Protein AF-0000000080973175 (afdb_homodimer)

Radius of gyration: 29.42 Å; Cα contacts (8 Å, |Δi|>4): 1179; chains: 2; bounding box: 52×107×56 Å

Sequence (602 aa):
MEERELVEYFRAQIREDPDVASAVAAIRSLLEFLKRDQSETILGLRENMTQAIHRLQETDSSVAVSSGGELFLRFISLTSLEHPDLSQCKNVMIERGELFLKKISLSRGKVGKLCHTFIKDGAKILTHSSSRVVLKVLENAAADNKRFTVYVTESQPDSAGKLMAQKLRKLNIPVTIVLDAAVGYIMEKVDLVIVGAEGVVESGGVINKIGTYQMAVCSKAHNKPFYVVAESFKFVRLYPLNQQDVPDRFKYKADILKTVDLSQEHPLIDYTPPSLITLLFTDLGVLTPSAVSDELIKLYLMEERELVEYFRAQIREDPDVASAVAAIRSLLEFLKRDQSETILGLRENMTQAIHRLQETDSSVAVSSGGELFLRFISLTSLEHPDLSQCKNVMIERGELFLKKISLSRGKVGKLCHTFIKDGAKILTHSSSRVVLKVLENAAADNKRFTVYVTESQPDSAGKLMAQKLRKLNIPVTIVLDAAVGYIMEKVDLVIVGAEGVVESGGVINKIGTYQMAVCSKAHNKPFYVVAESFKFVRLYPLNQQDVPDRFKYKADILKTVDLSQEHPLIDYTPPSLITLLFTDLGVLTPSAVSDELIKLYL

InterPro domains:
  IPR000649 Initiation factor 2B-related [PF01008] (17-289)
  IPR037171 NagB/RpiA transferase-like [SSF100950] (6-300)
  IPR042528 Translation initiation factor eIF-2B subunit alpha, N-terminal [G3DSA:1.20.120.1070] (1-104)
  IPR042529 Initiation factor 2B-like, C-terminal [G3DSA:3.40.50.10470] (105-301)
  IPR051501 Eukaryotic initiation factor 2B subunits alpha/beta/delta [PTHR45860] (4-301)

Secondary structure (DSSP, 8-state):
--HHHHHHHHHHHHHH-TTS-HHHHHHHHHHHHHHH---SSHHHHHHHHHHHHHHHHHH---HHHHHHHHHHHHHHH-S-TT-S-HHHHHHHHHHHHHHHHHHHHHHHHHHHHHHGGG--TT-EEEE-S--HHHHHHHHHHHHTT---EEEEE--TTTTHHHHHHHHHHHTT--EEEE-GGGHHHHTTT-SEEEE--SEE-TTS-EEEETTHHHHHHHHHHTT--EEEE--GGGB-----SSGGGS-HHHHS-HHHHTTS-GGGSPPSEEEEPGGG-SEEEETTEEE-GGGHHHHHHHHH-/--HHHHHHHHHHHHHH-TTS-HHHHHHHHHHHHHHH---SSHHHHHHHHHHHHHHHHHH---HHHHHHHHHHHHHHHSS-S--S-HHHHHHHHHHHHHHHHHHHHHHHHHHHHHHGGG--TT-EEEE-S--HHHHHHHHHHHHTT---EEEEE--TTTTHHHHHHHHHHHTT--EEEE-GGGHHHHTTT-SEEEE--SEE-TTS-EEEETTHHHHHHHHHHTT--EEEE--GGGB-----SSGGGS-HHHHS-HHHHTTS-GGGSPPSEEEE-GGG-SEEEETTEEE-GGGHHHHHHHHH-

Solvent-accessible surface area (backbone atoms only — not comparable to full-atom values): 30522 Å² total; per-residue (Å²): 104,52,71,68,52,45,53,48,51,28,50,48,45,46,71,74,33,78,82,55,53,63,30,58,32,44,48,52,32,49,49,54,39,59,72,50,52,80,60,88,42,67,68,50,41,52,50,49,50,52,50,50,44,50,52,49,34,58,73,37,30,48,49,27,35,45,22,30,40,52,48,48,54,49,61,33,56,67,57,73,78,70,51,89,44,59,70,61,46,48,52,52,27,50,53,39,40,52,51,50,52,52,52,60,70,46,22,48,59,46,23,12,68,62,48,21,74,76,59,52,72,68,35,30,35,36,34,54,37,58,39,69,51,47,49,40,18,53,50,45,26,46,74,68,70,44,50,49,38,36,38,27,21,30,31,64,92,77,38,35,11,55,56,36,46,53,56,34,47,76,68,70,39,52,64,40,76,38,55,48,32,39,50,43,65,49,48,83,71,39,59,33,35,48,32,44,52,40,22,34,29,41,66,27,18,34,33,24,56,32,30,50,32,39,49,31,54,43,29,55,77,68,72,30,54,28,36,34,37,40,45,63,59,23,45,31,97,44,78,60,89,49,59,83,57,50,58,62,58,53,26,36,55,49,74,50,72,76,73,52,73,62,85,74,50,76,61,52,36,31,54,30,60,28,91,49,43,60,38,34,34,24,51,88,41,79,34,44,26,80,50,36,39,61,53,50,47,62,70,69,104,103,52,71,69,53,46,54,49,50,28,51,48,46,44,71,75,34,79,81,55,52,66,30,58,32,44,49,52,34,50,48,53,39,59,73,50,52,79,60,88,42,66,68,50,41,51,50,50,52,52,49,50,43,51,53,49,33,58,72,37,30,49,49,27,35,45,23,29,41,52,49,47,54,49,61,31,51,71,61,66,74,74,55,86,46,59,69,60,48,49,52,52,28,50,51,41,41,52,52,49,52,52,52,60,70,46,21,47,60,46,23,13,67,62,49,21,74,75,62,52,71,68,34,30,34,36,36,55,37,59,38,67,50,46,50,40,17,52,49,45,25,44,74,69,70,43,51,50,38,36,38,28,21,32,31,63,92,78,38,36,10,54,56,36,45,52,55,34,46,76,69,70,38,54,64,40,77,38,54,48,31,38,50,44,65,48,48,82,72,38,59,34,34,47,32,44,50,40,22,35,28,41,67,26,19,36,32,24,57,31,31,49,33,38,48,32,54,42,29,56,77,69,73,31,54,28,36,34,38,41,46,65,60,24,45,31,98,44,78,60,87,51,60,83,58,50,57,62,58,54,26,35,53,47,76,49,71,76,73,50,73,61,86,73,49,75,60,52,37,30,55,31,59,30,92,50,44,59,37,34,35,24,50,88,43,80,34,46,26,80,50,36,38,62,51,51,48,61,68,73,99

Structure (mmCIF, N/CA/C/O backbone):
data_AF-0000000080973175-model_v1
#
loop_
_entity.id
_entity.type
_entity.pdbx_description
1 polymer 'Translation initiation factor eIF2B subunit alpha'
#
loop_
_atom_site.group_PDB
_atom_site.id
_atom_site.type_symbol
_atom_site.label_atom_id
_atom_site.label_alt_id
_atom_site.label_comp_id
_atom_site.label_asym_id
_atom_site.label_entity_id
_atom_site.label_seq_id
_atom_site.pdbx_PDB_ins_code
_atom_site.Cartn_x
_atom_site.Cartn_y
_atom_site.Cartn_z
_atom_site.occupancy
_atom_site.B_iso_or_equiv
_atom_site.auth_seq_id
_atom_site.auth_comp_id
_atom_site.auth_asym_id
_atom_site.auth_atom_id
_atom_site.pdbx_PDB_model_num
ATOM 1 N N . MET A 1 1 ? 13.016 34.5 27.109 1 78.5 1 MET A N 1
ATOM 2 C CA . MET A 1 1 ? 13.031 33.062 27 1 78.5 1 MET A CA 1
ATOM 3 C C . MET A 1 1 ? 14.07 32.594 25.984 1 78.5 1 MET A C 1
ATOM 5 O O . MET A 1 1 ? 14.109 33.094 24.859 1 78.5 1 MET A O 1
ATOM 9 N N . GLU A 1 2 ? 15.016 31.719 26.422 1 85.25 2 GLU A N 1
ATOM 10 C CA . GLU A 1 2 ? 16.047 31.188 25.547 1 85.25 2 GLU A CA 1
ATOM 11 C C . GLU A 1 2 ? 15.5 30.047 24.672 1 85.25 2 GLU A C 1
ATOM 13 O O . GLU A 1 2 ? 14.477 29.453 25 1 85.25 2 GLU A O 1
ATOM 18 N N . GLU A 1 3 ? 16.094 30 23.594 1 84.75 3 GLU A N 1
ATOM 19 C CA . GLU A 1 3 ? 15.664 28.984 22.625 1 84.75 3 GLU A CA 1
ATOM 20 C C . GLU A 1 3 ? 15.555 27.609 23.281 1 84.75 3 GLU A C 1
ATOM 22 O O . GLU A 1 3 ? 14.633 26.844 22.984 1 84.75 3 GLU A O 1
ATOM 27 N N . ARG A 1 4 ? 16.469 27.312 24.141 1 87.31 4 ARG A N 1
ATOM 28 C CA . ARG A 1 4 ? 16.453 26.016 24.812 1 87.31 4 ARG A CA 1
ATOM 29 C C . ARG A 1 4 ? 15.219 25.844 25.688 1 87.31 4 ARG A C 1
ATOM 31 O O . ARG A 1 4 ? 14.648 24.766 25.766 1 87.31 4 ARG A O 1
ATOM 38 N N . GLU A 1 5 ? 14.898 26.953 26.297 1 92.19 5 GLU A N 1
ATOM 39 C CA . GLU A 1 5 ? 13.719 26.953 27.156 1 92.19 5 GLU A CA 1
ATOM 40 C C . GLU A 1 5 ? 12.438 26.781 26.328 1 92.19 5 GLU A C 1
ATOM 42 O O . GLU A 1 5 ? 11.5 26.125 26.766 1 92.19 5 GLU A O 1
ATOM 47 N N . LEU A 1 6 ? 12.414 27.453 25.219 1 94.69 6 LEU A N 1
ATOM 48 C CA . LEU A 1 6 ? 11.273 27.344 24.312 1 94.69 6 LEU A CA 1
ATOM 49 C C . LEU A 1 6 ? 11.047 25.891 23.906 1 94.69 6 LEU A C 1
ATOM 51 O O . LEU A 1 6 ? 9.922 25.391 23.984 1 94.69 6 LEU A O 1
ATOM 55 N N . VAL A 1 7 ? 12.094 25.172 23.516 1 94.56 7 VAL A N 1
ATOM 56 C CA . VAL A 1 7 ? 12.023 23.797 23.062 1 94.56 7 VAL A CA 1
ATOM 57 C C . VAL A 1 7 ? 11.586 22.891 24.219 1 94.56 7 VAL A C 1
ATOM 59 O O . VAL A 1 7 ? 10.773 21.984 24.047 1 94.56 7 VAL A O 1
ATOM 62 N N . GLU A 1 8 ? 12.125 23.172 25.375 1 94.31 8 GLU A N 1
ATOM 63 C CA . GLU A 1 8 ? 11.758 22.375 26.547 1 94.31 8 GLU A CA 1
ATOM 64 C C . GLU A 1 8 ? 10.289 22.562 26.906 1 94.31 8 GLU A C 1
ATOM 66 O O . GLU A 1 8 ? 9.609 21.609 27.297 1 94.31 8 GLU A O 1
ATOM 71 N N . TYR A 1 9 ? 9.906 23.797 26.875 1 93.5 9 TYR A N 1
ATOM 72 C CA . TYR A 1 9 ? 8.5 24.078 27.125 1 93.5 9 TYR A CA 1
ATOM 73 C C . TYR A 1 9 ? 7.609 23.328 26.141 1 93.5 9 TYR A C 1
ATOM 75 O O . TYR A 1 9 ? 6.605 22.719 26.531 1 93.5 9 TYR A O 1
ATOM 83 N N . PHE A 1 10 ? 7.941 23.344 24.906 1 94 10 PHE A N 1
ATOM 84 C CA . PHE A 1 10 ? 7.227 22.641 23.859 1 94 10 PHE A CA 1
ATOM 85 C C . PHE A 1 10 ? 7.191 21.141 24.141 1 94 10 PHE A C 1
ATOM 87 O O . PHE A 1 10 ? 6.121 20.516 24.109 1 94 10 PHE A O 1
ATOM 94 N N . ARG A 1 11 ? 8.297 20.562 24.422 1 92.94 11 ARG A N 1
ATOM 95 C CA . ARG A 1 11 ? 8.391 19.125 24.688 1 92.94 11 ARG A CA 1
ATOM 96 C C . ARG A 1 11 ? 7.59 18.75 25.922 1 92.94 11 ARG A C 1
ATOM 98 O O . ARG A 1 11 ? 6.984 17.672 25.969 1 92.94 11 ARG A O 1
ATOM 105 N N . ALA A 1 12 ? 7.637 19.578 26.875 1 92.69 12 ALA A N 1
ATOM 106 C CA . ALA A 1 12 ? 6.895 19.328 28.109 1 92.69 12 ALA A CA 1
ATOM 107 C C . ALA A 1 12 ? 5.391 19.281 27.844 1 92.69 12 ALA A C 1
ATOM 109 O O . ALA A 1 12 ? 4.676 18.469 28.438 1 92.69 12 ALA A O 1
ATOM 110 N N . GLN A 1 13 ? 4.922 20.156 26.984 1 90.56 13 GLN A N 1
ATOM 111 C CA . GLN A 1 13 ? 3.506 20.172 26.641 1 90.56 13 GLN A CA 1
ATOM 112 C C . GLN A 1 13 ? 3.078 18.859 26 1 90.56 13 GLN A C 1
ATOM 114 O O . GLN A 1 13 ? 2.012 18.328 26.328 1 90.56 13 GLN A O 1
ATOM 119 N N . ILE A 1 14 ? 3.883 18.391 25.125 1 87.5 14 ILE A N 1
ATOM 120 C CA . ILE A 1 14 ? 3.58 17.156 24.391 1 87.5 14 ILE A CA 1
ATOM 121 C C . ILE A 1 14 ? 3.623 15.969 25.359 1 87.5 14 ILE A C 1
ATOM 123 O O . ILE A 1 14 ? 2.779 15.07 25.281 1 87.5 14 ILE A O 1
ATOM 127 N N . ARG A 1 15 ? 4.551 15.93 26.234 1 89.62 15 ARG A N 1
ATOM 128 C CA . ARG A 1 15 ? 4.719 14.844 27.203 1 89.62 15 ARG A CA 1
ATOM 129 C C . ARG A 1 15 ? 3.555 14.805 28.188 1 89.62 15 ARG A C 1
ATOM 131 O O . ARG A 1 15 ? 3.1 13.727 28.578 1 89.62 15 ARG A O 1
ATOM 138 N N . GLU A 1 16 ? 3.115 15.906 28.578 1 89.81 16 GLU A N 1
ATOM 139 C CA . GLU A 1 16 ? 2.086 16.016 29.609 1 89.81 16 GLU A CA 1
ATOM 140 C C . GLU A 1 16 ? 0.709 15.664 29.047 1 89.81 16 GLU A C 1
ATOM 142 O O . GLU A 1 16 ? -0.154 15.164 29.781 1 89.81 16 GLU A O 1
ATOM 147 N N . ASP A 1 17 ? 0.484 16 27.859 1 86.12 17 ASP A N 1
ATOM 148 C CA . ASP A 1 17 ? -0.787 15.703 27.203 1 86.12 17 ASP A CA 1
ATOM 149 C C . ASP A 1 17 ? -0.563 15.055 25.828 1 86.12 17 ASP A C 1
ATOM 151 O O . ASP A 1 17 ? -0.538 15.742 24.812 1 86.12 17 ASP A O 1
ATOM 155 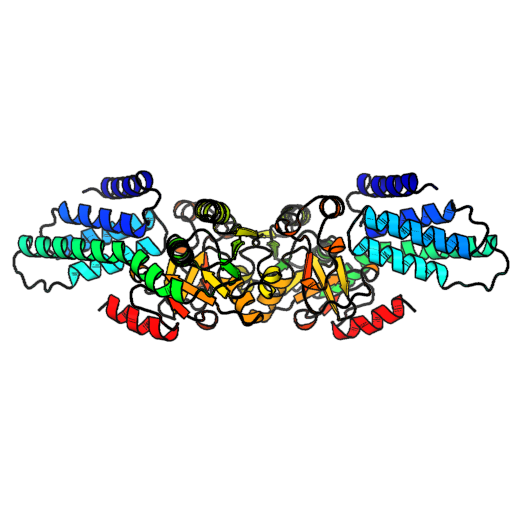N N . PRO A 1 18 ? -0.627 13.727 25.859 1 77.88 18 PRO A N 1
ATOM 156 C CA . PRO A 1 18 ? -0.346 13.023 24.609 1 77.88 18 PRO A CA 1
ATOM 157 C C . PRO A 1 18 ? -1.417 13.258 23.547 1 77.88 18 PRO A C 1
ATOM 159 O O . PRO A 1 18 ? -1.186 13 22.359 1 77.88 18 PRO A O 1
ATOM 162 N N . ASP A 1 19 ? -2.467 13.859 23.906 1 79.31 19 ASP A N 1
ATOM 163 C CA . ASP A 1 19 ? -3.557 14.062 22.969 1 79.31 19 ASP A CA 1
ATOM 164 C C . ASP A 1 19 ? -3.492 15.453 22.328 1 79.31 19 ASP A C 1
ATOM 166 O O . ASP A 1 19 ? -4.254 15.758 21.422 1 79.31 19 ASP A O 1
ATOM 170 N N . VAL A 1 20 ? -2.541 16.203 22.828 1 83.81 20 VAL A N 1
ATOM 171 C CA . VAL A 1 20 ? -2.439 17.562 22.281 1 83.81 20 VAL A CA 1
ATOM 172 C C . VAL A 1 20 ? -1.759 17.516 20.906 1 83.81 20 VAL A C 1
ATOM 174 O O . VAL A 1 20 ? -0.804 16.75 20.719 1 83.81 20 VAL A O 1
ATOM 177 N N . ALA A 1 21 ? -2.33 18.219 19.984 1 85.06 21 ALA A N 1
ATOM 178 C CA . ALA A 1 21 ? -1.688 18.344 18.672 1 85.06 21 ALA A CA 1
ATOM 179 C C . ALA A 1 21 ? -0.382 19.125 18.781 1 85.06 21 ALA A C 1
ATOM 181 O O . ALA A 1 21 ? -0.291 20.094 19.531 1 85.06 21 ALA A O 1
ATOM 182 N N . SER A 1 22 ? 0.607 18.719 18.078 1 87.5 22 SER A N 1
ATOM 183 C CA . SER A 1 22 ? 1.914 19.359 18.109 1 87.5 22 SER A CA 1
ATOM 184 C C . SER A 1 22 ? 1.806 20.844 17.766 1 87.5 22 SER A C 1
ATOM 186 O O . SER A 1 22 ? 2.508 21.672 18.344 1 87.5 22 SER A O 1
ATOM 188 N N . ALA A 1 23 ? 0.952 21.125 16.828 1 88.75 23 ALA A N 1
ATOM 189 C CA . ALA A 1 23 ? 0.781 22.531 16.422 1 88.75 23 ALA A CA 1
ATOM 190 C C . ALA A 1 23 ? 0.241 23.359 17.578 1 88.75 23 ALA A C 1
ATOM 192 O O . ALA A 1 23 ? 0.649 24.516 17.766 1 88.75 23 ALA A O 1
ATOM 193 N N . VAL A 1 24 ? -0.683 22.828 18.297 1 89.88 24 VAL A N 1
ATOM 194 C CA . VAL A 1 24 ? -1.258 23.531 19.438 1 89.88 24 VAL A CA 1
ATOM 195 C C . VAL A 1 24 ? -0.184 23.75 20.5 1 89.88 24 VAL A C 1
ATOM 197 O O . VAL A 1 24 ? -0.066 24.844 21.062 1 89.88 24 VAL A O 1
ATOM 200 N N . ALA A 1 25 ? 0.589 22.719 20.703 1 92.69 25 ALA A N 1
ATOM 201 C CA . ALA A 1 25 ? 1.695 22.828 21.656 1 92.69 25 ALA A CA 1
ATOM 202 C C . ALA A 1 25 ? 2.693 23.891 21.203 1 92.69 25 ALA A C 1
ATOM 204 O O . ALA A 1 25 ? 3.217 24.641 22.031 1 92.69 25 ALA A O 1
ATOM 205 N N . ALA A 1 26 ? 2.936 23.906 19.969 1 93.81 26 ALA A N 1
ATOM 206 C CA . ALA A 1 26 ? 3.854 24.906 19.422 1 93.81 26 ALA A CA 1
ATOM 207 C C . ALA A 1 26 ? 3.316 26.312 19.625 1 93.81 26 ALA A C 1
ATOM 209 O O . ALA A 1 26 ? 4.055 27.219 20.047 1 93.81 26 ALA A O 1
ATOM 210 N N . ILE A 1 27 ? 2.094 26.547 19.406 1 93.56 27 ILE A N 1
ATOM 211 C CA . ILE A 1 27 ? 1.485 27.859 19.516 1 93.56 27 ILE A CA 1
ATOM 212 C C . ILE A 1 27 ? 1.465 28.281 20.984 1 93.56 27 ILE A C 1
ATOM 214 O O . ILE A 1 27 ? 1.727 29.453 21.312 1 93.56 27 ILE A O 1
ATOM 218 N N . ARG A 1 28 ? 1.179 27.344 21.828 1 94.5 28 ARG A N 1
ATOM 219 C CA . ARG A 1 28 ? 1.262 27.641 23.25 1 94.5 28 ARG A CA 1
ATOM 220 C C . ARG A 1 28 ? 2.664 28.094 23.641 1 94.5 28 ARG A C 1
ATOM 222 O O . ARG A 1 28 ? 2.824 29.031 24.422 1 94.5 28 ARG A O 1
ATOM 229 N N . SER A 1 29 ? 3.566 27.406 23.125 1 95.81 29 SER A N 1
ATOM 230 C CA . SER A 1 29 ? 4.961 27.734 23.422 1 95.81 29 SER A CA 1
ATOM 231 C C . SER A 1 29 ? 5.324 29.109 22.875 1 95.81 29 SER A C 1
ATOM 233 O O . SER A 1 29 ? 6.008 29.891 23.531 1 95.81 29 SER A O 1
ATOM 235 N N . LEU A 1 30 ? 4.871 29.406 21.688 1 95.56 30 LEU A N 1
ATOM 236 C CA . LEU A 1 30 ? 5.148 30.703 21.078 1 95.56 30 LEU A CA 1
ATOM 237 C C . LEU A 1 30 ? 4.473 31.828 21.844 1 95.56 30 LEU A C 1
ATOM 239 O O . LEU A 1 30 ? 5.031 32.906 21.969 1 95.56 30 LEU A O 1
ATOM 243 N N . LEU A 1 31 ? 3.26 31.578 22.297 1 95.25 31 LEU A N 1
ATOM 244 C CA . LEU A 1 31 ? 2.559 32.562 23.109 1 95.25 31 LEU A CA 1
ATOM 245 C C . LEU A 1 31 ? 3.324 32.844 24.391 1 95.25 31 LEU A C 1
ATOM 247 O O . LEU A 1 31 ? 3.455 34 24.781 1 95.25 31 LEU A O 1
ATOM 251 N N . GLU A 1 32 ? 3.816 31.781 25.031 1 95.56 32 GLU A N 1
ATOM 252 C CA . GLU A 1 32 ? 4.633 31.953 26.234 1 95.56 32 GLU A CA 1
ATOM 253 C C . GLU A 1 32 ? 5.914 32.719 25.922 1 95.56 32 GLU A C 1
ATOM 255 O O . GLU A 1 32 ? 6.336 33.594 26.688 1 95.56 32 GLU A O 1
ATOM 260 N N . PHE A 1 33 ? 6.484 32.406 24.828 1 95.88 33 PHE A N 1
ATOM 261 C CA . PHE A 1 33 ? 7.676 33.094 24.359 1 95.88 33 PHE A CA 1
ATOM 262 C C . PHE A 1 33 ? 7.395 34.562 24.156 1 95.88 33 PHE A C 1
ATOM 264 O O . PHE A 1 33 ? 8.188 35.438 24.562 1 95.88 33 PHE A O 1
ATOM 271 N N . LEU A 1 34 ? 6.301 34.875 23.547 1 93.75 34 LEU A N 1
ATOM 272 C CA . LEU A 1 34 ? 5.871 36.25 23.297 1 93.75 34 LEU A CA 1
ATOM 273 C C . LEU A 1 34 ? 5.691 37.031 24.609 1 93.75 34 LEU A C 1
ATOM 275 O O . LEU A 1 34 ? 6.137 38.156 24.734 1 93.75 34 LEU A O 1
ATOM 279 N N . LYS A 1 35 ? 5.109 36.375 25.578 1 94.31 35 LYS A N 1
ATOM 280 C CA . LYS A 1 35 ? 4.863 37 26.875 1 94.31 35 LYS A CA 1
ATOM 281 C C . LYS A 1 35 ? 6.172 37.344 27.578 1 94.31 35 LYS A C 1
ATOM 283 O O . LYS A 1 35 ? 6.266 38.344 28.281 1 94.31 35 LYS A O 1
ATOM 288 N N . ARG A 1 36 ? 7.164 36.594 27.281 1 93.94 36 ARG A N 1
ATOM 289 C CA . ARG A 1 36 ? 8.414 36.719 28.031 1 93.94 36 ARG A CA 1
ATOM 290 C C . ARG A 1 36 ? 9.445 37.5 27.219 1 93.94 36 ARG A C 1
ATOM 292 O O . ARG A 1 36 ? 10.539 37.781 27.703 1 93.94 36 ARG A O 1
ATOM 299 N N . ASP A 1 37 ? 9.117 37.781 26 1 91.06 37 ASP A N 1
ATOM 300 C CA . ASP A 1 37 ? 10.062 38.469 25.125 1 91.06 37 ASP A CA 1
ATOM 301 C C . ASP A 1 37 ? 10.391 39.875 25.672 1 91.06 37 ASP A C 1
ATOM 303 O O . ASP A 1 37 ? 9.508 40.562 26.172 1 91.06 37 ASP A O 1
ATOM 307 N N . GLN A 1 38 ? 11.703 40.281 25.578 1 88.12 38 GLN A N 1
ATOM 308 C CA . GLN A 1 38 ? 12.148 41.562 26.141 1 88.12 38 GLN A CA 1
ATOM 309 C C . GLN A 1 38 ? 12.648 42.5 25.031 1 88.12 38 GLN A C 1
ATOM 311 O O . GLN A 1 38 ? 13.422 43.406 25.297 1 88.12 38 GLN A O 1
ATOM 316 N N . SER A 1 39 ? 12.234 42.156 23.859 1 87.62 39 SER A N 1
ATOM 317 C CA . SER A 1 39 ? 12.641 43.031 22.75 1 87.62 39 SER A CA 1
ATOM 318 C C . SER A 1 39 ? 12.203 44.469 22.969 1 87.62 39 SER A C 1
ATOM 320 O O . SER A 1 39 ? 11.156 44.719 23.578 1 87.62 39 SER A O 1
ATOM 322 N N . GLU A 1 40 ? 13.031 45.406 22.453 1 86.88 40 GLU A N 1
ATOM 323 C CA . GLU A 1 40 ? 12.766 46.812 22.656 1 86.88 40 GLU A CA 1
ATOM 324 C C . GLU A 1 40 ? 12.102 47.438 21.438 1 86.88 40 GLU A C 1
ATOM 326 O O . GLU A 1 40 ? 11.68 48.594 21.484 1 86.88 40 GLU A O 1
ATOM 331 N N . THR A 1 41 ? 12.086 46.781 20.344 1 86.88 41 THR A N 1
ATOM 332 C CA . THR A 1 41 ? 11.438 47.281 19.125 1 86.88 41 THR A CA 1
ATOM 333 C C . THR A 1 41 ? 10.508 46.219 18.562 1 86.88 41 THR A C 1
ATOM 335 O O . THR A 1 41 ? 10.664 45.031 18.828 1 86.88 41 THR A O 1
ATOM 338 N N . ILE A 1 42 ? 9.57 46.688 17.859 1 83.75 42 ILE A N 1
ATOM 339 C CA . ILE A 1 42 ? 8.625 45.781 17.219 1 83.75 42 ILE A CA 1
ATOM 340 C C . ILE A 1 42 ? 9.359 44.906 16.219 1 83.75 42 ILE A C 1
ATOM 342 O O . ILE A 1 42 ? 9.023 43.719 16.047 1 83.75 42 ILE A O 1
ATOM 346 N N . LEU A 1 43 ? 10.281 45.531 15.516 1 85.81 43 LEU A N 1
ATOM 347 C CA . LEU A 1 43 ? 11.078 44.781 14.555 1 85.81 43 LEU A CA 1
ATOM 348 C C . LEU A 1 43 ? 11.859 43.656 15.25 1 85.81 43 LEU A C 1
ATOM 350 O O . LEU A 1 43 ? 11.945 42.562 14.75 1 85.81 43 LEU A O 1
ATOM 354 N N . GLY A 1 44 ? 12.43 44 16.344 1 87.94 44 GLY A N 1
ATOM 355 C CA . GLY A 1 44 ? 13.141 43 17.141 1 87.94 44 GLY A CA 1
ATOM 356 C C . GLY A 1 44 ? 12.25 41.875 17.625 1 87.94 44 GLY A C 1
ATOM 357 O O . GLY A 1 44 ? 12.656 40.719 17.641 1 87.94 44 GLY A O 1
ATOM 358 N N . LEU A 1 45 ? 11.078 42.281 18.078 1 88.94 45 LEU A N 1
ATOM 359 C CA . LEU A 1 45 ? 10.102 41.312 18.516 1 88.94 45 LEU A CA 1
ATOM 360 C C . LEU A 1 45 ? 9.734 40.344 17.391 1 88.94 45 LEU A C 1
ATOM 362 O O . LEU A 1 45 ? 9.711 39.125 17.594 1 88.94 45 LEU A O 1
ATOM 366 N N . ARG A 1 46 ? 9.477 40.844 16.234 1 88.12 46 ARG A N 1
ATOM 367 C CA . ARG A 1 46 ? 9.125 40.031 15.07 1 88.12 46 ARG A CA 1
ATOM 368 C C . ARG A 1 46 ? 10.258 39.094 14.688 1 88.12 46 ARG A C 1
ATOM 370 O O . ARG A 1 46 ? 10.023 37.938 14.344 1 88.12 46 ARG A O 1
ATOM 377 N N . GLU A 1 47 ? 11.422 39.562 14.773 1 91.88 47 GLU A N 1
ATOM 378 C CA . GLU A 1 47 ? 12.594 38.75 14.469 1 91.88 47 GLU A CA 1
ATOM 379 C C . GLU A 1 47 ? 12.742 37.625 15.469 1 91.88 47 GLU A C 1
ATOM 381 O O . GLU A 1 47 ? 13.055 36.469 15.094 1 91.88 47 GLU A O 1
ATOM 386 N N . ASN A 1 48 ? 12.547 38 16.688 1 92.56 48 ASN A N 1
ATOM 387 C CA . ASN A 1 48 ? 12.633 36.969 17.734 1 92.56 48 ASN A CA 1
ATOM 388 C C . ASN A 1 48 ? 11.562 35.906 17.562 1 92.56 48 ASN A C 1
ATOM 390 O O . ASN A 1 48 ? 11.836 34.719 17.734 1 92.56 48 ASN A O 1
ATOM 394 N N . MET A 1 49 ? 10.367 36.375 17.203 1 92.81 49 MET A N 1
ATOM 395 C CA . MET A 1 49 ? 9.266 35.438 16.984 1 92.81 49 MET A CA 1
ATOM 396 C C . MET A 1 49 ? 9.562 34.531 15.797 1 92.81 49 MET A C 1
ATOM 398 O O . MET A 1 49 ? 9.305 33.312 15.852 1 92.81 49 MET A O 1
ATOM 402 N N . THR A 1 50 ? 10.102 35.062 14.758 1 93.5 50 THR A N 1
ATOM 403 C CA . THR A 1 50 ? 10.461 34.281 13.57 1 93.5 50 THR A CA 1
ATOM 404 C C . THR A 1 50 ? 11.516 33.25 13.898 1 93.5 50 THR A C 1
ATOM 406 O O . THR A 1 50 ? 11.414 32.094 13.461 1 93.5 50 THR A O 1
ATOM 409 N N . GLN A 1 51 ? 12.422 33.625 14.68 1 94.5 51 GLN A N 1
ATOM 410 C CA . GLN A 1 51 ? 13.469 32.688 15.094 1 94.5 51 GLN A CA 1
ATOM 411 C C . GLN A 1 51 ? 12.906 31.594 15.969 1 94.5 51 GLN A C 1
ATOM 413 O O . GLN A 1 51 ? 13.336 30.438 15.875 1 94.5 51 GLN A O 1
ATOM 418 N N . ALA A 1 52 ? 12.039 31.984 16.828 1 94.81 52 ALA A N 1
ATOM 419 C CA . ALA A 1 52 ? 11.391 31 17.688 1 94.81 52 ALA A CA 1
ATOM 420 C C . ALA A 1 52 ? 10.617 29.969 16.875 1 94.81 52 ALA A C 1
ATOM 422 O O . ALA A 1 52 ? 10.664 28.766 17.172 1 94.81 52 ALA A O 1
ATOM 423 N N . ILE A 1 53 ? 9.93 30.375 15.852 1 93.19 53 ILE A N 1
ATOM 424 C CA . ILE A 1 53 ? 9.172 29.484 14.977 1 93.19 53 ILE A CA 1
ATOM 425 C C . ILE A 1 53 ? 10.125 28.531 14.266 1 93.19 53 ILE A C 1
ATOM 427 O O . ILE A 1 53 ? 9.875 27.328 14.211 1 93.19 53 ILE A O 1
ATOM 431 N N . HIS A 1 54 ? 11.188 29.078 13.836 1 91.81 54 HIS A N 1
ATOM 432 C CA . HIS A 1 54 ? 12.18 28.25 13.156 1 91.81 54 HIS A CA 1
ATOM 433 C C . HIS A 1 54 ? 12.75 27.188 14.086 1 91.81 54 HIS A C 1
ATOM 435 O O . HIS A 1 54 ? 12.945 26.031 13.68 1 91.81 54 HIS A O 1
ATOM 441 N N . ARG A 1 55 ? 13 27.578 15.266 1 92.56 55 ARG A N 1
ATOM 442 C CA . ARG A 1 55 ? 13.547 26.656 16.25 1 92.56 55 ARG A CA 1
ATOM 443 C C . ARG A 1 55 ? 12.578 25.516 16.516 1 92.56 55 ARG A C 1
ATOM 445 O O . ARG A 1 55 ? 12.992 24.359 16.672 1 92.56 55 ARG A O 1
ATOM 452 N N . LEU A 1 56 ? 11.336 25.828 16.609 1 92.44 56 LEU A N 1
ATOM 453 C CA . LEU A 1 56 ? 10.328 24.797 16.828 1 92.44 56 LEU A CA 1
ATOM 454 C C . LEU A 1 56 ? 10.227 23.859 15.617 1 92.44 56 LEU A C 1
ATOM 456 O O . LEU A 1 56 ? 10.039 22.656 15.773 1 92.44 56 LEU A O 1
ATOM 460 N N . GLN A 1 57 ? 10.359 24.422 14.461 1 88.94 57 GLN A N 1
ATOM 461 C CA . GLN A 1 57 ? 10.305 23.641 13.227 1 88.94 57 GLN A CA 1
ATOM 462 C C . GLN A 1 57 ? 11.469 22.641 13.164 1 88.94 57 GLN A C 1
ATOM 464 O O . GLN A 1 57 ? 11.312 21.547 12.625 1 88.94 57 GLN A O 1
ATOM 469 N N . GLU A 1 58 ? 12.547 23.031 13.703 1 87.31 58 GLU A N 1
ATOM 470 C CA . GLU A 1 58 ? 13.719 22.156 13.734 1 87.31 58 GLU A CA 1
ATOM 471 C C . GLU A 1 58 ? 13.539 21.031 14.75 1 87.31 58 GLU A C 1
ATOM 473 O O . GLU A 1 58 ? 14.102 19.953 14.594 1 87.31 58 GLU A O 1
ATOM 478 N N . THR A 1 59 ? 12.812 21.375 15.719 1 86.25 59 THR A N 1
ATOM 479 C CA . THR A 1 59 ? 12.578 20.406 16.781 1 86.25 59 THR A CA 1
ATOM 480 C C . THR A 1 59 ? 11.531 19.375 16.375 1 86.25 59 THR A C 1
ATOM 482 O O . THR A 1 59 ? 11.633 18.203 16.719 1 86.25 59 THR A O 1
ATOM 485 N N . ASP A 1 60 ? 10.578 19.797 15.727 1 85.44 60 ASP A N 1
ATOM 486 C CA . ASP A 1 60 ? 9.484 18.969 15.227 1 85.44 60 ASP A CA 1
ATOM 487 C C . ASP A 1 60 ? 9.227 19.25 13.742 1 85.44 60 ASP A C 1
ATOM 489 O O . ASP A 1 60 ? 8.781 20.344 13.375 1 85.44 60 ASP A O 1
ATOM 493 N N . SER A 1 61 ? 9.461 18.219 13 1 77.44 61 SER A N 1
ATOM 494 C CA . SER A 1 61 ? 9.469 18.406 11.555 1 77.44 61 SER A CA 1
ATOM 495 C C . SER A 1 61 ? 8.062 18.297 10.977 1 77.44 61 SER A C 1
ATOM 497 O O . SER A 1 61 ? 7.895 18.203 9.758 1 77.44 61 SER A O 1
ATOM 499 N N . SER A 1 62 ? 7.129 18.359 11.836 1 84.56 62 SER A N 1
ATOM 500 C CA . SER A 1 62 ? 5.777 18.188 11.312 1 84.56 62 SER A CA 1
ATOM 501 C C . SER A 1 62 ? 5.332 19.406 10.516 1 84.56 62 SER A C 1
ATOM 503 O O . SER A 1 62 ? 5.695 20.547 10.852 1 84.56 62 SER A O 1
ATOM 505 N N . VAL A 1 63 ? 4.59 19.156 9.539 1 87.88 63 VAL A N 1
ATOM 506 C CA . VAL A 1 63 ? 4.012 20.188 8.688 1 87.88 63 VAL A CA 1
ATOM 507 C C . VAL A 1 63 ? 3.098 21.094 9.508 1 87.88 63 VAL A C 1
ATOM 509 O O . VAL A 1 63 ? 3.084 22.312 9.328 1 87.88 63 VAL A O 1
ATOM 512 N N . ALA A 1 64 ? 2.447 20.516 10.445 1 86.81 64 ALA A N 1
ATOM 513 C CA . ALA A 1 64 ? 1.467 21.234 11.266 1 86.81 64 ALA A CA 1
ATOM 514 C C . ALA A 1 64 ? 2.139 22.297 12.117 1 86.81 64 ALA A C 1
ATOM 516 O O . ALA A 1 64 ? 1.6 23.391 12.297 1 86.81 64 ALA A O 1
ATOM 517 N N . VAL A 1 65 ? 3.328 22.047 12.633 1 89.12 65 VAL A N 1
ATOM 518 C CA . VAL A 1 65 ? 4.059 23.016 13.438 1 89.12 65 VAL A CA 1
ATOM 519 C C . VAL A 1 65 ? 4.523 24.172 12.562 1 89.12 65 VAL A C 1
ATOM 521 O O . VAL A 1 65 ? 4.457 25.328 12.969 1 89.12 65 VAL A O 1
ATOM 524 N N . SER A 1 66 ? 4.883 23.812 11.414 1 89.38 66 SER A N 1
ATOM 525 C CA . SER A 1 66 ? 5.328 24.828 10.477 1 89.38 66 SER A CA 1
ATOM 526 C C . SER A 1 66 ? 4.184 25.766 10.086 1 89.38 66 SER A C 1
ATOM 528 O O . SER A 1 66 ? 4.293 26.984 10.219 1 89.38 66 SER A O 1
ATOM 530 N N . SER A 1 67 ? 3.146 25.219 9.625 1 89.69 67 SER A N 1
ATOM 531 C CA . SER A 1 67 ? 2.002 26.031 9.203 1 89.69 67 SER A CA 1
ATOM 532 C C . SER A 1 67 ? 1.391 26.781 10.383 1 89.69 67 SER A C 1
ATOM 534 O O . SER A 1 67 ? 1.071 27.969 10.273 1 89.69 67 SER A O 1
ATOM 536 N N . GLY A 1 68 ? 1.25 26.156 11.508 1 90.69 68 GLY A N 1
ATOM 537 C CA . GLY A 1 68 ? 0.708 26.781 12.695 1 90.69 68 GLY A CA 1
ATOM 538 C C . GLY A 1 68 ? 1.501 28 13.141 1 90.69 68 GLY A C 1
ATOM 539 O O . GLY A 1 68 ? 0.924 29.047 13.453 1 90.69 68 GLY A O 1
ATOM 540 N N . GLY A 1 69 ? 2.803 27.828 13.164 1 91.31 69 GLY A N 1
ATOM 541 C CA . GLY A 1 69 ? 3.662 28.938 13.547 1 91.31 69 GLY A CA 1
ATOM 542 C C . GLY A 1 69 ? 3.561 30.125 12.617 1 91.31 69 GLY A C 1
ATOM 543 O O . GLY A 1 69 ? 3.506 31.281 13.062 1 91.31 69 GLY A O 1
ATOM 544 N N . GLU A 1 70 ? 3.49 29.828 11.375 1 89.56 70 GLU A N 1
ATOM 545 C CA . GLU A 1 70 ? 3.4 30.891 10.391 1 89.56 70 GLU A CA 1
ATOM 546 C C . GLU A 1 70 ? 2.064 31.625 10.484 1 89.56 70 GLU A C 1
ATOM 548 O O . GLU A 1 70 ? 2.016 32.844 10.422 1 89.56 70 GLU A O 1
ATOM 553 N N . LEU A 1 71 ? 1.03 30.922 10.602 1 90 71 LEU A N 1
ATOM 554 C CA . LEU A 1 71 ? -0.292 31.516 10.73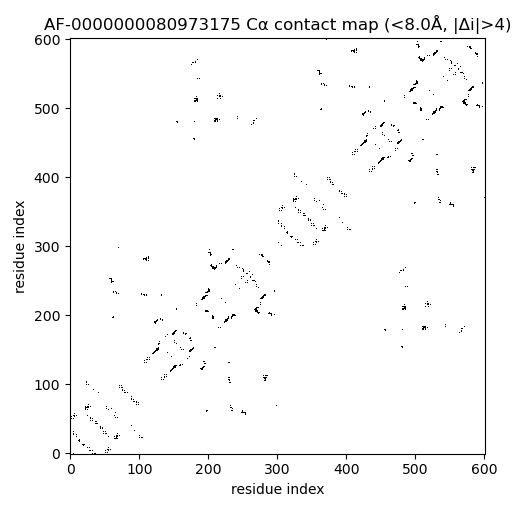4 1 90 71 LEU A CA 1
ATOM 555 C C . LEU A 1 71 ? -0.397 32.312 12.023 1 90 71 LEU A C 1
ATOM 557 O O . LEU A 1 71 ? -1.021 33.375 12.047 1 90 71 LEU A O 1
ATOM 561 N N . PHE A 1 72 ? 0.233 31.797 13.07 1 92.88 72 PHE A N 1
ATOM 562 C CA . PHE A 1 72 ? 0.25 32.5 14.352 1 92.88 72 PHE A CA 1
ATOM 563 C C . PHE A 1 72 ? 0.925 33.844 14.227 1 92.88 72 PHE A C 1
ATOM 565 O O . PHE A 1 72 ? 0.36 34.875 14.625 1 92.88 72 PHE A O 1
ATOM 572 N N . LEU A 1 73 ? 2.127 33.812 13.695 1 90.88 73 LEU A N 1
ATOM 573 C CA . LEU A 1 73 ? 2.877 35.062 13.523 1 90.88 73 LEU A CA 1
ATOM 574 C C . LEU A 1 73 ? 2.076 36.062 12.703 1 90.88 73 LEU A C 1
ATOM 576 O O . LEU A 1 73 ? 2.023 37.25 13.055 1 90.88 73 LEU A O 1
ATOM 580 N N . ARG A 1 74 ? 1.528 35.625 11.727 1 88 74 ARG A N 1
ATOM 581 C CA . ARG A 1 74 ? 0.73 36.5 10.883 1 88 74 ARG A CA 1
ATOM 582 C C . ARG A 1 74 ? -0.483 37.062 11.641 1 88 74 ARG A C 1
ATOM 584 O O . ARG A 1 74 ? -0.829 38.219 11.516 1 88 74 ARG A O 1
ATOM 591 N N . PHE A 1 75 ? -1.135 36.188 12.305 1 87.81 75 PHE A N 1
ATOM 592 C CA . PHE A 1 75 ? -2.344 36.562 13.023 1 87.81 75 PHE A CA 1
ATOM 593 C C . PHE A 1 75 ? -2.041 37.625 14.07 1 87.81 75 PHE A C 1
ATOM 595 O O . PHE A 1 75 ? -2.818 38.562 14.25 1 87.81 75 PHE A O 1
ATOM 602 N N . ILE A 1 76 ? -0.95 37.5 14.75 1 87.62 76 ILE A N 1
ATOM 603 C CA . ILE A 1 76 ? -0.683 38.438 15.852 1 87.62 76 ILE A CA 1
ATOM 604 C C . ILE A 1 76 ? -0.09 39.719 15.305 1 87.62 76 ILE A C 1
ATOM 606 O O . ILE A 1 76 ? -0.098 40.75 15.992 1 87.62 76 ILE A O 1
ATOM 610 N N . SER A 1 77 ? 0.48 39.625 14.07 1 82.38 77 SER A N 1
ATOM 611 C CA . SER A 1 77 ? 1.152 40.781 13.5 1 82.38 77 SER A CA 1
ATOM 612 C C . SER A 1 77 ? 0.175 41.656 12.734 1 82.38 77 SER A C 1
ATOM 614 O O . SER A 1 77 ? 0.536 42.75 12.289 1 82.38 77 SER A O 1
ATOM 616 N N . LEU A 1 78 ? -1.005 41.219 12.258 1 66.38 78 LEU A N 1
ATOM 617 C CA . LEU A 1 78 ? -1.98 42 11.5 1 66.38 78 LEU A CA 1
ATOM 618 C C . LEU A 1 78 ? -2.369 43.25 12.258 1 66.38 78 LEU A C 1
ATOM 620 O O . LEU A 1 78 ? -2.885 44.219 11.664 1 66.38 78 LEU A O 1
ATOM 624 N N . THR A 1 79 ? -2.059 43.406 13.477 1 58.38 79 THR A N 1
ATOM 625 C CA . THR A 1 79 ? -2.436 44.594 14.203 1 58.38 79 THR A CA 1
ATOM 626 C C . THR A 1 79 ? -1.56 45.781 13.789 1 58.38 79 THR A C 1
ATOM 628 O O . THR A 1 79 ? -0.36 45.625 13.555 1 58.38 79 THR A O 1
ATOM 631 N N . SER A 1 80 ? -2.018 46.656 12.969 1 53.31 80 SER A N 1
ATOM 632 C CA . SER A 1 80 ? -1.431 47.969 12.672 1 53.31 80 SER A CA 1
ATOM 633 C C . SER A 1 80 ? -0.67 48.5 13.875 1 53.31 80 SER A C 1
ATOM 635 O O . SER A 1 80 ? -1.187 48.531 14.992 1 53.31 80 SER A O 1
ATOM 637 N N . LEU A 1 81 ? 0.646 48.25 13.867 1 53.81 81 LEU A N 1
ATOM 638 C CA . LEU A 1 81 ? 1.704 49.031 14.508 1 53.81 81 LEU A CA 1
ATOM 639 C C . LEU A 1 81 ? 1.263 50.469 14.75 1 53.81 81 LEU A C 1
ATOM 641 O O . LEU A 1 81 ? 1.793 51.406 14.133 1 53.81 81 LEU A O 1
ATOM 645 N N . GLU A 1 82 ? -0.003 50.594 14.609 1 53.66 82 GLU A N 1
ATOM 646 C CA . GLU A 1 82 ? -0.368 52 14.758 1 53.66 82 GLU A CA 1
ATOM 647 C C . GLU A 1 82 ? 0.028 52.531 16.125 1 53.66 82 GLU A C 1
ATOM 649 O O . GLU A 1 82 ? -0.062 53.75 16.391 1 53.66 82 GLU A O 1
ATOM 654 N N . HIS A 1 83 ? 0.291 51.531 16.953 1 60.81 83 HIS A N 1
ATOM 655 C CA . HIS A 1 83 ? 0.553 52.156 18.25 1 60.81 83 HIS A CA 1
ATOM 656 C C . HIS A 1 83 ? 2.037 52.469 18.422 1 60.81 83 HIS A C 1
ATOM 658 O O . HIS A 1 83 ? 2.887 51.625 18.125 1 60.81 83 HIS A O 1
ATOM 664 N N . PRO A 1 84 ? 2.248 53.594 18.594 1 63 84 PRO A N 1
ATOM 665 C CA . PRO A 1 84 ? 3.619 54.062 18.781 1 63 84 PRO A CA 1
ATOM 666 C C . PRO A 1 84 ? 4.293 53.406 20 1 63 84 PRO A C 1
ATOM 668 O O . PRO A 1 84 ? 5.523 53.312 20.047 1 63 84 PRO A O 1
ATOM 671 N N . ASP A 1 85 ? 3.498 52.812 20.891 1 80.94 85 ASP A N 1
ATOM 672 C CA . ASP A 1 85 ? 4.074 52.281 22.125 1 80.94 85 ASP A CA 1
ATOM 673 C C . ASP A 1 85 ? 4.23 50.75 22.031 1 80.94 85 ASP A C 1
ATOM 675 O O . ASP A 1 85 ? 3.252 50.031 21.828 1 80.94 85 ASP A O 1
ATOM 679 N N . LEU A 1 86 ? 5.391 50.219 22.156 1 81.81 86 LEU A N 1
ATOM 680 C CA . LEU A 1 86 ? 5.766 48.812 22.047 1 81.81 86 LEU A CA 1
ATOM 681 C C . LEU A 1 86 ? 4.996 47.969 23.062 1 81.81 86 LEU A C 1
ATOM 683 O O . LEU A 1 86 ? 4.562 46.844 22.734 1 81.81 86 LEU A O 1
ATOM 687 N N . SER A 1 87 ? 4.859 48.531 24.25 1 83.19 87 SER A N 1
ATOM 688 C CA . SER A 1 87 ? 4.172 47.812 25.297 1 83.19 87 SER A CA 1
ATOM 689 C C . SER A 1 87 ? 2.715 47.531 24.938 1 83.19 87 SER A C 1
ATOM 691 O O . SER A 1 87 ? 2.193 46.438 25.188 1 83.19 87 SER A O 1
ATOM 693 N N . GLN A 1 88 ? 2.121 48.5 24.391 1 86.25 88 GLN A N 1
ATOM 694 C CA . GLN A 1 88 ? 0.733 48.344 23.969 1 86.25 88 GLN A CA 1
ATOM 695 C C . GLN A 1 88 ? 0.62 47.375 22.797 1 86.25 88 GLN A C 1
ATOM 697 O O . GLN A 1 88 ? -0.315 46.562 22.734 1 86.25 88 GLN A O 1
ATOM 702 N N . CYS A 1 89 ? 1.593 47.531 21.922 1 85.31 89 CYS A N 1
ATOM 703 C CA . CYS A 1 89 ? 1.611 46.625 20.781 1 85.31 89 CYS A CA 1
ATOM 704 C C . CYS A 1 89 ? 1.762 45.188 21.234 1 85.31 89 CYS A C 1
ATOM 706 O O . CYS A 1 89 ? 1.07 44.281 20.719 1 85.31 89 CYS A O 1
ATOM 708 N N . LYS A 1 90 ? 2.586 44.906 22.141 1 87.88 90 LYS A N 1
ATOM 709 C CA . LYS A 1 90 ? 2.832 43.594 22.656 1 87.88 90 LYS A CA 1
ATOM 710 C C . LYS A 1 90 ? 1.584 43 23.328 1 87.88 90 LYS A C 1
ATOM 712 O O . LYS A 1 90 ? 1.265 41.844 23.156 1 87.88 90 LYS A O 1
ATOM 717 N N . ASN A 1 91 ? 0.924 43.844 24.109 1 89.5 91 ASN A N 1
ATOM 718 C CA . ASN A 1 91 ? -0.299 43.406 24.766 1 89.5 91 ASN A CA 1
ATOM 719 C C . ASN A 1 91 ? -1.376 43 23.766 1 89.5 91 ASN A C 1
ATOM 721 O O . ASN A 1 91 ? -2.094 42.031 23.969 1 89.5 91 ASN A O 1
ATOM 725 N N . VAL A 1 92 ? -1.462 43.812 22.766 1 89.25 92 VAL A N 1
ATOM 726 C CA . VAL A 1 92 ? -2.428 43.5 21.719 1 89.25 92 VAL A CA 1
ATOM 727 C C . VAL A 1 92 ? -2.051 42.188 21.047 1 89.25 92 VAL A C 1
ATOM 729 O O . VAL A 1 92 ? -2.918 41.344 20.766 1 89.25 92 VAL A O 1
ATOM 732 N N . MET A 1 93 ? -0.747 41.938 20.781 1 90.38 93 MET A N 1
ATOM 733 C CA . MET A 1 93 ? -0.268 40.688 20.172 1 90.38 93 MET A CA 1
ATOM 734 C C . MET A 1 93 ? -0.585 39.5 21.062 1 90.38 93 MET A C 1
ATOM 736 O O . MET A 1 93 ? -0.993 38.438 20.562 1 90.38 93 MET A O 1
ATOM 740 N N . ILE A 1 94 ? -0.431 39.656 22.328 1 92.75 94 ILE A N 1
ATOM 741 C CA . ILE A 1 94 ? -0.707 38.594 23.297 1 92.75 94 ILE A CA 1
ATOM 742 C C . ILE A 1 94 ? -2.197 38.25 23.281 1 92.75 94 ILE A C 1
ATOM 744 O O . ILE A 1 94 ? -2.58 37.094 23.25 1 92.75 94 ILE A O 1
ATOM 748 N N . GLU A 1 95 ? -3 39.281 23.25 1 93.94 95 GLU A N 1
ATOM 749 C CA . GLU A 1 95 ? -4.445 39.062 23.203 1 93.94 95 GLU A CA 1
ATOM 750 C C . GLU A 1 95 ? -4.855 38.344 21.922 1 93.94 95 GLU A C 1
ATOM 752 O O . GLU A 1 95 ? -5.684 37.438 21.953 1 93.94 95 GLU A O 1
ATOM 757 N N . ARG A 1 96 ? -4.305 38.75 20.891 1 91.69 96 ARG A N 1
ATOM 758 C CA . ARG A 1 96 ? -4.578 38.094 19.609 1 91.69 96 ARG A CA 1
ATOM 759 C C . ARG A 1 96 ? -4.074 36.656 19.594 1 91.69 96 ARG A C 1
ATOM 761 O O . ARG A 1 96 ? -4.727 35.75 19.047 1 91.69 96 ARG A O 1
ATOM 768 N N . GLY A 1 97 ? -2.891 36.5 20.172 1 93.62 97 GLY A N 1
ATOM 769 C CA . GLY A 1 97 ? -2.363 35.156 20.281 1 93.62 97 GLY A CA 1
ATOM 770 C C . GLY A 1 97 ? -3.266 34.25 21.078 1 93.62 97 GLY A C 1
ATOM 771 O O . GLY A 1 97 ? -3.451 33.062 20.703 1 93.62 97 GLY A O 1
ATOM 772 N N . GLU A 1 98 ? -3.83 34.719 22.156 1 95.62 98 GLU A N 1
ATOM 773 C CA . GLU A 1 98 ? -4.77 33.938 22.969 1 95.62 98 GLU A CA 1
ATOM 774 C C . GLU A 1 98 ? -6.039 33.625 22.172 1 95.62 98 GLU A C 1
ATOM 776 O O . GLU A 1 98 ? -6.578 32.531 22.297 1 95.62 98 GLU A O 1
ATOM 781 N N . LEU A 1 99 ? -6.48 34.594 21.438 1 93.81 99 LEU A N 1
ATOM 782 C CA . LEU A 1 99 ? -7.637 34.375 20.578 1 93.81 99 LEU A CA 1
ATOM 783 C C . LEU A 1 99 ? -7.348 33.312 19.547 1 93.81 99 LEU A C 1
ATOM 785 O O . LEU A 1 99 ? -8.195 32.438 19.281 1 93.81 99 LEU A O 1
ATOM 789 N N . PHE A 1 100 ? -6.188 33.344 18.938 1 93.19 100 PHE A N 1
ATOM 790 C CA . PHE A 1 100 ? -5.77 32.344 17.953 1 93.19 100 PHE A CA 1
ATOM 791 C C . PHE A 1 100 ? -5.734 30.969 18.578 1 93.19 100 PHE A C 1
ATOM 793 O O . PHE A 1 100 ? -6.23 30 18 1 93.19 100 PHE A O 1
ATOM 800 N N . LEU A 1 101 ? -5.129 30.891 19.703 1 93.75 101 LEU A N 1
ATOM 801 C CA . LEU A 1 101 ? -5.031 29.625 20.422 1 93.75 101 LEU A CA 1
ATOM 802 C C . LEU A 1 101 ? -6.414 29.047 20.703 1 93.75 101 LEU A C 1
ATOM 804 O O . LEU A 1 101 ? -6.637 27.844 20.531 1 93.75 101 LEU A O 1
ATOM 808 N N . LYS A 1 102 ? -7.305 29.875 21.094 1 93.38 102 LYS A N 1
ATOM 809 C CA . LYS A 1 102 ? -8.68 29.438 21.344 1 93.38 102 LYS A CA 1
ATOM 810 C C . LYS A 1 102 ? -9.32 28.922 20.062 1 93.38 102 LYS A C 1
ATOM 812 O O . LYS A 1 102 ? -9.984 27.875 20.062 1 93.38 102 LYS A O 1
ATOM 817 N N . LYS A 1 103 ? -9.125 29.625 18.984 1 91.12 103 LYS A N 1
ATOM 818 C CA . LYS A 1 103 ? -9.695 29.25 17.688 1 91.12 103 LYS A CA 1
ATOM 819 C C . LYS A 1 103 ? -9.195 27.875 17.25 1 91.12 103 LYS A C 1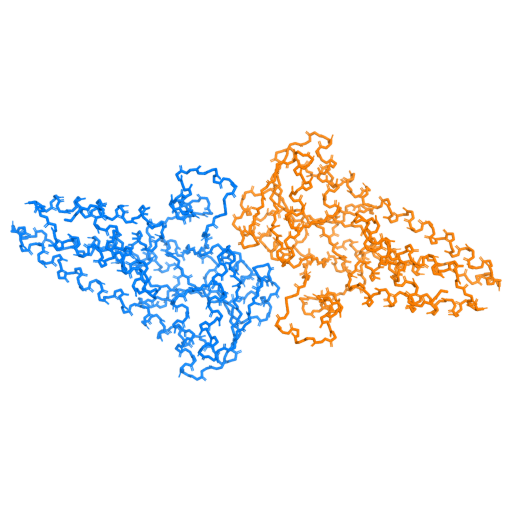
ATOM 821 O O . LYS A 1 103 ? -9.984 27.031 16.828 1 91.12 103 LYS A O 1
ATOM 826 N N . ILE A 1 104 ? -7.914 27.641 17.359 1 91.38 104 ILE A N 1
ATOM 827 C CA . ILE A 1 104 ? -7.34 26.391 16.875 1 91.38 104 ILE A CA 1
ATOM 828 C C . ILE A 1 104 ? -7.738 25.234 17.781 1 91.38 104 ILE A C 1
ATOM 830 O O . ILE A 1 104 ? -7.898 24.109 17.328 1 91.38 104 ILE A O 1
ATOM 834 N N . SER A 1 105 ? -7.91 25.516 19.062 1 90.5 105 SER A N 1
ATOM 835 C CA . SER A 1 105 ? -8.297 24.484 20.016 1 90.5 105 SER A CA 1
ATOM 836 C C . SER A 1 105 ? -9.711 23.984 19.75 1 90.5 105 SER A C 1
ATOM 838 O O . SER A 1 105 ? -10.039 22.844 20.047 1 90.5 105 SER A O 1
ATOM 840 N N . LEU A 1 106 ? -10.547 24.812 19.125 1 92.56 106 LEU A N 1
ATOM 841 C CA . LEU A 1 106 ? -11.938 24.469 18.859 1 92.56 106 LEU A CA 1
ATOM 842 C C . LEU A 1 106 ? -12.094 23.859 17.469 1 92.56 106 LEU A C 1
ATOM 844 O O . LEU A 1 106 ? -13.133 23.266 17.156 1 92.56 106 LEU A O 1
ATOM 848 N N . SER A 1 107 ? -11.094 23.938 16.703 1 93.38 107 SER A N 1
ATOM 849 C CA . SER A 1 107 ? -11.18 23.594 15.289 1 93.38 107 SER A CA 1
ATOM 850 C C . SER A 1 107 ? -11.508 22.109 15.102 1 93.38 107 SER A C 1
ATOM 852 O O . SER A 1 107 ? -12.352 21.766 14.273 1 93.38 107 SER A O 1
ATOM 854 N N . ARG A 1 108 ? -10.898 21.234 15.836 1 94.25 108 ARG A N 1
ATOM 855 C CA . ARG A 1 108 ? -11.109 19.797 15.695 1 94.25 108 ARG A CA 1
ATOM 856 C C . ARG A 1 108 ? -12.57 19.438 15.953 1 94.25 108 ARG A C 1
ATOM 858 O O . ARG A 1 108 ? -13.156 18.625 15.227 1 94.25 108 ARG A O 1
ATOM 865 N N . GLY A 1 109 ? -13.102 20.016 17.047 1 95.44 109 GLY A N 1
ATOM 866 C CA . GLY A 1 109 ? -14.508 19.766 17.344 1 95.44 109 GLY A CA 1
ATOM 867 C C . GLY A 1 109 ? -15.445 20.219 16.25 1 95.44 109 GLY A C 1
ATOM 868 O O . GLY A 1 109 ? -16.422 19.531 15.938 1 95.44 109 GLY A O 1
ATOM 869 N N . LYS A 1 110 ? -15.148 21.375 15.703 1 96.06 110 LYS A N 1
ATOM 870 C CA . LYS A 1 110 ? -15.969 21.906 14.609 1 96.06 110 LYS A CA 1
ATOM 871 C C . LYS A 1 110 ? -15.953 20.969 13.406 1 96.06 110 LYS A C 1
ATOM 873 O O . LYS A 1 110 ? -16.984 20.719 12.797 1 96.06 110 LYS A O 1
ATOM 878 N N . VAL A 1 111 ? -14.836 20.484 13.086 1 96.69 111 VAL A N 1
ATOM 879 C CA . VAL A 1 111 ? -14.688 19.578 11.961 1 96.69 111 VAL A CA 1
ATOM 880 C C . VAL A 1 111 ? -15.5 18.312 12.219 1 96.69 111 VAL A C 1
ATOM 882 O O . VAL A 1 111 ? -16.219 17.828 11.328 1 96.69 111 VAL A O 1
ATOM 885 N N . GLY A 1 112 ? -15.352 17.703 13.453 1 96.81 112 GLY A N 1
ATOM 886 C CA . GLY A 1 112 ? -16.094 16.5 13.812 1 96.81 112 GLY A CA 1
ATOM 887 C C . GLY A 1 112 ? -17.594 16.672 13.68 1 96.81 112 GLY A C 1
ATOM 888 O O . GLY A 1 112 ? -18.281 15.797 13.148 1 96.81 112 GLY A O 1
ATOM 889 N N . LYS A 1 113 ? -18.062 17.844 14.07 1 95.38 113 LYS A N 1
ATOM 890 C CA . LYS A 1 113 ? -19.484 18.125 14.031 1 95.38 113 LYS A CA 1
ATOM 891 C C . LYS A 1 113 ? -19.984 18.266 12.594 1 95.38 113 LYS A C 1
ATOM 893 O O . LYS A 1 113 ? -21.125 17.891 12.289 1 95.38 113 LYS A O 1
ATOM 898 N N . LEU A 1 114 ? -19.188 18.781 11.82 1 94.12 114 LEU A N 1
ATOM 899 C CA . LEU A 1 114 ? -19.562 19.016 10.43 1 94.12 114 LEU A CA 1
ATOM 900 C C . LEU A 1 114 ? -19.5 17.719 9.625 1 94.12 114 LEU A C 1
ATOM 902 O O . LEU A 1 114 ? -20.438 17.391 8.906 1 94.12 114 LEU A O 1
ATOM 906 N N . CYS A 1 115 ? -18.453 16.906 9.75 1 93.25 115 CYS A N 1
ATOM 907 C CA . CYS A 1 115 ? -18.125 15.805 8.859 1 93.25 115 CYS A CA 1
ATOM 908 C C . CYS A 1 115 ? -18.922 14.562 9.219 1 93.25 115 CYS A C 1
ATOM 910 O O . CYS A 1 115 ? -19.219 13.734 8.359 1 93.25 115 CYS A O 1
ATOM 912 N N . HIS A 1 116 ? -19.297 14.383 10.484 1 94.75 116 HIS A N 1
ATOM 913 C CA . HIS A 1 116 ? -19.906 13.117 10.898 1 94.75 116 HIS A CA 1
ATOM 914 C C . HIS A 1 116 ? -21.234 12.875 10.188 1 94.75 116 HIS A C 1
ATOM 916 O O . HIS A 1 116 ? -21.656 11.727 10.023 1 94.75 116 HIS A O 1
ATOM 922 N N . THR A 1 117 ? -21.875 13.906 9.68 1 92.88 117 THR A N 1
ATOM 923 C CA . THR A 1 117 ? -23.172 13.805 9.008 1 92.88 117 THR A CA 1
ATOM 924 C C . THR A 1 117 ? -23.031 13.102 7.66 1 92.88 117 THR A C 1
ATOM 926 O O . THR A 1 117 ? -24.016 12.602 7.109 1 92.88 117 THR A O 1
ATOM 929 N N . PHE A 1 118 ? -21.875 13 7.109 1 93 118 PHE A N 1
ATOM 930 C CA . PHE A 1 118 ? -21.625 12.406 5.805 1 93 118 PHE A CA 1
ATOM 931 C C . PHE A 1 118 ? -21.406 10.898 5.93 1 93 118 PHE A C 1
ATOM 933 O O . PHE A 1 118 ? -21.359 10.188 4.926 1 93 118 PHE A O 1
ATOM 940 N N . ILE A 1 119 ? -21.266 10.43 7.172 1 95.88 119 ILE A N 1
ATOM 941 C CA . ILE A 1 119 ? -21.172 9 7.418 1 95.88 119 ILE A CA 1
ATOM 942 C C . ILE A 1 119 ? -22.578 8.391 7.465 1 95.88 119 ILE A C 1
ATOM 944 O O . ILE A 1 119 ? -23.359 8.703 8.359 1 95.88 119 ILE A O 1
AT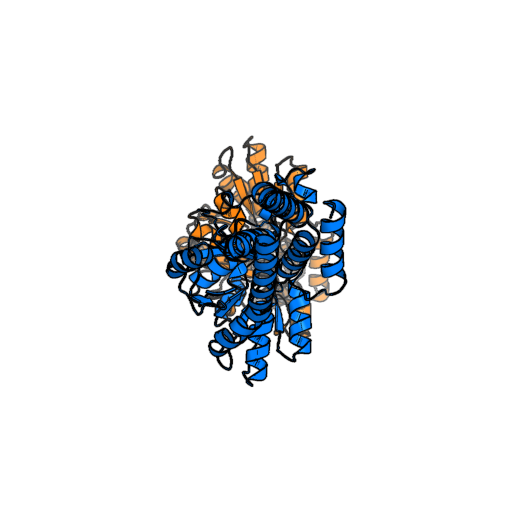OM 948 N N . LYS A 1 120 ? -22.828 7.574 6.574 1 95.88 120 LYS A N 1
ATOM 949 C CA . LYS A 1 120 ? -24.141 6.938 6.492 1 95.88 120 LYS A CA 1
ATOM 950 C C . LYS A 1 120 ? -24.188 5.68 7.359 1 95.88 120 LYS A C 1
ATOM 952 O O . LYS A 1 120 ? -23.156 5.051 7.613 1 95.88 120 LYS A O 1
ATOM 957 N N . ASP A 1 121 ? -25.422 5.367 7.695 1 96.62 121 ASP A N 1
ATOM 958 C CA . ASP A 1 121 ? -25.625 4.129 8.445 1 96.62 121 ASP A CA 1
ATOM 959 C C . ASP A 1 121 ? -25.25 2.91 7.602 1 96.62 121 ASP A C 1
ATOM 961 O O . ASP A 1 121 ? -25.641 2.811 6.438 1 96.62 121 ASP A O 1
ATOM 965 N N . GLY A 1 122 ? -24.469 2.074 8.188 1 97.31 122 GLY A N 1
ATOM 966 C CA . GLY A 1 122 ? -24.047 0.86 7.5 1 97.31 122 GLY A CA 1
ATOM 967 C C . GLY A 1 122 ? -22.781 1.035 6.691 1 97.31 122 GLY A C 1
ATOM 968 O O . GLY A 1 122 ? -22.312 0.095 6.043 1 97.31 122 GLY A O 1
ATOM 969 N N . ALA A 1 123 ? -22.234 2.219 6.805 1 97.94 123 ALA A N 1
ATOM 970 C CA . ALA A 1 123 ? -21.078 2.541 5.969 1 97.94 123 ALA A CA 1
ATOM 971 C C . ALA A 1 123 ? -19.875 1.695 6.355 1 97.94 123 ALA A C 1
ATOM 973 O O . ALA A 1 123 ? -19.656 1.425 7.535 1 97.94 123 ALA A O 1
ATOM 974 N N . LYS A 1 124 ? -19.172 1.21 5.379 1 98.5 124 LYS A N 1
ATOM 975 C CA . LYS A 1 124 ? -17.828 0.639 5.551 1 98.5 124 LYS A CA 1
ATOM 976 C C . LYS A 1 124 ? -16.75 1.654 5.195 1 98.5 124 LYS A C 1
ATOM 978 O O . LYS A 1 124 ? -16.641 2.066 4.039 1 98.5 124 LYS A O 1
ATOM 983 N N . ILE A 1 125 ? -15.969 1.983 6.215 1 98.75 125 ILE A N 1
ATOM 984 C CA . ILE A 1 125 ? -15.062 3.117 6.082 1 98.75 125 ILE A CA 1
ATOM 985 C C . ILE A 1 125 ? -13.617 2.629 6.125 1 98.75 125 ILE A C 1
ATOM 987 O O . ILE A 1 125 ? -13.266 1.787 6.953 1 98.75 125 ILE A O 1
ATOM 991 N N . LEU A 1 126 ? -12.828 3.074 5.195 1 98.88 126 LEU A N 1
ATOM 992 C CA . LEU A 1 126 ? -11.391 2.84 5.25 1 98.88 126 LEU A CA 1
ATOM 993 C C . LEU A 1 126 ? -10.648 4.102 5.684 1 98.88 126 LEU A C 1
ATOM 995 O O . LEU A 1 126 ? -10.938 5.195 5.188 1 98.88 126 LEU A O 1
ATOM 999 N N . THR A 1 127 ? -9.797 3.955 6.672 1 98.88 127 THR A N 1
ATOM 1000 C CA . THR A 1 127 ? -8.969 5.074 7.117 1 98.88 127 THR A CA 1
ATOM 1001 C C . THR A 1 127 ? -7.512 4.652 7.258 1 98.88 127 THR A C 1
ATOM 1003 O O . THR A 1 127 ? -7.168 3.498 6.996 1 98.88 127 THR A O 1
ATOM 1006 N N . HIS A 1 128 ? -6.625 5.645 7.449 1 98.62 128 HIS A N 1
ATOM 1007 C CA . HIS A 1 128 ? -5.184 5.445 7.48 1 98.62 128 HIS A CA 1
ATOM 1008 C C . HIS A 1 128 ? -4.559 6.133 8.695 1 98.62 128 HIS A C 1
ATOM 1010 O O . HIS A 1 128 ? -4.918 7.266 9.023 1 98.62 128 HIS A O 1
ATOM 1016 N N . SER A 1 129 ? -3.672 5.402 9.391 1 97 129 SER A N 1
ATOM 1017 C CA . SER A 1 129 ? -2.932 5.941 10.523 1 97 129 SER A CA 1
ATOM 1018 C C . SER A 1 129 ? -3.867 6.301 11.672 1 97 129 SER A C 1
ATOM 1020 O O . SER A 1 129 ? -4.914 5.676 11.852 1 97 129 SER A O 1
ATOM 1022 N N . SER A 1 130 ? -3.43 7.156 12.539 1 96.44 130 SER A N 1
ATOM 1023 C CA . SER A 1 130 ? -4.207 7.543 13.711 1 96.44 130 SER A CA 1
ATOM 1024 C C . SER A 1 130 ? -4.367 9.055 13.789 1 96.44 130 SER A C 1
ATOM 1026 O O . SER A 1 130 ? -3.709 9.719 14.594 1 96.44 130 SER A O 1
ATOM 1028 N N . SER A 1 131 ? -5.293 9.516 13.008 1 95.69 131 SER A N 1
ATOM 1029 C CA . SER A 1 131 ? -5.594 10.945 13.016 1 95.69 131 SER A CA 1
ATOM 1030 C C . SER A 1 131 ? -6.586 11.297 14.117 1 95.69 131 SER A C 1
ATOM 1032 O O . SER A 1 131 ? -7.664 10.711 14.203 1 95.69 131 SER A O 1
ATOM 1034 N N . ARG A 1 132 ? -6.293 12.289 14.891 1 94 132 ARG A N 1
ATOM 1035 C CA . ARG A 1 132 ? -7.164 12.719 15.984 1 94 132 ARG A CA 1
ATOM 1036 C C . ARG A 1 132 ? -8.469 13.305 15.445 1 94 132 ARG A C 1
ATOM 1038 O O . ARG A 1 132 ? -9.531 13.125 16.031 1 94 132 ARG A O 1
ATOM 1045 N N . VAL A 1 133 ? -8.336 14.039 14.398 1 96.19 133 VAL A N 1
ATOM 1046 C CA . VAL A 1 133 ? -9.531 14.68 13.852 1 96.19 133 VAL A CA 1
ATOM 1047 C C . VAL A 1 133 ? -10.438 13.633 13.211 1 96.19 133 VAL A C 1
ATOM 1049 O O . VAL A 1 133 ? -11.664 13.719 13.305 1 96.19 133 VAL A O 1
ATOM 1052 N N . VAL A 1 134 ? -9.922 12.594 12.531 1 98.12 134 VAL A N 1
ATOM 1053 C CA . VAL A 1 134 ? -10.711 11.492 11.992 1 98.12 134 VAL A CA 1
ATOM 1054 C C . VAL A 1 134 ? -11.414 10.758 13.125 1 98.12 134 VAL A C 1
ATOM 1056 O O . VAL A 1 134 ? -12.602 10.43 13.031 1 98.12 134 VAL A O 1
ATOM 1059 N N . LEU A 1 135 ? -10.633 10.531 14.203 1 97.69 135 LEU A N 1
ATOM 1060 C CA . LEU A 1 135 ? -11.211 9.867 15.367 1 97.69 135 LEU A CA 1
ATOM 1061 C C . LEU A 1 135 ? -12.406 10.656 15.898 1 97.69 135 LEU A C 1
ATOM 1063 O O . LEU A 1 135 ? -13.438 10.062 16.234 1 97.69 135 LEU A O 1
ATOM 1067 N N . LYS A 1 136 ? -12.258 11.953 15.953 1 97.12 136 LYS A N 1
ATOM 1068 C CA . LYS A 1 136 ? -13.336 12.805 16.438 1 97.12 136 LYS A CA 1
ATOM 1069 C C . LYS A 1 136 ? -14.578 12.688 15.562 1 97.12 136 LYS A C 1
ATOM 1071 O O . LYS A 1 136 ? -15.703 12.672 16.062 1 97.12 136 LYS A O 1
ATOM 1076 N N . VAL A 1 137 ? -14.375 12.648 14.266 1 98.25 137 VAL A N 1
ATOM 1077 C CA . VAL A 1 137 ? -15.477 12.492 13.32 1 98.25 137 VAL A CA 1
ATOM 1078 C C . VAL A 1 137 ? -16.203 11.18 13.578 1 98.25 137 VAL A C 1
ATOM 1080 O O . VAL A 1 137 ? -17.438 11.148 13.664 1 98.25 137 VAL A O 1
ATOM 1083 N N . LEU A 1 138 ? -15.484 10.078 13.703 1 98.56 138 LEU A N 1
ATOM 1084 C CA . LEU A 1 138 ? -16.062 8.75 13.906 1 98.56 138 LEU A CA 1
ATOM 1085 C C . LEU A 1 138 ? -16.734 8.664 15.273 1 98.56 138 LEU A C 1
ATOM 1087 O O . LEU A 1 138 ? -17.781 8.031 15.406 1 98.56 138 LEU A O 1
ATOM 1091 N N . GLU A 1 139 ? -16.109 9.289 16.234 1 98.12 139 GLU A N 1
ATOM 1092 C CA . GLU A 1 139 ? -16.703 9.375 17.562 1 98.12 139 GLU A CA 1
ATOM 1093 C C . GLU A 1 139 ? -18.062 10.062 17.516 1 98.12 139 GLU A C 1
ATOM 1095 O O . GLU A 1 139 ? -19.031 9.586 18.109 1 98.12 139 GLU A O 1
ATOM 1100 N N . ASN A 1 140 ? -18.078 11.18 16.828 1 98.12 140 ASN A N 1
ATOM 1101 C CA . ASN A 1 140 ? -19.328 11.922 16.703 1 98.12 140 ASN A CA 1
ATOM 1102 C C . ASN A 1 140 ? -20.391 11.109 15.953 1 98.12 140 ASN A C 1
ATOM 1104 O O . ASN A 1 140 ? -21.562 11.164 16.297 1 98.12 140 ASN A O 1
ATOM 1108 N N . ALA A 1 141 ? -20 10.383 14.945 1 97.88 141 ALA A N 1
ATOM 1109 C CA . ALA A 1 141 ? -20.922 9.531 14.195 1 97.88 141 ALA A CA 1
ATOM 1110 C C . ALA A 1 141 ? -21.516 8.445 15.094 1 97.88 141 ALA A C 1
ATOM 1112 O O . ALA A 1 141 ? -22.719 8.195 15.062 1 97.88 141 ALA A O 1
ATOM 1113 N N . ALA A 1 142 ? -20.641 7.848 15.852 1 97.5 142 ALA A N 1
ATOM 1114 C CA . ALA A 1 142 ? -21.094 6.824 16.781 1 97.5 142 ALA A CA 1
ATOM 1115 C C . ALA A 1 142 ? -22.047 7.41 17.828 1 97.5 142 ALA A C 1
ATOM 1117 O O . ALA A 1 142 ? -23.062 6.789 18.172 1 97.5 142 ALA A O 1
ATOM 1118 N N . ALA A 1 143 ? -21.734 8.578 18.312 1 96.62 143 ALA A N 1
ATOM 1119 C CA . ALA A 1 143 ? -22.578 9.258 19.297 1 96.62 143 ALA A CA 1
ATOM 1120 C C . ALA A 1 143 ? -23.938 9.602 18.719 1 96.62 143 ALA A C 1
ATOM 1122 O O . ALA A 1 143 ? -24.938 9.695 19.453 1 96.62 143 ALA A O 1
ATOM 1123 N N . ASP A 1 144 ? -23.953 9.742 17.453 1 95.75 144 ASP A N 1
ATOM 1124 C CA . ASP A 1 144 ? -25.219 10.023 16.766 1 95.75 144 ASP A CA 1
ATOM 1125 C C . ASP A 1 144 ? -25.938 8.734 16.391 1 95.75 144 ASP A C 1
ATOM 1127 O O . ASP A 1 144 ? -26.797 8.734 15.508 1 95.75 144 ASP A O 1
ATOM 1131 N N . ASN A 1 145 ? -25.5 7.625 16.875 1 94.94 145 ASN A N 1
ATOM 1132 C CA . ASN A 1 145 ? -26.109 6.309 16.781 1 94.94 145 ASN A CA 1
ATOM 1133 C C . ASN A 1 145 ? -26.016 5.734 15.375 1 94.94 145 ASN A C 1
ATOM 1135 O O . ASN A 1 145 ? -26.875 4.973 14.945 1 94.94 145 ASN A O 1
ATOM 1139 N N . LYS A 1 146 ? -25 6.188 14.641 1 95.62 146 LYS A N 1
ATOM 1140 C CA . LYS A 1 146 ? -24.719 5.562 13.352 1 95.62 146 LYS A CA 1
ATOM 1141 C C . LYS A 1 146 ? -23.953 4.258 13.523 1 95.62 146 LYS A C 1
ATOM 1143 O O . LYS A 1 146 ? -23.062 4.168 14.359 1 95.62 146 LYS A O 1
ATOM 1148 N N . ARG A 1 147 ? -24.469 3.23 12.812 1 96.69 147 ARG A N 1
ATOM 1149 C CA . ARG A 1 147 ? -23.766 1.957 12.797 1 96.69 147 ARG A CA 1
ATOM 1150 C C . ARG A 1 147 ? -22.859 1.856 11.57 1 96.69 147 ARG A C 1
ATOM 1152 O O . ARG A 1 147 ? -23.312 2.008 10.438 1 96.69 147 ARG A O 1
ATOM 1159 N N . PHE A 1 148 ? -21.594 1.695 11.758 1 98.25 148 PHE A N 1
ATOM 1160 C CA . PHE A 1 148 ? -20.625 1.584 10.672 1 98.25 148 PHE A CA 1
ATOM 1161 C C . PHE A 1 148 ? -19.422 0.752 11.094 1 98.25 148 PHE A C 1
ATOM 1163 O O . PHE A 1 148 ? -19.266 0.444 12.273 1 98.25 148 PHE A O 1
ATOM 1170 N N . THR A 1 149 ? -18.688 0.253 10.141 1 98.06 149 THR A N 1
ATOM 1171 C CA . THR A 1 149 ? -17.469 -0.494 10.383 1 98.06 149 THR A CA 1
ATOM 1172 C C . THR A 1 149 ? -16.266 0.236 9.789 1 98.06 149 THR A C 1
ATOM 1174 O O . THR A 1 149 ? -16.391 0.949 8.797 1 98.06 149 THR A O 1
ATOM 1177 N N . VAL A 1 150 ? -15.172 0.085 10.516 1 98.5 150 VAL A N 1
ATOM 1178 C CA . VAL A 1 150 ? -13.977 0.806 10.094 1 98.5 150 VAL A CA 1
ATOM 1179 C C . VAL A 1 150 ? -12.859 -0.187 9.773 1 98.5 150 VAL A C 1
ATOM 1181 O O . VAL A 1 150 ? -12.617 -1.124 10.531 1 98.5 150 VAL A O 1
ATOM 1184 N N . TYR A 1 151 ? -12.305 -0.1 8.594 1 98.5 151 TYR A N 1
ATOM 1185 C CA . TYR A 1 151 ? -11.008 -0.691 8.273 1 98.5 151 TYR A CA 1
ATOM 1186 C C . TYR A 1 151 ? -9.883 0.317 8.469 1 98.5 151 TYR A C 1
ATOM 1188 O O . TYR A 1 151 ? -9.961 1.444 7.973 1 98.5 151 TYR A O 1
ATOM 1196 N N . VAL A 1 152 ? -8.875 -0.067 9.211 1 98.62 152 VAL A N 1
ATOM 1197 C CA . VAL A 1 152 ? -7.73 0.818 9.414 1 98.62 152 VAL A CA 1
ATOM 1198 C C . VAL A 1 152 ? -6.445 0.108 8.992 1 98.62 152 VAL A C 1
ATOM 1200 O O . VAL A 1 152 ? -6.219 -1.047 9.359 1 98.62 152 VAL A O 1
ATOM 1203 N N . THR A 1 153 ? -5.676 0.752 8.164 1 98.31 153 THR A N 1
ATOM 1204 C CA . THR A 1 153 ? -4.391 0.178 7.773 1 98.31 153 THR A CA 1
ATOM 1205 C C . THR A 1 153 ? -3.416 0.188 8.945 1 98.31 153 THR A C 1
ATOM 1207 O O . THR A 1 153 ? -3.504 1.047 9.828 1 98.31 153 THR A O 1
ATOM 1210 N N . GLU A 1 154 ? -2.527 -0.696 8.953 1 96.69 154 GLU A N 1
ATOM 1211 C CA . GLU A 1 154 ? -1.494 -0.739 9.984 1 96.69 154 GLU A CA 1
ATOM 1212 C C . GLU A 1 154 ? -0.681 0.551 10.008 1 96.69 154 GLU A C 1
ATOM 1214 O O . GLU A 1 154 ? -0.334 1.056 11.078 1 96.69 154 GLU A O 1
ATOM 1219 N N . SER A 1 155 ? -0.386 1.012 8.766 1 96.75 155 SER A N 1
ATOM 1220 C CA . SER A 1 155 ? 0.306 2.283 8.586 1 96.75 155 SER A CA 1
ATOM 1221 C C . SER A 1 155 ? 1.742 2.207 9.094 1 96.75 155 SER A C 1
ATOM 1223 O O . SER A 1 155 ? 2.148 3.002 9.945 1 96.75 155 SER A O 1
ATOM 1225 N N . GLN A 1 156 ? 2.5 1.324 8.5 1 95.5 156 GLN A N 1
ATOM 1226 C CA . GLN A 1 156 ? 3.926 1.268 8.805 1 95.5 156 GLN A CA 1
ATOM 1227 C C . GLN A 1 156 ? 4.625 2.564 8.406 1 95.5 156 GLN A C 1
ATOM 1229 O O . GLN A 1 156 ? 4.129 3.305 7.555 1 95.5 156 GLN A O 1
ATOM 1234 N N . PRO A 1 157 ? 5.719 2.916 9.117 1 92.31 157 PRO A N 1
ATOM 1235 C CA . PRO A 1 157 ? 6.566 2.051 9.945 1 92.31 157 PRO A CA 1
ATOM 1236 C C . PRO A 1 157 ? 6.168 2.068 11.414 1 92.31 157 PRO A C 1
ATOM 1238 O O . PRO A 1 157 ? 6.613 1.217 12.188 1 92.31 157 PRO A O 1
ATOM 1241 N N . ASP A 1 158 ? 5.324 3.045 11.859 1 92.94 158 ASP A N 1
ATOM 1242 C CA . ASP A 1 158 ? 5.102 3.186 13.297 1 92.94 158 ASP A CA 1
ATOM 1243 C C . ASP A 1 158 ? 3.857 2.42 13.734 1 92.94 158 ASP A C 1
ATOM 1245 O O . ASP A 1 158 ? 3.52 2.402 14.922 1 92.94 158 ASP A O 1
ATOM 1249 N N . SER A 1 159 ? 3.156 1.797 12.828 1 95.44 159 SER A N 1
ATOM 1250 C CA . SER A 1 159 ? 1.956 1.016 13.109 1 95.44 159 SER A CA 1
ATOM 1251 C C . SER A 1 159 ? 0.914 1.85 13.852 1 95.44 159 SER A C 1
ATOM 1253 O O . SER A 1 159 ? 0.256 1.358 14.773 1 95.44 159 SER A O 1
ATOM 1255 N N . ALA A 1 160 ? 0.8 3.096 13.438 1 96.12 160 ALA A N 1
ATOM 1256 C CA . ALA A 1 160 ? -0.131 4.012 14.086 1 96.12 160 ALA A CA 1
ATOM 1257 C C . ALA A 1 160 ? -1.568 3.516 13.961 1 96.12 160 ALA A C 1
ATOM 1259 O O . ALA A 1 160 ? -2.422 3.855 14.789 1 96.12 160 ALA A O 1
ATOM 1260 N N . GLY A 1 161 ? -1.836 2.693 13 1 97.69 161 GLY A N 1
ATOM 1261 C CA . GLY A 1 161 ? -3.174 2.152 12.82 1 97.69 161 GLY A CA 1
ATOM 1262 C C . GLY A 1 161 ? -3.633 1.302 13.992 1 97.69 161 GLY A C 1
ATOM 1263 O O . GLY A 1 161 ? -4.832 1.209 14.266 1 97.69 161 GLY A O 1
ATOM 1264 N N . LYS A 1 162 ? -2.709 0.655 14.648 1 97.5 162 LYS A N 1
ATOM 1265 C CA . LYS A 1 162 ? -3.047 -0.138 15.828 1 97.5 162 LYS A CA 1
ATOM 1266 C C . LYS A 1 162 ? -3.596 0.744 16.938 1 97.5 162 LYS A C 1
ATOM 1268 O O . LYS A 1 162 ? -4.527 0.353 17.656 1 97.5 162 LYS A O 1
ATOM 1273 N N . LEU A 1 163 ? -2.975 1.897 17.062 1 96.56 163 LEU A N 1
ATOM 1274 C CA . LEU A 1 163 ? -3.453 2.855 18.062 1 96.56 163 LEU A CA 1
ATOM 1275 C C . LEU A 1 163 ? -4.867 3.316 17.719 1 96.56 163 LEU A C 1
ATOM 1277 O O . LEU A 1 163 ? -5.723 3.4 18.609 1 96.56 163 LEU A O 1
ATOM 1281 N N . MET A 1 164 ? -5.113 3.633 16.469 1 98 164 MET A N 1
ATOM 1282 C CA . MET A 1 164 ? -6.449 4.016 16.031 1 98 164 MET A CA 1
ATOM 1283 C C . MET A 1 164 ? -7.461 2.918 16.328 1 98 164 MET A C 1
ATOM 1285 O O . MET A 1 164 ? -8.539 3.193 16.859 1 98 164 MET A O 1
ATOM 1289 N N . ALA A 1 165 ? -7.094 1.697 16.016 1 98.31 165 ALA A N 1
ATOM 1290 C CA . ALA A 1 165 ? -7.984 0.565 16.266 1 98.31 165 ALA A CA 1
ATOM 1291 C C . ALA A 1 165 ? -8.32 0.44 17.75 1 98.31 165 ALA A C 1
ATOM 1293 O O . ALA A 1 165 ? -9.477 0.191 18.109 1 98.31 165 ALA A O 1
ATOM 1294 N N . GLN A 1 166 ? -7.324 0.597 18.578 1 98.12 166 GLN A N 1
ATOM 1295 C CA . GLN A 1 166 ? -7.531 0.535 20.016 1 98.12 166 GLN A CA 1
ATOM 1296 C C . GLN A 1 166 ? -8.523 1.603 20.484 1 98.12 166 GLN A C 1
ATOM 1298 O O . GLN A 1 166 ? -9.43 1.32 21.266 1 98.12 166 GLN A O 1
ATOM 1303 N N . LYS A 1 167 ? -8.328 2.781 20.016 1 97.62 167 LYS A N 1
ATOM 1304 C CA . LYS A 1 167 ? -9.195 3.893 20.375 1 97.62 167 LYS A CA 1
ATOM 1305 C C . LYS A 1 167 ? -10.625 3.654 19.906 1 97.62 167 LYS A C 1
ATOM 1307 O O . LYS A 1 167 ? -11.586 3.941 20.625 1 97.62 167 LYS A O 1
ATOM 1312 N N . LEU A 1 168 ? -10.766 3.137 18.734 1 98.5 168 LEU A N 1
ATOM 1313 C CA . LEU A 1 168 ? -12.086 2.861 18.188 1 98.5 168 LEU A CA 1
ATOM 1314 C C . LEU A 1 168 ? -12.781 1.755 18.969 1 98.5 168 LEU A C 1
ATOM 1316 O O . LEU A 1 168 ? -13.984 1.839 19.25 1 98.5 168 LEU A O 1
ATOM 1320 N N . ARG A 1 169 ? -12.016 0.761 19.297 1 98.19 169 ARG A N 1
ATOM 1321 C CA . ARG A 1 169 ? -12.578 -0.324 20.109 1 98.19 169 ARG A CA 1
ATOM 1322 C C . ARG A 1 169 ? -13.086 0.191 21.438 1 98.19 169 ARG A C 1
ATOM 1324 O O . ARG A 1 169 ? -14.133 -0.256 21.922 1 98.19 169 ARG A O 1
ATOM 1331 N N . LYS A 1 170 ? -12.352 1.095 22.047 1 97.5 170 LYS A N 1
ATOM 1332 C CA . LYS A 1 170 ? -12.781 1.702 23.297 1 97.5 170 LYS A CA 1
ATOM 1333 C C . LYS A 1 170 ? -14.109 2.428 23.141 1 97.5 170 LYS A C 1
ATOM 1335 O O . LYS A 1 170 ? -14.883 2.551 24.094 1 97.5 170 LYS A O 1
ATOM 1340 N N . LEU A 1 171 ? -14.383 2.842 21.938 1 97.38 171 LEU A N 1
ATOM 1341 C CA . LEU A 1 171 ? -15.625 3.537 21.625 1 97.38 171 LEU A CA 1
ATOM 1342 C C . LEU A 1 171 ? -16.688 2.562 21.141 1 97.38 171 LEU A C 1
ATOM 1344 O O . LEU A 1 171 ? -17.75 2.979 20.688 1 97.38 171 LEU A O 1
ATOM 1348 N N . ASN A 1 172 ? -16.359 1.291 21.094 1 97.5 172 ASN A N 1
ATOM 1349 C CA . ASN A 1 172 ? -17.234 0.223 20.656 1 97.5 172 ASN A CA 1
ATOM 1350 C C . ASN A 1 172 ? -17.562 0.353 19.156 1 97.5 172 ASN A C 1
ATOM 1352 O O . ASN A 1 172 ? -18.688 0.092 18.734 1 97.5 172 ASN A O 1
ATOM 1356 N N . ILE A 1 173 ? -16.703 0.859 18.406 1 98.12 173 ILE A N 1
ATOM 1357 C CA . IL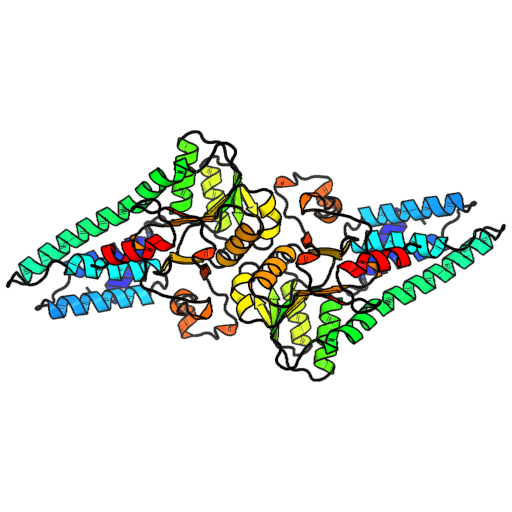E A 1 173 ? -16.828 0.914 16.953 1 98.12 173 ILE A CA 1
ATOM 1358 C C . ILE A 1 173 ? -16.109 -0.283 16.344 1 98.12 173 ILE A C 1
ATOM 1360 O O . ILE A 1 173 ? -14.914 -0.487 16.562 1 98.12 173 ILE A O 1
ATOM 1364 N N . PRO A 1 174 ? -16.844 -1.142 15.602 1 97.88 174 PRO A N 1
ATOM 1365 C CA . PRO A 1 174 ? -16.188 -2.287 14.969 1 97.88 174 PRO A CA 1
ATOM 1366 C C . PRO A 1 174 ? -15.039 -1.875 14.055 1 97.88 174 PRO A C 1
ATOM 1368 O O . PRO A 1 174 ? -15.203 -1.001 13.203 1 97.88 174 PRO A O 1
ATOM 1371 N N . VAL A 1 175 ? -13.93 -2.484 14.289 1 98.19 175 VAL A N 1
ATOM 1372 C CA . VAL A 1 175 ? -12.75 -2.078 13.531 1 98.19 175 VAL A CA 1
ATOM 1373 C C . VAL A 1 175 ? -11.922 -3.309 13.164 1 98.19 175 VAL A C 1
ATOM 1375 O O . VAL A 1 175 ? -11.812 -4.246 13.961 1 98.19 175 VAL A O 1
ATOM 1378 N N . THR A 1 176 ? -11.406 -3.373 11.93 1 97.56 176 THR A N 1
ATOM 1379 C CA . THR A 1 176 ? -10.484 -4.395 11.438 1 97.56 176 THR A CA 1
ATOM 1380 C C . THR A 1 176 ? -9.188 -3.758 10.953 1 97.56 176 THR A C 1
ATOM 1382 O O . THR A 1 176 ? -9.211 -2.826 10.148 1 97.56 176 THR A O 1
ATOM 1385 N N . ILE A 1 177 ? -8.086 -4.227 11.5 1 97.5 177 ILE A N 1
ATOM 1386 C CA . ILE A 1 177 ? -6.789 -3.762 11.031 1 97.5 177 ILE A CA 1
ATOM 1387 C C . ILE A 1 177 ? -6.414 -4.5 9.742 1 97.5 177 ILE A C 1
ATOM 1389 O O . ILE A 1 177 ? -6.527 -5.727 9.672 1 97.5 177 ILE A O 1
ATOM 1393 N N . VAL A 1 178 ? -6 -3.762 8.773 1 97.12 178 VAL A N 1
ATOM 1394 C CA . VAL A 1 178 ? -5.609 -4.383 7.512 1 97.12 178 VAL A CA 1
ATOM 1395 C C . VAL A 1 178 ? -4.164 -4.027 7.184 1 97.12 178 VAL A C 1
ATOM 1397 O O . VAL A 1 178 ? -3.652 -3.002 7.641 1 97.12 178 VAL A O 1
ATOM 1400 N N . LEU A 1 179 ? -3.498 -4.824 6.398 1 97.5 179 LEU A N 1
ATOM 1401 C CA . LEU A 1 179 ? -2.143 -4.559 5.926 1 97.5 179 LEU A CA 1
ATOM 1402 C C . LEU A 1 179 ? -2.109 -3.326 5.031 1 97.5 179 LEU A C 1
ATOM 1404 O O . LEU A 1 179 ? -3.07 -3.051 4.309 1 97.5 179 LEU A O 1
ATOM 1408 N N . ASP A 1 180 ? -0.986 -2.58 5.066 1 98.12 180 ASP A N 1
ATOM 1409 C CA . ASP A 1 180 ? -0.81 -1.488 4.113 1 98.12 180 ASP A CA 1
ATOM 1410 C C . ASP A 1 180 ? -0.879 -1.998 2.676 1 98.12 180 ASP A C 1
ATOM 1412 O O . ASP A 1 180 ? -1.352 -1.292 1.783 1 98.12 180 ASP A O 1
ATOM 1416 N N . ALA A 1 181 ? -0.475 -3.26 2.477 1 98.06 181 ALA A N 1
ATOM 1417 C CA . ALA A 1 181 ? -0.469 -3.881 1.155 1 98.06 181 ALA A CA 1
ATOM 1418 C C . ALA A 1 181 ? -1.876 -4.297 0.738 1 98.06 181 ALA A C 1
ATOM 1420 O O . ALA A 1 181 ? -2.113 -4.629 -0.427 1 98.06 181 ALA A O 1
ATOM 1421 N N . ALA A 1 182 ? -2.857 -4.207 1.606 1 97.81 182 ALA A N 1
ATOM 1422 C CA . ALA A 1 182 ? -4.188 -4.746 1.332 1 97.81 182 ALA A CA 1
ATOM 1423 C C . ALA A 1 182 ? -5.164 -3.635 0.97 1 97.81 182 ALA A C 1
ATOM 1425 O O . ALA A 1 182 ? -6.367 -3.873 0.849 1 97.81 182 ALA A O 1
ATOM 1426 N N . VAL A 1 183 ? -4.695 -2.424 0.81 1 98.44 183 VAL A N 1
ATOM 1427 C CA . VAL A 1 183 ? -5.555 -1.275 0.55 1 98.44 183 VAL A CA 1
ATOM 1428 C C . VAL A 1 183 ? -6.34 -1.498 -0.742 1 98.44 183 VAL A C 1
ATOM 1430 O O . VAL A 1 183 ? -7.562 -1.349 -0.766 1 98.44 183 VAL A O 1
ATOM 1433 N N . GLY A 1 184 ? -5.617 -1.88 -1.84 1 98.06 184 GLY A N 1
ATOM 1434 C CA . GLY A 1 184 ? -6.305 -2.148 -3.096 1 98.06 184 GLY A CA 1
ATOM 1435 C C . GLY A 1 184 ? -7.328 -3.26 -2.988 1 98.06 184 GLY A C 1
ATOM 1436 O O . GLY A 1 184 ? -8.43 -3.15 -3.533 1 98.06 184 GLY A O 1
ATOM 1437 N N . TYR A 1 185 ? -6.988 -4.312 -2.242 1 97.56 185 TYR A N 1
ATOM 1438 C CA . TYR A 1 185 ? -7.824 -5.496 -2.066 1 97.56 185 TYR A CA 1
ATOM 1439 C C . TYR A 1 185 ? -9.133 -5.141 -1.359 1 97.56 185 TYR A C 1
ATOM 1441 O O . TYR A 1 185 ? -10.203 -5.602 -1.754 1 97.56 185 TYR A O 1
ATOM 1449 N N . ILE A 1 186 ? -9.117 -4.258 -0.371 1 97 186 ILE A N 1
ATOM 1450 C CA . ILE A 1 186 ? -10.273 -4.016 0.489 1 97 186 ILE A CA 1
ATOM 1451 C C . ILE A 1 186 ? -11.18 -2.961 -0.144 1 97 186 ILE A C 1
ATOM 1453 O O . ILE A 1 186 ? -12.32 -2.771 0.288 1 97 186 ILE A O 1
ATOM 1457 N N . MET A 1 187 ? -10.703 -2.297 -1.179 1 97.88 187 MET A N 1
ATOM 1458 C CA . MET A 1 187 ? -11.398 -1.144 -1.748 1 97.88 187 MET A CA 1
ATOM 1459 C C . MET A 1 187 ? -12.766 -1.543 -2.281 1 97.88 187 MET A C 1
ATOM 1461 O O . MET A 1 187 ? -13.711 -0.75 -2.238 1 97.88 187 MET A O 1
ATOM 1465 N N . GLU A 1 188 ? -12.883 -2.715 -2.771 1 95.94 188 GLU A N 1
ATOM 1466 C CA . GLU A 1 188 ? -14.164 -3.123 -3.33 1 95.94 188 GLU A CA 1
ATOM 1467 C C . GLU A 1 188 ? -15.227 -3.258 -2.238 1 95.94 188 GLU A C 1
ATOM 1469 O O . GLU A 1 188 ? -16.422 -3.199 -2.52 1 95.94 188 GLU A O 1
ATOM 1474 N N . LYS A 1 189 ? -14.805 -3.4 -1.006 1 95.19 189 LYS A N 1
ATOM 1475 C CA . LYS A 1 189 ? -15.719 -3.621 0.108 1 95.19 189 LYS A CA 1
ATOM 1476 C C . LYS A 1 189 ? -16.125 -2.299 0.758 1 95.19 189 LYS A C 1
ATOM 1478 O O . LYS A 1 189 ? -17.172 -2.209 1.391 1 95.19 189 LYS A O 1
ATOM 1483 N N . VAL A 1 190 ? -15.305 -1.318 0.642 1 97.38 190 VAL A N 1
ATOM 1484 C CA . VAL A 1 190 ? -15.531 -0.096 1.405 1 97.38 190 VAL A CA 1
ATOM 1485 C C . VAL A 1 190 ? -16.438 0.845 0.619 1 97.38 190 VAL A C 1
ATOM 1487 O O . VAL A 1 190 ? -16.516 0.761 -0.609 1 97.38 190 VAL A O 1
ATOM 1490 N N . ASP A 1 191 ? -17.125 1.729 1.347 1 98.25 191 ASP A N 1
ATOM 1491 C CA . ASP A 1 191 ? -18.031 2.707 0.752 1 98.25 191 ASP A CA 1
ATOM 1492 C C . ASP A 1 191 ? -17.328 4.055 0.572 1 98.25 191 ASP A C 1
ATOM 1494 O O . ASP A 1 191 ? -17.641 4.797 -0.367 1 98.25 191 ASP A O 1
ATOM 1498 N N . LEU A 1 192 ? -16.469 4.34 1.459 1 98.38 192 LEU A N 1
ATOM 1499 C CA . LEU A 1 192 ? -15.781 5.625 1.413 1 98.38 192 LEU A CA 1
ATOM 1500 C C . LEU A 1 192 ? -14.445 5.551 2.154 1 98.38 192 LEU A C 1
ATOM 1502 O O . LEU A 1 192 ? -14.227 4.637 2.949 1 98.38 192 LEU A O 1
ATOM 1506 N N . VAL A 1 193 ? -13.578 6.461 1.835 1 98.81 193 VAL A N 1
ATOM 1507 C CA . VAL A 1 193 ? -12.289 6.629 2.502 1 98.81 193 VAL A CA 1
ATOM 1508 C C . VAL A 1 193 ? -12.258 7.969 3.234 1 98.81 193 VAL A C 1
ATOM 1510 O O . VAL A 1 193 ? -12.703 8.984 2.701 1 98.81 193 VAL A O 1
ATOM 1513 N N . ILE A 1 194 ? -11.82 7.93 4.496 1 98.75 194 ILE A N 1
ATOM 1514 C CA . ILE A 1 194 ? -11.656 9.156 5.266 1 98.75 194 ILE A CA 1
ATOM 1515 C C . ILE A 1 194 ? -10.258 9.195 5.883 1 98.75 194 ILE A C 1
ATOM 1517 O O . ILE A 1 194 ? -9.852 8.258 6.57 1 98.75 194 ILE A O 1
ATOM 1521 N N . VAL A 1 195 ? -9.516 10.211 5.602 1 98.81 195 VAL A N 1
ATOM 1522 C CA . VAL A 1 195 ? -8.18 10.352 6.164 1 98.81 195 VAL A CA 1
ATOM 1523 C C . VAL A 1 195 ? -7.996 11.766 6.727 1 98.81 195 VAL A C 1
ATOM 1525 O O . VAL A 1 195 ? -8.781 12.664 6.418 1 98.81 195 VAL A O 1
ATOM 1528 N N . GLY A 1 196 ? -7.027 11.883 7.617 1 97.88 196 GLY A N 1
ATOM 1529 C CA . GLY A 1 196 ? -6.594 13.203 8.039 1 97.88 196 GLY A CA 1
ATOM 1530 C C . GLY A 1 196 ? -5.578 13.82 7.105 1 97.88 196 GLY A C 1
ATOM 1531 O O . GLY A 1 196 ? -5.445 13.406 5.953 1 97.88 196 GLY A O 1
ATOM 1532 N N . ALA A 1 197 ? -4.949 14.875 7.625 1 97 197 ALA A N 1
ATOM 1533 C CA . ALA A 1 197 ? -3.865 15.531 6.902 1 97 197 ALA A CA 1
ATOM 1534 C C . ALA A 1 197 ? -2.857 16.141 7.867 1 97 197 ALA A C 1
ATOM 1536 O O . ALA A 1 197 ? -3.229 16.625 8.938 1 97 197 ALA A O 1
ATOM 1537 N N . GLU A 1 198 ? -1.605 16.062 7.461 1 95.06 198 GLU A N 1
ATOM 1538 C CA . GLU A 1 198 ? -0.562 16.812 8.148 1 95.06 198 GLU A CA 1
ATOM 1539 C C . GLU A 1 198 ? -0.531 18.266 7.684 1 95.06 198 GLU A C 1
ATOM 1541 O O . GLU A 1 198 ? -0.199 19.156 8.461 1 95.06 198 GLU A O 1
ATOM 1546 N N . GLY A 1 199 ? -0.866 18.406 6.457 1 95.62 199 GLY A N 1
ATOM 1547 C CA . GLY A 1 199 ? -0.948 19.719 5.836 1 95.62 199 GLY A CA 1
ATOM 1548 C C . GLY A 1 199 ? -1.806 19.734 4.582 1 95.62 199 GLY A C 1
ATOM 1549 O O . GLY A 1 199 ? -1.847 18.766 3.84 1 95.62 199 GLY A O 1
ATOM 1550 N N . VAL A 1 200 ? -2.502 20.812 4.402 1 96.94 200 VAL A N 1
ATOM 1551 C CA . VAL A 1 200 ? -3.252 21.062 3.178 1 96.94 200 VAL A CA 1
ATOM 1552 C C . VAL A 1 200 ? -2.562 22.156 2.365 1 96.94 200 VAL A C 1
ATOM 1554 O O . VAL A 1 200 ? -2.383 23.281 2.848 1 96.94 200 VAL A O 1
ATOM 1557 N N . VAL A 1 201 ? -2.205 21.812 1.163 1 96.12 201 VAL A N 1
ATOM 1558 C CA . VAL A 1 201 ? -1.397 22.734 0.374 1 96.12 201 VAL A CA 1
ATOM 1559 C C . VAL A 1 201 ? -2.307 23.609 -0.479 1 96.12 201 VAL A C 1
ATOM 1561 O O . VAL A 1 201 ? -3.508 23.359 -0.588 1 96.12 201 VAL A O 1
ATOM 1564 N N . GLU A 1 202 ? -1.761 24.562 -1.137 1 93 202 GLU A N 1
ATOM 1565 C CA . GLU A 1 202 ? -2.492 25.609 -1.837 1 93 202 GLU A CA 1
ATOM 1566 C C . GLU A 1 202 ? -3.285 25.047 -3.01 1 93 202 GLU A C 1
ATOM 1568 O O . GLU A 1 202 ? -4.367 25.547 -3.336 1 93 202 GLU A O 1
ATOM 1573 N N . SER A 1 203 ? -2.779 24.031 -3.623 1 93.5 203 SER A N 1
ATOM 1574 C CA . SER A 1 203 ? -3.422 23.438 -4.793 1 93.5 203 SER A CA 1
ATOM 1575 C C . SER A 1 203 ? -4.664 22.641 -4.398 1 93.5 203 SER A C 1
ATOM 1577 O O . SER A 1 203 ? -5.457 22.266 -5.258 1 93.5 203 SER A O 1
ATOM 1579 N N . GLY A 1 204 ? -4.781 22.438 -3.135 1 96.56 204 GLY A N 1
ATOM 1580 C CA . GLY A 1 204 ? -5.891 21.625 -2.656 1 96.56 204 GLY A CA 1
ATOM 1581 C C . GLY A 1 204 ? -5.508 20.188 -2.363 1 96.56 204 GLY A C 1
ATOM 1582 O O . GLY A 1 204 ? -6.328 19.406 -1.879 1 96.56 204 GLY A O 1
ATOM 1583 N N . GLY A 1 205 ? -4.262 19.906 -2.695 1 97.94 205 GLY A N 1
ATOM 1584 C CA . GLY A 1 205 ? -3.752 18.594 -2.312 1 97.94 205 GLY A CA 1
ATOM 1585 C C . GLY A 1 205 ? -3.383 18.5 -0.844 1 97.94 205 GLY A C 1
ATOM 1586 O O . GLY A 1 205 ? -3.496 19.484 -0.108 1 97.94 205 GLY A O 1
ATOM 1587 N N . VAL A 1 206 ? -2.984 17.312 -0.396 1 98.12 206 VAL A N 1
ATOM 1588 C CA . VAL A 1 206 ? -2.68 17.172 1.024 1 98.12 206 VAL A CA 1
ATOM 1589 C C . VAL A 1 206 ? -1.368 16.406 1.2 1 98.12 206 VAL A C 1
ATOM 1591 O O . VAL A 1 206 ? -1.003 15.586 0.357 1 98.12 206 VAL A O 1
ATOM 1594 N N . ILE A 1 207 ? -0.654 16.781 2.201 1 97.38 207 ILE A N 1
ATOM 1595 C CA . ILE A 1 207 ? 0.476 16.016 2.723 1 97.38 207 ILE A CA 1
ATOM 1596 C C . ILE A 1 207 ? 0.036 15.211 3.941 1 97.38 207 ILE A C 1
ATOM 1598 O O . ILE A 1 207 ? -0.569 15.758 4.867 1 97.38 207 ILE A O 1
ATOM 1602 N N . ASN A 1 208 ? 0.297 13.969 3.92 1 97.56 208 ASN A N 1
ATOM 1603 C CA . ASN A 1 208 ? -0.143 13.102 5.012 1 97.56 208 ASN A CA 1
ATOM 1604 C C . ASN A 1 208 ? 0.743 11.867 5.145 1 97.56 208 ASN A C 1
ATOM 1606 O O . ASN A 1 208 ? 1.716 11.719 4.402 1 97.56 208 ASN A O 1
ATOM 1610 N N . LYS A 1 209 ? 0.425 11.117 6.16 1 97.19 209 LYS A N 1
ATOM 1611 C CA . LYS A 1 209 ? 1.173 9.891 6.438 1 97.19 209 LYS A CA 1
ATOM 1612 C C . LYS A 1 209 ? 1.412 9.094 5.16 1 97.19 209 LYS A C 1
ATOM 1614 O O . LYS A 1 209 ? 0.527 8.992 4.309 1 97.19 209 LYS A O 1
ATOM 1619 N N . ILE A 1 210 ? 2.678 8.594 5.004 1 97.81 210 ILE A N 1
ATOM 1620 C CA . ILE A 1 210 ? 3.016 7.758 3.857 1 97.81 210 ILE A CA 1
ATOM 1621 C C . ILE A 1 210 ? 1.977 6.648 3.699 1 97.81 210 ILE A C 1
ATOM 1623 O O . ILE A 1 210 ? 1.593 6.008 4.68 1 97.81 210 ILE A O 1
ATOM 1627 N N . GLY A 1 211 ? 1.475 6.449 2.457 1 98.38 211 GLY A N 1
ATOM 1628 C CA . GLY A 1 211 ? 0.422 5.484 2.172 1 98.38 211 GLY A CA 1
ATOM 1629 C C . GLY A 1 211 ? -0.894 6.137 1.789 1 98.38 211 GLY A C 1
ATOM 1630 O O . GLY A 1 211 ? -1.766 5.488 1.205 1 98.38 211 GLY A O 1
ATOM 1631 N N . THR A 1 212 ? -1.052 7.426 2.145 1 98.81 212 THR A N 1
ATOM 1632 C CA . THR A 1 212 ? -2.275 8.156 1.836 1 98.81 212 THR A CA 1
ATOM 1633 C C . THR A 1 212 ? -2.449 8.305 0.327 1 98.81 212 THR A C 1
ATOM 1635 O O . THR A 1 212 ? -3.547 8.117 -0.199 1 98.81 212 THR A O 1
ATOM 1638 N N . TYR A 1 213 ? -1.36 8.625 -0.346 1 98.81 213 TYR A N 1
ATOM 1639 C CA . TYR A 1 213 ? -1.414 8.844 -1.787 1 98.81 213 TYR A CA 1
ATOM 1640 C C . TYR A 1 213 ? -1.909 7.598 -2.51 1 98.81 213 TYR A C 1
ATOM 1642 O O . TYR A 1 213 ? -2.844 7.668 -3.311 1 98.81 213 TYR A O 1
ATOM 1650 N N . GLN A 1 214 ? -1.321 6.43 -2.252 1 98.81 214 GLN A N 1
ATOM 1651 C CA . GLN A 1 214 ? -1.722 5.215 -2.955 1 98.81 214 GLN A CA 1
ATOM 1652 C C . GLN A 1 214 ? -3.141 4.801 -2.572 1 98.81 214 GLN A C 1
ATOM 1654 O O . GLN A 1 214 ? -3.867 4.23 -3.391 1 98.81 214 GLN A O 1
ATOM 1659 N N . MET A 1 215 ? -3.531 5.062 -1.312 1 98.88 215 MET A N 1
ATOM 1660 C CA . MET A 1 215 ? -4.918 4.816 -0.929 1 98.88 215 MET A CA 1
ATOM 1661 C C . MET A 1 215 ? -5.875 5.641 -1.781 1 98.88 215 MET A C 1
ATOM 1663 O O . MET A 1 215 ? -6.91 5.137 -2.227 1 98.88 215 MET A O 1
ATOM 1667 N N . ALA A 1 216 ? -5.512 6.898 -2.006 1 98.94 216 ALA A N 1
ATOM 1668 C CA . ALA A 1 216 ? -6.328 7.777 -2.844 1 98.94 216 ALA A CA 1
ATOM 1669 C C . ALA A 1 216 ? -6.387 7.262 -4.277 1 98.94 216 ALA A C 1
ATOM 1671 O O . ALA A 1 216 ? -7.445 7.293 -4.914 1 98.94 216 ALA A O 1
ATOM 1672 N N . VAL A 1 217 ? -5.27 6.812 -4.82 1 98.88 217 VAL A N 1
ATOM 1673 C CA . VAL A 1 217 ? -5.211 6.262 -6.172 1 98.88 217 VAL A CA 1
ATOM 1674 C C . VAL A 1 217 ? -6.156 5.066 -6.285 1 98.88 217 VAL A C 1
ATOM 1676 O O . VAL A 1 217 ? -6.922 4.961 -7.246 1 98.88 217 VAL A O 1
ATOM 1679 N N . CYS A 1 218 ? -6.121 4.164 -5.285 1 98.81 218 CYS A N 1
ATOM 1680 C CA . CYS A 1 218 ? -6.98 2.986 -5.281 1 98.81 218 CYS A CA 1
ATOM 1681 C C . CYS A 1 218 ? -8.445 3.381 -5.16 1 98.81 218 CYS A C 1
ATOM 1683 O O . CYS A 1 218 ? -9.312 2.773 -5.793 1 98.81 218 CYS A O 1
ATOM 1685 N N . SER A 1 219 ? -8.68 4.371 -4.297 1 98.81 219 SER A N 1
ATOM 1686 C CA . SER A 1 219 ? -10.047 4.852 -4.145 1 98.81 219 SER A CA 1
ATOM 1687 C C . SER A 1 219 ? -10.609 5.352 -5.473 1 98.81 219 SER A C 1
ATOM 1689 O O . SER A 1 219 ? -11.734 5.02 -5.844 1 98.81 219 SER A O 1
ATOM 1691 N N . LYS A 1 220 ? -9.844 6.145 -6.191 1 98.56 220 LYS A N 1
ATOM 1692 C CA . LYS A 1 220 ? -10.258 6.672 -7.492 1 98.56 220 LYS A CA 1
ATOM 1693 C C . LYS A 1 220 ? -10.508 5.543 -8.484 1 98.56 220 LYS A C 1
ATOM 1695 O O . LYS A 1 220 ? -11.492 5.57 -9.227 1 98.56 220 LYS A O 1
ATOM 1700 N N . ALA A 1 221 ? -9.625 4.562 -8.5 1 97.81 221 ALA A N 1
ATOM 1701 C CA . ALA A 1 221 ? -9.742 3.436 -9.422 1 97.81 221 ALA A CA 1
ATOM 1702 C C . ALA A 1 221 ? -11.039 2.668 -9.188 1 97.81 221 ALA A C 1
ATOM 1704 O O . ALA A 1 221 ? -11.562 2.031 -10.102 1 97.81 221 ALA A O 1
ATOM 1705 N N . HIS A 1 222 ? -11.617 2.695 -7.973 1 98 222 HIS A N 1
ATOM 1706 C CA . HIS A 1 222 ? -12.828 1.967 -7.617 1 98 222 HIS A CA 1
ATOM 1707 C C . HIS A 1 222 ? -14.023 2.902 -7.523 1 98 222 HIS A C 1
ATOM 1709 O O . HIS A 1 222 ? -15.102 2.5 -7.074 1 98 222 HIS A O 1
ATOM 1715 N N . ASN A 1 223 ? -13.836 4.129 -7.82 1 98 223 ASN A N 1
ATOM 1716 C CA . ASN A 1 223 ? -14.891 5.133 -7.793 1 98 223 ASN A CA 1
ATOM 1717 C C . ASN A 1 223 ? -15.492 5.273 -6.398 1 98 223 ASN A C 1
ATOM 1719 O O . ASN A 1 223 ? -16.719 5.262 -6.246 1 98 223 ASN A O 1
ATOM 1723 N N . LYS A 1 224 ? -14.664 5.25 -5.391 1 98.31 224 LYS A N 1
ATOM 1724 C CA . LYS A 1 224 ? -15.07 5.5 -4.012 1 98.31 224 LYS A CA 1
ATOM 1725 C C . LYS A 1 224 ? -14.703 6.914 -3.58 1 98.31 224 LYS A C 1
ATOM 1727 O O . LYS A 1 224 ? -13.625 7.418 -3.916 1 98.31 224 LYS A O 1
ATOM 1732 N N . PRO A 1 225 ? -15.602 7.625 -2.883 1 98.44 225 PRO A N 1
ATOM 1733 C CA . PRO A 1 225 ? -15.25 8.969 -2.422 1 98.44 225 PRO A CA 1
ATOM 1734 C C . PRO A 1 225 ? -14.07 8.969 -1.454 1 98.44 225 PRO A C 1
ATOM 1736 O O . PRO A 1 225 ? -13.977 8.102 -0.584 1 98.44 225 PRO A O 1
ATOM 1739 N N . PHE A 1 226 ? -13.172 9.883 -1.696 1 98.81 226 PHE A N 1
ATOM 1740 C CA . PHE A 1 226 ? -12 10.094 -0.859 1 98.81 226 PHE A CA 1
ATOM 1741 C C . PHE A 1 226 ? -12.109 11.414 -0.101 1 98.81 226 PHE A C 1
ATOM 1743 O O . PHE A 1 226 ? -11.898 12.484 -0.674 1 98.81 226 PHE A O 1
ATOM 1750 N N . TYR A 1 227 ? -12.383 11.359 1.236 1 98.69 227 TYR A N 1
ATOM 1751 C CA . TYR A 1 227 ? -12.594 12.539 2.064 1 98.69 227 TYR A CA 1
ATOM 1752 C C . TYR A 1 227 ? -11.375 12.828 2.934 1 98.69 227 TYR A C 1
ATOM 1754 O O . TYR A 1 227 ? -10.789 11.906 3.514 1 98.69 227 TYR A O 1
ATOM 1762 N N . VAL A 1 228 ? -11.023 14.07 2.969 1 98.69 228 VAL A N 1
ATOM 1763 C CA . VAL A 1 228 ? -9.969 14.516 3.865 1 98.69 228 VAL A CA 1
ATOM 1764 C C . VAL A 1 228 ? -10.547 15.438 4.941 1 98.69 228 VAL A C 1
ATOM 1766 O O . VAL A 1 228 ? -11.344 16.328 4.637 1 98.69 228 VAL A O 1
ATOM 1769 N N . VAL A 1 229 ? -10.203 15.148 6.141 1 98.25 229 VAL A N 1
ATOM 1770 C CA . VAL A 1 229 ? -10.625 15.984 7.262 1 98.25 229 VAL A CA 1
ATOM 1771 C C . VAL A 1 229 ? -9.406 16.672 7.879 1 98.25 229 VAL A C 1
ATOM 1773 O O . VAL A 1 229 ? -8.438 16.016 8.266 1 98.25 229 VAL A O 1
ATOM 1776 N N . ALA A 1 230 ? -9.422 17.969 7.961 1 96.44 230 ALA A N 1
ATOM 1777 C CA . ALA A 1 230 ? -8.258 18.703 8.445 1 96.44 230 ALA A CA 1
ATOM 1778 C C . ALA A 1 230 ? -8.664 20.047 9.031 1 96.44 230 ALA A C 1
ATOM 1780 O O . ALA A 1 230 ? -9.602 20.688 8.547 1 96.44 230 ALA A O 1
ATOM 1781 N N . GLU A 1 231 ? -7.988 20.484 10.055 1 94.88 231 GLU A N 1
ATOM 1782 C CA . GLU A 1 231 ? -8.164 21.812 10.617 1 94.88 231 GLU A CA 1
ATOM 1783 C C . GLU A 1 231 ? -7.516 22.891 9.742 1 94.88 231 GLU A C 1
ATOM 1785 O O . GLU A 1 231 ? -6.469 22.641 9.133 1 94.88 231 GLU A O 1
ATOM 1790 N N . SER A 1 232 ? -8.039 23.984 9.742 1 92.75 232 SER A N 1
ATOM 1791 C CA . SER A 1 232 ? -7.605 25.047 8.844 1 92.75 232 SER A CA 1
ATOM 1792 C C . SER A 1 232 ? -6.199 25.531 9.195 1 92.75 232 SER A C 1
ATOM 1794 O O . SER A 1 232 ? -5.469 26.016 8.32 1 92.75 232 SER A O 1
ATOM 1796 N N . PHE A 1 233 ? -5.801 25.406 10.445 1 90.88 233 PHE A N 1
ATOM 1797 C CA . PHE A 1 233 ? -4.465 25.859 10.812 1 90.88 233 PHE A CA 1
ATOM 1798 C C . PHE A 1 233 ? -3.398 24.969 10.195 1 90.88 233 PHE A C 1
ATOM 1800 O O . PHE A 1 233 ? -2.205 25.25 10.289 1 90.88 233 PHE A O 1
ATOM 1807 N N . LYS A 1 234 ? -3.75 23.844 9.516 1 93.44 234 LYS A N 1
ATOM 1808 C CA . LYS A 1 234 ? -2.832 22.953 8.82 1 93.44 234 LYS A CA 1
ATOM 1809 C C . LYS A 1 234 ? -2.684 23.328 7.355 1 93.44 234 LYS A C 1
ATOM 1811 O O . LYS A 1 234 ? -2.039 22.625 6.582 1 93.44 234 LYS A O 1
ATOM 1816 N N . PHE A 1 235 ? -3.365 24.406 6.965 1 93.06 235 PHE A N 1
ATOM 1817 C CA . PHE A 1 235 ? -3.168 24.922 5.617 1 93.06 235 PHE A CA 1
ATOM 1818 C C . PHE A 1 235 ? -1.773 25.516 5.461 1 93.06 235 PHE A C 1
ATOM 1820 O O . PHE A 1 235 ? -1.36 26.359 6.266 1 93.06 235 PHE A O 1
ATOM 1827 N N . VAL A 1 236 ? -1.073 25.094 4.492 1 92.06 236 VAL A N 1
ATOM 1828 C CA . VAL A 1 236 ? 0.321 25.484 4.34 1 92.06 236 VAL A CA 1
ATOM 1829 C C . VAL A 1 236 ? 0.544 26.062 2.943 1 92.06 236 VAL A C 1
ATOM 1831 O O . VAL A 1 236 ? -0.017 25.562 1.965 1 92.06 236 VAL A O 1
ATOM 1834 N N . ARG A 1 237 ? 1.452 27.047 2.875 1 89.81 237 ARG A N 1
ATOM 1835 C CA . ARG A 1 237 ? 1.806 27.672 1.602 1 89.81 237 ARG A CA 1
ATOM 1836 C C . ARG A 1 237 ? 2.871 26.859 0.875 1 89.81 237 ARG A C 1
ATOM 1838 O O . ARG A 1 237 ? 4.062 27.172 0.958 1 89.81 237 ARG A O 1
ATOM 1845 N N . LEU A 1 238 ? 2.434 25.875 0.246 1 91.31 238 LEU A N 1
ATOM 1846 C CA . LEU A 1 238 ? 3.264 25 -0.559 1 91.31 238 LEU A CA 1
ATOM 1847 C C . LEU A 1 238 ? 2.539 24.578 -1.836 1 91.31 238 LEU A C 1
ATOM 1849 O O . LEU A 1 238 ? 1.311 24.484 -1.853 1 91.31 238 LEU A O 1
ATOM 1853 N N . TYR A 1 239 ? 3.35 24.406 -2.938 1 92.25 239 TYR A N 1
ATOM 1854 C CA . TYR A 1 239 ? 2.756 24.047 -4.219 1 92.25 239 TYR A CA 1
ATOM 1855 C C . TYR A 1 239 ? 3.488 22.859 -4.844 1 92.25 239 TYR A C 1
ATOM 1857 O O . TYR A 1 239 ? 4.066 22.984 -5.926 1 92.25 239 TYR A O 1
ATOM 1865 N N . PRO A 1 240 ? 3.387 21.75 -4.238 1 94.62 240 PRO A N 1
ATOM 1866 C CA . PRO A 1 240 ? 4.043 20.578 -4.828 1 94.62 240 PRO A CA 1
ATOM 1867 C C . PRO A 1 240 ? 3.328 20.078 -6.078 1 94.62 240 PRO A C 1
ATOM 1869 O O . PRO A 1 240 ? 2.096 20.062 -6.121 1 94.62 240 PRO A O 1
ATOM 1872 N N . LEU A 1 241 ? 4.086 19.672 -7.078 1 92.25 241 LEU A N 1
ATOM 1873 C CA . LEU A 1 241 ? 3.539 19.062 -8.289 1 92.25 241 LEU A CA 1
ATOM 1874 C C . LEU A 1 241 ? 3.629 17.547 -8.219 1 92.25 241 LEU A C 1
ATOM 1876 O O . LEU A 1 241 ? 2.904 16.844 -8.93 1 92.25 241 LEU A O 1
ATOM 1880 N N . ASN A 1 242 ? 4.504 17.094 -7.496 1 94.44 242 ASN A N 1
ATOM 1881 C CA . ASN A 1 242 ? 4.719 15.664 -7.312 1 94.44 242 ASN A CA 1
ATOM 1882 C C . ASN A 1 242 ? 5.371 15.359 -5.965 1 94.44 242 ASN A C 1
ATOM 1884 O O . ASN A 1 242 ? 5.492 16.25 -5.117 1 94.44 242 ASN A O 1
ATOM 1888 N N . GLN A 1 243 ? 5.73 14.117 -5.676 1 95.75 243 GLN A N 1
ATOM 1889 C CA . GLN A 1 243 ? 6.273 13.672 -4.398 1 95.75 243 GLN A CA 1
ATOM 1890 C C . GLN A 1 243 ? 7.602 14.367 -4.094 1 95.75 243 GLN A C 1
ATOM 1892 O O . GLN A 1 243 ? 7.871 14.719 -2.947 1 95.75 243 GLN A O 1
ATOM 1897 N N . GLN A 1 244 ? 8.414 14.586 -5.074 1 92 244 GLN A N 1
ATOM 1898 C CA . GLN A 1 244 ? 9.766 15.125 -4.914 1 92 244 GLN A CA 1
ATOM 1899 C C . GLN A 1 244 ? 9.734 16.594 -4.531 1 92 244 GLN A C 1
ATOM 1901 O O . GLN A 1 244 ? 10.688 17.125 -3.955 1 92 244 GLN A O 1
ATOM 1906 N N . ASP A 1 245 ? 8.609 17.266 -4.805 1 92.88 245 ASP A N 1
ATOM 1907 C CA . ASP A 1 245 ? 8.484 18.688 -4.566 1 92.88 245 ASP A CA 1
ATOM 1908 C C . ASP A 1 245 ? 8.203 18.984 -3.094 1 92.88 245 ASP A C 1
ATOM 1910 O O . ASP A 1 245 ? 8.312 20.125 -2.648 1 92.88 245 ASP A O 1
ATOM 1914 N N . VAL A 1 246 ? 7.789 17.984 -2.34 1 93.38 246 VAL A N 1
ATOM 1915 C CA . VAL A 1 246 ? 7.617 18.156 -0.902 1 93.38 246 VAL A CA 1
ATOM 1916 C C . VAL A 1 246 ? 8.984 18.266 -0.227 1 93.38 246 VAL A C 1
ATOM 1918 O O . VAL A 1 246 ? 9.852 17.406 -0.428 1 93.38 246 VAL A O 1
ATOM 1921 N N . PRO A 1 247 ? 9.172 19.281 0.52 1 91 247 PRO A N 1
ATOM 1922 C CA . PRO A 1 247 ? 10.484 19.469 1.157 1 91 247 PRO A CA 1
ATOM 1923 C C . PRO A 1 247 ? 10.883 18.281 2.035 1 91 247 PRO A C 1
ATOM 1925 O O . PRO A 1 247 ? 10.039 17.703 2.729 1 91 247 PRO A O 1
ATOM 1928 N N . ASP A 1 248 ? 12.156 17.984 2.09 1 89.06 248 ASP A N 1
ATOM 1929 C CA . ASP A 1 248 ? 12.703 16.859 2.84 1 89.06 248 ASP A CA 1
ATOM 1930 C C . ASP A 1 248 ? 12.438 17.016 4.336 1 89.06 248 ASP A C 1
ATOM 1932 O O . ASP A 1 248 ? 12.258 16.031 5.047 1 89.06 248 ASP A O 1
ATOM 1936 N N . ARG A 1 249 ? 12.352 18.25 4.777 1 87.5 249 ARG A N 1
ATOM 1937 C CA . ARG A 1 249 ? 12.148 18.484 6.203 1 87.5 249 ARG A CA 1
ATOM 1938 C C . ARG A 1 249 ? 10.812 17.922 6.668 1 87.5 249 ARG A C 1
ATOM 1940 O O . ARG A 1 249 ? 10.633 17.641 7.855 1 87.5 249 ARG A O 1
ATOM 1947 N N . PHE A 1 250 ? 9.898 17.781 5.727 1 88.12 250 PHE A N 1
ATOM 1948 C CA . PHE A 1 250 ? 8.594 17.234 6.086 1 88.12 250 PHE A CA 1
ATOM 1949 C C . PHE A 1 250 ? 8.586 15.711 5.918 1 88.12 250 PHE A C 1
ATOM 1951 O O . PHE A 1 250 ? 7.801 15.016 6.57 1 88.12 250 PHE A O 1
ATOM 1958 N N . LYS A 1 251 ? 9.414 15.227 5.027 1 88.56 251 LYS A N 1
ATOM 1959 C CA . LYS A 1 251 ? 9.406 13.812 4.684 1 88.56 251 LYS A CA 1
ATOM 1960 C C . LYS A 1 251 ? 10.141 12.984 5.738 1 88.56 251 LYS A C 1
ATOM 1962 O O . LYS A 1 251 ? 9.844 11.797 5.918 1 88.56 251 LYS A O 1
ATOM 1967 N N . TYR A 1 252 ? 11.148 13.641 6.383 1 86 252 TYR A N 1
ATOM 1968 C CA . TYR A 1 252 ? 12.031 12.906 7.285 1 86 252 TYR A CA 1
ATOM 1969 C C . TYR A 1 252 ? 12.117 13.594 8.641 1 86 252 TYR A C 1
ATOM 1971 O O . TYR A 1 252 ? 11.984 14.812 8.734 1 86 252 TYR A O 1
ATOM 1979 N N . LYS A 1 253 ? 12.359 12.734 9.648 1 79.38 253 LYS A N 1
ATOM 1980 C CA . LYS A 1 253 ? 12.539 13.305 10.977 1 79.38 253 LYS A CA 1
ATOM 1981 C C . LYS A 1 253 ? 13.773 14.195 11.031 1 79.38 253 LYS A C 1
ATOM 1983 O O . LYS A 1 253 ? 14.766 13.93 10.352 1 79.38 253 LYS A O 1
ATOM 1988 N N . ALA A 1 254 ? 13.641 15.109 11.906 1 75.19 254 ALA A N 1
ATOM 1989 C CA . ALA A 1 254 ? 14.703 16.109 12.031 1 75.19 254 ALA A CA 1
ATOM 1990 C C . ALA A 1 254 ? 16.047 15.438 12.336 1 75.19 254 ALA A C 1
ATOM 1992 O O . ALA A 1 254 ? 17.078 15.844 11.805 1 75.19 254 ALA A O 1
ATOM 1993 N N . ASP A 1 255 ? 16.047 14.461 13.117 1 75.19 255 ASP A N 1
ATOM 1994 C CA . ASP A 1 255 ? 17.297 13.812 13.508 1 75.19 255 ASP A CA 1
ATOM 1995 C C . ASP A 1 255 ? 17.922 13.047 12.344 1 75.19 255 ASP A C 1
ATOM 1997 O O . ASP A 1 255 ? 19.141 12.961 12.234 1 75.19 255 ASP A O 1
ATOM 2001 N N . ILE A 1 256 ? 17.109 12.531 11.492 1 74.56 256 ILE A N 1
ATOM 2002 C CA . ILE A 1 256 ? 17.578 11.75 10.344 1 74.56 256 ILE A CA 1
ATOM 2003 C C . ILE A 1 256 ? 18.156 12.688 9.289 1 74.56 256 ILE A C 1
ATOM 2005 O O . ILE A 1 256 ? 19.156 12.359 8.641 1 74.56 256 ILE A O 1
ATOM 2009 N N . LEU A 1 257 ? 17.625 13.852 9.18 1 73.19 257 LEU A N 1
ATOM 2010 C CA . LEU A 1 257 ? 18.031 14.82 8.172 1 73.19 257 LEU A CA 1
ATOM 2011 C C . LEU A 1 257 ? 19.5 15.219 8.367 1 73.19 257 LEU A C 1
ATOM 2013 O O . LEU A 1 257 ? 20.188 15.57 7.398 1 73.19 257 LEU A O 1
ATOM 2017 N N . LYS A 1 258 ? 20.031 15.102 9.555 1 74 258 LYS A N 1
ATOM 2018 C CA . LYS A 1 258 ? 21.375 15.594 9.883 1 74 258 LYS A CA 1
ATOM 2019 C C . LYS A 1 258 ? 22.422 14.5 9.703 1 74 258 LYS A C 1
ATOM 2021 O O . LYS A 1 258 ? 23.609 14.789 9.555 1 74 258 LYS A O 1
ATOM 2026 N N . THR A 1 259 ? 22.031 13.25 9.43 1 69.31 259 THR A N 1
ATOM 2027 C CA . THR A 1 259 ? 23.078 12.266 9.656 1 69.31 259 THR A CA 1
ATOM 2028 C C . THR A 1 259 ? 23.031 11.172 8.594 1 69.31 259 THR A C 1
ATOM 2030 O O . THR A 1 259 ? 23.969 10.383 8.469 1 69.31 259 THR A O 1
ATOM 2033 N N . VAL A 1 260 ? 21.922 11.055 7.98 1 68.88 260 VAL A N 1
ATOM 2034 C CA . VAL A 1 260 ? 21.828 9.758 7.316 1 68.88 260 VAL A CA 1
ATOM 2035 C C . VAL A 1 260 ? 21.578 9.961 5.82 1 68.88 260 VAL A C 1
ATOM 2037 O O . VAL A 1 260 ? 21.109 11.023 5.398 1 68.88 260 VAL A O 1
ATOM 2040 N N . ASP A 1 261 ? 22.109 8.922 5.09 1 74.25 261 ASP A N 1
ATOM 2041 C CA . ASP A 1 261 ? 21.75 8.797 3.684 1 74.25 261 ASP A CA 1
ATOM 2042 C C . ASP A 1 261 ? 20.25 8.57 3.523 1 74.25 261 ASP A C 1
ATOM 2044 O O . ASP A 1 261 ? 19.734 7.516 3.896 1 74.25 261 ASP A O 1
ATOM 2048 N N . LEU A 1 262 ? 19.641 9.539 2.996 1 78.69 262 LEU A N 1
ATOM 2049 C CA . LEU A 1 262 ? 18.188 9.555 2.916 1 78.69 262 LEU A CA 1
ATOM 2050 C C . LEU A 1 262 ? 17.688 8.516 1.917 1 78.69 262 LEU A C 1
ATOM 2052 O O . LEU A 1 262 ? 16.516 8.156 1.93 1 78.69 262 LEU A O 1
ATOM 2056 N N . SER A 1 263 ? 18.625 8.016 1.159 1 74.44 263 SER A N 1
ATOM 2057 C CA . SER A 1 263 ? 18.203 7.098 0.107 1 74.44 263 SER A CA 1
ATOM 2058 C C . SER A 1 263 ? 17.703 5.781 0.69 1 74.44 263 SER A C 1
ATOM 2060 O O . SER A 1 263 ? 16.906 5.078 0.061 1 74.44 263 SER A O 1
ATOM 2062 N N . GLN A 1 264 ? 18.062 5.578 1.912 1 78.75 264 GLN A N 1
ATOM 2063 C CA . GLN A 1 264 ? 17.703 4.312 2.535 1 78.75 264 GLN A CA 1
ATOM 2064 C C . GLN A 1 264 ? 16.641 4.512 3.611 1 78.75 264 GLN A C 1
ATOM 2066 O O . GLN A 1 264 ? 16.219 3.555 4.262 1 78.75 264 GLN A O 1
ATOM 2071 N N . GLU A 1 265 ? 16.219 5.781 3.691 1 84.75 265 GLU A N 1
ATOM 2072 C CA . GLU A 1 265 ? 15.25 6.09 4.734 1 84.75 265 GLU A CA 1
ATOM 2073 C C . GLU A 1 265 ? 13.836 6.164 4.168 1 84.75 265 GLU A C 1
ATOM 2075 O O . GLU A 1 265 ? 13.633 6.664 3.061 1 84.75 265 GLU A O 1
ATOM 2080 N N . HIS A 1 266 ? 12.961 5.621 4.875 1 86.56 266 HIS A N 1
ATOM 2081 C CA . HIS A 1 266 ? 11.562 5.672 4.465 1 86.56 266 HIS A CA 1
ATOM 2082 C C . HIS A 1 266 ? 10.969 7.055 4.707 1 86.56 266 HIS A C 1
ATOM 2084 O O . HIS A 1 266 ? 11.141 7.629 5.785 1 86.56 266 HIS A O 1
ATOM 2090 N N . PRO A 1 267 ? 10.383 7.594 3.695 1 90.69 267 PRO A N 1
ATOM 2091 C CA . PRO A 1 267 ? 9.641 8.828 3.955 1 90.69 267 PRO A CA 1
ATOM 2092 C C . PRO A 1 267 ? 8.469 8.625 4.91 1 90.69 267 PRO A C 1
ATOM 2094 O O . PRO A 1 267 ? 7.832 7.57 4.891 1 90.69 267 PRO A O 1
ATOM 2097 N N . LEU A 1 268 ? 8.133 9.672 5.656 1 92.62 268 LEU A N 1
ATOM 2098 C CA . LEU A 1 268 ? 7.059 9.562 6.641 1 92.62 268 LEU A CA 1
ATOM 2099 C C . LEU A 1 268 ? 5.738 10.062 6.062 1 92.62 268 LEU A C 1
ATOM 2101 O O . LEU A 1 268 ? 4.668 9.719 6.566 1 92.62 268 LEU A O 1
ATOM 2105 N N . ILE A 1 269 ? 5.871 10.859 5.02 1 95.62 269 ILE A N 1
ATOM 2106 C CA . ILE A 1 269 ? 4.664 11.461 4.465 1 95.62 269 ILE A CA 1
ATOM 2107 C C . ILE A 1 269 ? 4.688 11.352 2.941 1 95.62 269 ILE A C 1
ATOM 2109 O O . ILE A 1 269 ? 5.734 11.086 2.348 1 95.62 269 ILE A O 1
ATOM 2113 N N . ASP A 1 270 ? 3.574 11.492 2.305 1 97.69 270 ASP A N 1
ATOM 2114 C CA . ASP A 1 270 ? 3.441 11.594 0.856 1 97.69 270 ASP A CA 1
ATOM 2115 C C . ASP A 1 270 ? 2.443 12.688 0.476 1 97.69 270 ASP A C 1
ATOM 2117 O O . ASP A 1 270 ? 1.829 13.305 1.349 1 97.69 270 ASP A O 1
ATOM 2121 N N . TYR A 1 271 ? 2.523 13.055 -0.754 1 98.19 271 TYR A N 1
ATOM 2122 C CA . TYR A 1 271 ? 1.67 14.094 -1.309 1 98.19 271 TYR A CA 1
ATOM 2123 C C . TYR A 1 271 ? 0.542 13.5 -2.139 1 98.19 271 TYR A C 1
ATOM 2125 O O . TYR A 1 271 ? 0.787 12.695 -3.041 1 98.19 271 TYR A O 1
ATOM 2133 N N . THR A 1 272 ? -0.708 13.766 -1.801 1 98.75 272 THR A N 1
ATOM 2134 C CA . THR A 1 272 ? -1.886 13.383 -2.57 1 98.75 272 THR A CA 1
ATOM 2135 C C . THR A 1 272 ? -2.416 14.57 -3.377 1 98.75 272 THR A C 1
ATOM 2137 O O . THR A 1 272 ? -2.863 15.562 -2.805 1 98.75 272 THR A O 1
ATOM 2140 N N . PRO A 1 273 ? -2.406 14.516 -4.672 1 98.31 273 PRO A N 1
ATOM 2141 C CA . PRO A 1 273 ? -2.879 15.633 -5.496 1 98.31 273 PRO A CA 1
ATOM 2142 C C . PRO A 1 273 ? -4.375 15.891 -5.336 1 98.31 273 PRO A C 1
ATOM 2144 O O . PRO A 1 273 ? -5.125 14.984 -4.961 1 98.31 273 PRO A O 1
ATOM 2147 N N . PRO A 1 274 ? -4.801 17.141 -5.66 1 98.19 274 PRO A N 1
ATOM 2148 C CA . PRO A 1 274 ? -6.203 17.516 -5.465 1 98.19 274 PRO A CA 1
ATOM 2149 C C . PRO A 1 274 ? -7.156 16.719 -6.344 1 98.19 274 PRO A C 1
ATOM 2151 O O . PRO A 1 274 ? -8.312 16.484 -5.965 1 98.19 274 PRO A O 1
ATOM 2154 N N . SER A 1 275 ? -6.73 16.172 -7.473 1 98.19 275 SER A N 1
ATOM 2155 C CA . SER A 1 275 ? -7.586 15.445 -8.406 1 98.19 275 SER A CA 1
ATOM 2156 C C . SER A 1 275 ? -8.07 14.133 -7.797 1 98.19 275 SER A C 1
ATOM 2158 O O . SER A 1 275 ? -9.008 13.516 -8.305 1 98.19 275 SER A O 1
ATOM 2160 N N . LEU A 1 276 ? -7.453 13.688 -6.688 1 98.62 276 LEU A N 1
ATOM 2161 C CA . LEU A 1 276 ? -7.805 12.414 -6.07 1 98.62 276 LEU A CA 1
ATOM 2162 C C . LEU A 1 276 ? -8.672 12.633 -4.832 1 98.62 276 LEU A C 1
ATOM 2164 O O . LEU A 1 276 ? -9.07 11.664 -4.172 1 98.62 276 LEU A O 1
ATOM 2168 N N . ILE A 1 277 ? -8.938 13.859 -4.512 1 98.69 277 ILE A N 1
ATOM 2169 C CA . ILE A 1 277 ? -9.664 14.188 -3.293 1 98.69 277 ILE A CA 1
ATOM 2170 C C . ILE A 1 277 ? -11.086 14.633 -3.643 1 98.69 277 ILE A C 1
ATOM 2172 O O . ILE A 1 277 ? -11.273 15.539 -4.461 1 98.69 277 ILE A O 1
ATOM 2176 N N . THR A 1 278 ? -12.062 14.016 -3.064 1 98.44 278 THR A N 1
ATOM 2177 C CA . THR A 1 278 ? -13.461 14.336 -3.338 1 98.44 278 THR A CA 1
ATOM 2178 C C . THR A 1 278 ? -13.875 15.609 -2.605 1 98.44 278 THR A C 1
ATOM 2180 O O . THR A 1 278 ? -14.422 16.531 -3.217 1 98.44 278 THR A O 1
ATOM 2183 N N . LEU A 1 279 ? -13.703 15.648 -1.311 1 98 279 LEU A N 1
ATOM 2184 C CA . LEU A 1 279 ? -14.031 16.812 -0.485 1 98 279 LEU A CA 1
ATOM 2185 C C . LEU A 1 279 ? -13.039 16.953 0.667 1 98 279 LEU A C 1
ATOM 2187 O O . LEU A 1 279 ? -12.445 15.961 1.104 1 98 279 LEU A O 1
ATOM 2191 N N . LEU A 1 280 ? -12.867 18.172 1.111 1 97.88 280 LEU A N 1
ATOM 2192 C CA . LEU A 1 280 ? -12.125 18.516 2.318 1 97.88 280 LEU A CA 1
ATOM 2193 C C . LEU A 1 280 ? -13.055 19.047 3.396 1 97.88 280 LEU A C 1
ATOM 2195 O O . LEU A 1 280 ? -13.734 20.047 3.189 1 97.88 280 LEU A O 1
ATOM 2199 N N . PHE A 1 281 ? -13.094 18.375 4.477 1 97.94 281 PHE A N 1
ATOM 2200 C CA . PHE A 1 281 ? -13.875 18.828 5.621 1 97.94 281 PHE A CA 1
ATOM 2201 C C . PHE A 1 281 ? -13 19.609 6.594 1 97.94 281 PHE A C 1
ATOM 2203 O O . PHE A 1 281 ? -12.047 19.062 7.156 1 97.94 281 PHE A O 1
ATOM 2210 N N . THR A 1 282 ? -13.281 20.859 6.816 1 96.62 282 THR A N 1
ATOM 2211 C CA . THR A 1 282 ? -12.469 21.734 7.66 1 96.62 282 THR A CA 1
ATOM 2212 C C . THR A 1 282 ? -13.352 22.531 8.625 1 96.62 282 THR A C 1
ATOM 2214 O O . THR A 1 282 ? -14.578 22.438 8.562 1 96.62 282 THR A O 1
ATOM 2217 N N . ASP A 1 283 ? -12.719 23.219 9.539 1 95.5 283 ASP A N 1
ATOM 2218 C CA . ASP A 1 283 ? -13.445 24.078 10.469 1 95.5 283 ASP A CA 1
ATOM 2219 C C . ASP A 1 283 ? -13.945 25.344 9.773 1 95.5 283 ASP A C 1
ATOM 2221 O O . ASP A 1 283 ? -14.695 26.125 10.352 1 95.5 283 ASP A O 1
ATOM 2225 N N . LEU A 1 284 ? -13.562 25.516 8.547 1 93.5 284 LEU A N 1
ATOM 2226 C CA . LEU A 1 284 ? -14.062 26.625 7.73 1 93.5 284 LEU A CA 1
ATOM 2227 C C . LEU A 1 284 ? -15.25 26.188 6.887 1 93.5 284 LEU A C 1
ATOM 2229 O O . LEU A 1 284 ? -15.867 27 6.191 1 93.5 284 LEU A O 1
ATOM 2233 N N . GLY A 1 285 ? -15.539 24.891 6.922 1 94.5 285 GLY A N 1
ATOM 2234 C CA . GLY A 1 285 ? -16.594 24.312 6.109 1 94.5 285 GLY A CA 1
ATOM 2235 C C . GLY A 1 285 ? -16.109 23.172 5.223 1 94.5 285 GLY A C 1
ATOM 2236 O O . GLY A 1 285 ? -14.992 22.688 5.383 1 94.5 285 GLY A O 1
ATOM 2237 N N . VAL A 1 286 ? -17.078 22.688 4.41 1 96.38 286 VAL A N 1
ATOM 2238 C CA . VAL A 1 286 ? -16.766 21.656 3.438 1 96.38 286 VAL A CA 1
ATOM 2239 C C . VAL A 1 286 ? -16.266 22.281 2.141 1 96.38 286 VAL A C 1
ATOM 2241 O O . VAL A 1 286 ? -16.969 23.094 1.533 1 96.38 286 VAL A O 1
ATOM 2244 N N . LEU A 1 287 ? -15.055 21.922 1.771 1 96.38 287 LEU A N 1
ATOM 2245 C CA . LEU A 1 287 ? -14.438 22.562 0.625 1 96.38 287 LEU A CA 1
ATOM 2246 C C . LEU A 1 287 ? -14.148 21.562 -0.487 1 96.38 287 LEU A C 1
ATOM 2248 O O . LEU A 1 287 ? -13.828 20.406 -0.214 1 96.38 287 LEU A O 1
ATOM 2252 N N . THR A 1 288 ? -14.281 21.984 -1.711 1 96.69 288 THR A N 1
ATOM 2253 C CA . THR A 1 288 ? -13.641 21.281 -2.816 1 96.69 288 THR A CA 1
ATOM 2254 C C . THR A 1 288 ? -12.156 21.609 -2.881 1 96.69 288 THR A C 1
ATOM 2256 O O . THR A 1 288 ? -11.727 22.672 -2.395 1 96.69 288 THR A O 1
ATOM 2259 N N . PRO A 1 289 ? -11.383 20.703 -3.402 1 95.38 289 PRO A N 1
ATOM 2260 C CA . PRO A 1 289 ? -9.953 21.016 -3.502 1 95.38 289 PRO A CA 1
ATOM 2261 C C . PRO A 1 289 ? -9.672 22.344 -4.188 1 95.38 289 PRO A C 1
ATOM 2263 O O . PRO A 1 289 ? -8.766 23.078 -3.783 1 95.38 289 PRO A O 1
ATOM 2266 N N . SER A 1 290 ? -10.469 22.719 -5.109 1 93.06 290 SER A N 1
ATOM 2267 C CA . SER A 1 290 ? -10.258 23.953 -5.852 1 93.06 290 SER A CA 1
ATOM 2268 C C . SER A 1 290 ? -10.547 25.172 -4.984 1 93.06 290 SER A C 1
ATOM 2270 O O . SER A 1 290 ? -10.047 26.266 -5.258 1 93.06 290 SER A O 1
ATOM 2272 N N . ALA A 1 291 ? -11.273 25 -3.934 1 91.88 291 ALA A N 1
ATOM 2273 C CA . ALA A 1 291 ? -11.688 26.109 -3.084 1 91.88 291 ALA A CA 1
ATOM 2274 C C . ALA A 1 291 ? -10.617 26.422 -2.037 1 91.88 291 ALA A C 1
ATOM 2276 O O . ALA A 1 291 ? -10.68 27.469 -1.373 1 91.88 291 ALA A O 1
ATOM 2277 N N . VAL A 1 292 ? -9.648 25.609 -1.894 1 90.69 292 VAL A N 1
ATOM 2278 C CA . VAL A 1 292 ? -8.672 25.688 -0.81 1 90.69 292 VAL A CA 1
ATOM 2279 C C . VAL A 1 292 ? -7.812 26.938 -0.986 1 90.69 292 VAL A C 1
ATOM 2281 O O . VAL A 1 292 ? -7.523 27.641 -0.016 1 90.69 292 VAL A O 1
ATOM 2284 N N . SER A 1 293 ? -7.461 27.188 -2.203 1 86.69 293 SER A N 1
ATOM 2285 C CA . SER A 1 293 ? -6.594 28.328 -2.469 1 86.69 293 SER A CA 1
ATOM 2286 C C . SER A 1 293 ? -7.215 29.625 -1.965 1 86.69 293 SER A C 1
ATOM 2288 O O . SER A 1 293 ? -6.543 30.438 -1.32 1 86.69 293 SER A O 1
ATOM 2290 N N . ASP A 1 294 ? -8.453 29.781 -2.188 1 88.5 294 ASP A N 1
ATOM 2291 C CA . ASP A 1 294 ? -9.164 30.984 -1.751 1 88.5 294 ASP A CA 1
ATOM 2292 C C . ASP A 1 294 ? -9.203 31.078 -0.227 1 88.5 294 ASP A C 1
ATOM 2294 O O . ASP A 1 294 ? -9.039 32.156 0.341 1 88.5 294 ASP A O 1
ATOM 2298 N N . GLU A 1 295 ? -9.422 30 0.393 1 88 295 GLU A N 1
ATOM 2299 C CA . GLU A 1 295 ? -9.492 30 1.852 1 88 295 GLU A CA 1
ATOM 2300 C C . GLU A 1 295 ? -8.125 30.281 2.471 1 88 295 GLU A C 1
ATOM 2302 O O . GLU A 1 295 ? -8.039 30.953 3.502 1 88 295 GLU A O 1
ATOM 2307 N N . LEU A 1 296 ? -7.141 29.719 1.864 1 84.19 296 LEU A N 1
ATOM 2308 C CA . LEU A 1 296 ? -5.785 29.953 2.35 1 84.19 296 LEU A CA 1
ATOM 2309 C C . LEU A 1 296 ? -5.434 31.438 2.275 1 84.19 296 LEU A C 1
ATOM 2311 O O . LEU A 1 296 ? -4.812 31.969 3.193 1 84.19 296 LEU A O 1
ATOM 2315 N N . ILE A 1 297 ? -5.832 32.031 1.23 1 77.25 297 ILE A N 1
ATOM 2316 C CA . ILE A 1 297 ? -5.594 33.469 1.07 1 77.25 297 ILE A CA 1
ATOM 2317 C C . ILE A 1 297 ? -6.254 34.25 2.215 1 77.25 297 ILE A C 1
ATOM 2319 O O . ILE A 1 297 ? -5.652 35.156 2.791 1 77.25 297 ILE A O 1
ATOM 2323 N N . LYS A 1 298 ? -7.414 33.844 2.525 1 83.19 298 LYS A N 1
ATOM 2324 C CA . LYS A 1 298 ? -8.141 34.5 3.6 1 83.19 298 LYS A CA 1
ATOM 2325 C C . LYS A 1 298 ? -7.43 34.344 4.938 1 83.19 298 LYS A C 1
ATOM 2327 O O . LYS A 1 298 ? -7.426 35.25 5.77 1 83.19 298 LYS A O 1
ATOM 2332 N N . LEU A 1 299 ? -6.855 33.219 5.086 1 78.88 299 LEU A N 1
ATOM 2333 C CA . LEU A 1 299 ? -6.188 32.906 6.344 1 78.88 299 LEU A CA 1
ATOM 2334 C C . LEU A 1 299 ? -4.879 33.656 6.469 1 78.88 299 LEU A C 1
ATOM 2336 O O . LEU A 1 299 ? -4.422 33.938 7.582 1 78.88 299 LEU A O 1
ATOM 2340 N N . TYR A 1 300 ? -4.289 34.031 5.309 1 71.44 300 TYR A N 1
ATOM 2341 C CA . TYR A 1 300 ? -2.969 34.656 5.336 1 71.44 300 TYR A CA 1
ATOM 2342 C C . TYR A 1 300 ? -3.055 36.125 5.016 1 71.44 300 TYR A C 1
ATOM 2344 O O . TYR A 1 300 ? -2.033 36.812 4.93 1 71.44 300 TYR A O 1
ATOM 2352 N N . LEU A 1 301 ? -4.207 36.625 4.609 1 66.44 301 LEU A N 1
ATOM 2353 C CA . LEU A 1 301 ? -4.418 38.062 4.512 1 66.44 301 LEU A CA 1
ATOM 2354 C C . LEU A 1 301 ? -4.699 38.656 5.883 1 66.44 301 LEU A C 1
ATOM 2356 O O . LEU A 1 301 ? -3.811 38.719 6.738 1 66.44 301 LEU A O 1
ATOM 2360 N N . MET B 1 1 ? 1.237 -46.094 -2.02 1 78.75 1 MET B N 1
ATOM 2361 C CA . MET B 1 1 ? 1.621 -44.969 -1.177 1 78.75 1 MET B CA 1
ATOM 2362 C C . MET B 1 1 ? 0.401 -44.344 -0.496 1 78.75 1 MET B C 1
ATOM 2364 O O . MET B 1 1 ? -0.608 -44.094 -1.149 1 78.75 1 MET B O 1
ATOM 2368 N N . GLU B 1 2 ? 0.436 -44.25 0.857 1 85.31 2 GLU B N 1
ATOM 2369 C CA . GLU B 1 2 ? -0.659 -43.688 1.63 1 85.31 2 GLU B CA 1
ATOM 2370 C C . GLU B 1 2 ? -0.608 -42.156 1.601 1 85.31 2 GLU B C 1
ATOM 2372 O O . GLU B 1 2 ? 0.442 -41.562 1.328 1 85.31 2 GLU B O 1
ATOM 2377 N N . GLU B 1 3 ? -1.728 -41.656 1.706 1 84.88 3 GLU B N 1
ATOM 2378 C CA . GLU B 1 3 ? -1.861 -40.219 1.671 1 84.88 3 GLU B CA 1
ATOM 2379 C C . GLU B 1 3 ? -0.877 -39.531 2.627 1 84.88 3 GLU B C 1
ATOM 2381 O O . GLU B 1 3 ? -0.294 -38.5 2.301 1 84.88 3 GLU B O 1
ATOM 2386 N N . ARG B 1 4 ? -0.708 -40.125 3.771 1 87.31 4 ARG B N 1
ATOM 2387 C CA . ARG B 1 4 ? 0.198 -39.562 4.766 1 87.31 4 ARG B CA 1
ATOM 2388 C C . ARG B 1 4 ? 1.636 -39.562 4.254 1 87.31 4 ARG B C 1
ATOM 2390 O O . ARG B 1 4 ? 2.385 -38.594 4.504 1 87.31 4 ARG B O 1
ATOM 2397 N N . GLU B 1 5 ? 1.926 -40.625 3.566 1 92.31 5 GLU B N 1
ATOM 2398 C CA . GLU B 1 5 ? 3.268 -40.719 3.002 1 92.31 5 GLU B CA 1
ATOM 2399 C C . GLU B 1 5 ? 3.486 -39.719 1.886 1 92.31 5 GLU B C 1
ATOM 2401 O O . GLU B 1 5 ? 4.582 -39.156 1.744 1 92.31 5 GLU B O 1
ATOM 2406 N N . LEU B 1 6 ? 2.473 -39.562 1.093 1 94.69 6 LEU B N 1
ATOM 2407 C CA . LEU B 1 6 ? 2.529 -38.562 0.02 1 94.69 6 LEU B CA 1
ATOM 2408 C C . LEU B 1 6 ? 2.836 -37.188 0.573 1 94.69 6 LEU B C 1
ATOM 2410 O O . LEU B 1 6 ? 3.729 -36.5 0.075 1 94.69 6 LEU B O 1
ATOM 2414 N N . VAL B 1 7 ? 2.148 -36.75 1.629 1 94.56 7 VAL B N 1
ATOM 2415 C CA . VAL B 1 7 ? 2.305 -35.438 2.248 1 94.56 7 VAL B CA 1
ATOM 2416 C C . VAL B 1 7 ? 3.703 -35.312 2.854 1 94.56 7 VAL B C 1
ATOM 2418 O O . VAL B 1 7 ? 4.348 -34.281 2.736 1 94.56 7 VAL B O 1
ATOM 2421 N N . GLU B 1 8 ? 4.129 -36.375 3.479 1 94.38 8 GLU B N 1
ATOM 2422 C CA . GLU B 1 8 ? 5.461 -36.375 4.078 1 94.38 8 GLU B CA 1
ATOM 2423 C C . GLU B 1 8 ? 6.543 -36.25 3.014 1 94.38 8 GLU B C 1
ATOM 2425 O O . GLU B 1 8 ? 7.539 -35.531 3.217 1 94.38 8 GLU B O 1
ATOM 2430 N N . TYR B 1 9 ? 6.359 -37 1.995 1 93.62 9 TYR B N 1
ATOM 2431 C CA . TYR B 1 9 ? 7.297 -36.906 0.88 1 93.62 9 TYR B CA 1
ATOM 2432 C C . TYR B 1 9 ? 7.352 -35.469 0.348 1 93.62 9 TYR B C 1
ATOM 2434 O O . TYR B 1 9 ? 8.438 -34.938 0.112 1 93.62 9 TYR B O 1
ATOM 2442 N N . PHE B 1 10 ? 6.254 -34.875 0.158 1 94 10 PHE B N 1
ATOM 2443 C CA . PHE B 1 10 ? 6.133 -33.5 -0.302 1 94 10 PHE B CA 1
ATOM 2444 C C . PHE B 1 10 ? 6.844 -32.531 0.653 1 94 10 PHE B C 1
ATOM 2446 O O . PHE B 1 10 ? 7.664 -31.719 0.229 1 94 10 PHE B O 1
ATOM 2453 N N . ARG B 1 11 ? 6.574 -32.625 1.899 1 93 11 ARG B N 1
ATOM 2454 C CA . ARG B 1 11 ? 7.164 -31.766 2.908 1 93 11 ARG B CA 1
ATOM 2455 C C . ARG B 1 11 ? 8.68 -31.953 2.975 1 93 11 ARG B C 1
ATOM 2457 O O . ARG B 1 11 ? 9.414 -30.984 3.178 1 93 11 ARG B O 1
ATOM 2464 N N . ALA B 1 12 ? 9.078 -33.156 2.836 1 92.75 12 ALA B N 1
ATOM 2465 C CA . ALA B 1 12 ? 10.508 -33.438 2.863 1 92.75 12 ALA B CA 1
ATOM 2466 C C . ALA B 1 12 ? 11.234 -32.781 1.704 1 92.75 12 ALA B C 1
ATOM 2468 O O . ALA B 1 12 ? 12.359 -32.281 1.864 1 92.75 12 ALA B O 1
ATOM 2469 N N . GLN B 1 13 ? 10.609 -32.781 0.551 1 90.62 13 GLN B N 1
ATOM 2470 C CA . GLN B 1 13 ? 11.203 -32.125 -0.612 1 90.62 13 GLN B CA 1
ATOM 2471 C C . GLN B 1 13 ? 11.422 -30.641 -0.36 1 90.62 13 GLN B C 1
ATOM 2473 O O . GLN B 1 13 ? 12.469 -30.094 -0.715 1 90.62 13 GLN B O 1
ATOM 2478 N N . ILE B 1 14 ? 10.445 -30.016 0.212 1 87.62 14 ILE B N 1
ATOM 2479 C CA . ILE B 1 14 ? 10.492 -28.578 0.471 1 87.62 14 ILE B CA 1
ATOM 2480 C C . ILE B 1 14 ? 11.547 -28.281 1.534 1 87.62 14 ILE B C 1
ATOM 2482 O O . ILE B 1 14 ? 12.297 -27.312 1.423 1 87.62 14 ILE B O 1
ATOM 2486 N N . ARG B 1 15 ? 11.648 -29.078 2.541 1 89.62 15 ARG B N 1
ATOM 2487 C CA . ARG B 1 15 ? 12.602 -28.906 3.633 1 89.62 15 ARG B CA 1
ATOM 2488 C C . ARG B 1 15 ? 14.039 -29.078 3.145 1 89.62 15 ARG B C 1
ATOM 2490 O O . ARG B 1 15 ? 14.945 -28.375 3.582 1 89.62 15 ARG B O 1
ATOM 2497 N N . GLU B 1 16 ? 14.234 -29.984 2.295 1 89.81 16 GLU B N 1
ATOM 2498 C CA . GLU B 1 16 ? 15.57 -30.344 1.831 1 89.81 16 GLU B CA 1
ATOM 2499 C C . GLU B 1 16 ? 16.109 -29.312 0.839 1 89.81 16 GLU B C 1
ATOM 2501 O O . GLU B 1 16 ? 17.312 -29.094 0.753 1 89.81 16 GLU B O 1
ATOM 2506 N N . ASP B 1 17 ? 15.25 -28.766 0.069 1 86.38 17 ASP B N 1
ATOM 2507 C CA . ASP B 1 17 ? 15.625 -27.75 -0.909 1 86.38 17 ASP B CA 1
ATOM 2508 C C . ASP B 1 17 ? 14.703 -26.531 -0.821 1 86.38 17 ASP B C 1
ATOM 2510 O O . ASP B 1 17 ? 13.711 -26.453 -1.55 1 86.38 17 ASP B O 1
ATOM 2514 N N . PRO B 1 18 ? 15.195 -25.547 -0.072 1 78.06 18 PRO B N 1
ATOM 2515 C CA . PRO B 1 18 ? 14.336 -24.375 0.125 1 78.06 18 PRO B CA 1
ATOM 2516 C C . PRO B 1 18 ? 14.125 -23.578 -1.158 1 78.06 18 PRO B C 1
ATOM 2518 O O . PRO B 1 18 ? 13.203 -22.766 -1.236 1 78.06 18 PRO B O 1
ATOM 2521 N N . ASP B 1 19 ? 14.828 -23.906 -2.156 1 79.5 19 ASP B N 1
ATOM 2522 C CA . ASP B 1 19 ? 14.727 -23.141 -3.395 1 79.5 19 ASP B CA 1
ATOM 2523 C C . ASP B 1 19 ? 13.773 -23.812 -4.383 1 79.5 19 ASP B C 1
ATOM 2525 O O . ASP B 1 19 ? 13.469 -23.266 -5.438 1 79.5 19 ASP B O 1
ATOM 2529 N N . VAL B 1 20 ? 13.328 -24.984 -3.967 1 84 20 VAL B N 1
ATOM 2530 C CA . VAL B 1 20 ? 12.43 -25.688 -4.875 1 84 20 VAL B CA 1
ATOM 2531 C C . VAL B 1 20 ? 11.039 -25.062 -4.82 1 84 20 VAL B C 1
ATOM 2533 O O . VAL B 1 20 ? 10.562 -24.688 -3.744 1 84 20 VAL B O 1
ATOM 2536 N N . ALA B 1 21 ? 10.469 -24.859 -5.98 1 85.31 21 ALA B N 1
ATOM 2537 C CA . ALA B 1 21 ? 9.086 -24.375 -6.027 1 85.31 21 ALA B CA 1
ATOM 2538 C C . ALA B 1 21 ? 8.117 -25.438 -5.504 1 85.31 21 ALA B C 1
ATOM 2540 O O . ALA B 1 21 ? 8.297 -26.641 -5.762 1 85.31 21 ALA B O 1
ATOM 2541 N N . SER B 1 22 ? 7.148 -25.047 -4.766 1 87.56 22 SER B N 1
ATOM 2542 C CA . SER B 1 22 ? 6.172 -25.969 -4.188 1 87.56 22 SER B CA 1
ATOM 2543 C C . SER B 1 22 ? 5.508 -26.812 -5.266 1 87.56 22 SER B C 1
ATOM 2545 O O . SER B 1 22 ? 5.242 -28 -5.051 1 87.56 22 SER B O 1
ATOM 2547 N N . ALA B 1 23 ? 5.246 -26.203 -6.383 1 88.75 23 ALA B N 1
ATOM 2548 C CA . ALA B 1 23 ? 4.613 -26.938 -7.469 1 88.75 23 ALA B CA 1
ATOM 2549 C C . ALA B 1 23 ? 5.516 -28.062 -7.965 1 88.75 23 ALA B C 1
ATOM 2551 O O . ALA B 1 23 ? 5.039 -29.156 -8.281 1 88.75 23 ALA B O 1
ATOM 2552 N N . VAL B 1 24 ? 6.754 -27.781 -8.086 1 90 24 VAL B N 1
ATOM 2553 C CA . VAL B 1 24 ? 7.715 -28.797 -8.531 1 90 24 VAL B CA 1
ATOM 2554 C C . VAL B 1 24 ? 7.777 -29.938 -7.516 1 90 24 VAL B C 1
ATOM 2556 O O . VAL B 1 24 ? 7.758 -31.109 -7.887 1 90 24 VAL B O 1
ATOM 2559 N N . ALA B 1 25 ? 7.797 -29.547 -6.258 1 92.81 25 ALA B N 1
ATOM 2560 C CA . ALA B 1 25 ? 7.785 -30.547 -5.195 1 92.81 25 ALA B CA 1
ATOM 2561 C C . ALA B 1 25 ? 6.52 -31.391 -5.254 1 92.81 25 ALA B C 1
ATOM 2563 O O . ALA B 1 25 ? 6.566 -32.594 -5.039 1 92.81 25 ALA B O 1
ATOM 2564 N N . ALA B 1 26 ? 5.453 -30.75 -5.512 1 93.88 26 ALA B N 1
ATOM 2565 C CA . ALA B 1 26 ? 4.18 -31.469 -5.621 1 93.88 26 ALA B CA 1
ATOM 2566 C C . ALA B 1 26 ? 4.203 -32.469 -6.781 1 93.88 26 ALA B C 1
ATOM 2568 O O . ALA B 1 26 ? 3.779 -33.594 -6.633 1 93.88 26 ALA B O 1
ATOM 2569 N N . ILE B 1 27 ? 4.707 -32.094 -7.891 1 93.62 27 ILE B N 1
ATOM 2570 C CA . ILE B 1 27 ? 4.738 -32.938 -9.078 1 93.62 27 ILE B CA 1
ATOM 2571 C C . ILE B 1 27 ? 5.688 -34.094 -8.844 1 93.62 27 ILE B C 1
ATOM 2573 O O . ILE B 1 27 ? 5.391 -35.25 -9.234 1 93.62 27 ILE B O 1
ATOM 2577 N N . ARG B 1 28 ? 6.785 -33.812 -8.203 1 94.56 28 ARG B N 1
ATOM 2578 C CA . ARG B 1 28 ? 7.688 -34.906 -7.828 1 94.56 28 ARG B CA 1
ATOM 2579 C C . ARG B 1 28 ? 6.977 -35.938 -6.941 1 94.56 28 ARG B C 1
ATOM 2581 O O . ARG B 1 28 ? 7.141 -37.125 -7.129 1 94.56 28 ARG B O 1
ATOM 2588 N N . SER B 1 29 ? 6.277 -35.406 -6.043 1 95.81 29 SER B N 1
ATOM 2589 C CA . SER B 1 29 ? 5.543 -36.281 -5.125 1 95.81 29 SER B CA 1
ATOM 2590 C C . SER B 1 29 ? 4.48 -37.094 -5.859 1 95.81 29 SER B C 1
ATOM 2592 O O . SER B 1 29 ? 4.309 -38.281 -5.594 1 95.81 29 SER B O 1
ATOM 2594 N N . LEU B 1 30 ? 3.793 -36.469 -6.77 1 95.56 30 LEU B N 1
ATOM 2595 C CA . LEU B 1 30 ? 2.758 -37.125 -7.543 1 95.56 30 LEU B CA 1
ATOM 2596 C C . LEU B 1 30 ? 3.363 -38.219 -8.445 1 95.56 30 LEU B C 1
ATOM 2598 O O . LEU B 1 30 ? 2.77 -39.281 -8.641 1 95.56 30 LEU B O 1
ATOM 2602 N N . LEU B 1 31 ? 4.512 -37.875 -9.031 1 95.31 31 LEU B N 1
ATOM 2603 C CA . LEU B 1 31 ? 5.211 -38.875 -9.852 1 95.31 31 LEU B CA 1
ATOM 2604 C C . LEU B 1 31 ? 5.598 -40.094 -9.023 1 95.31 31 LEU B C 1
ATOM 2606 O O . LEU B 1 31 ? 5.438 -41.219 -9.477 1 95.31 31 LEU B O 1
ATOM 2610 N N . GLU B 1 32 ? 6.125 -39.844 -7.797 1 95.62 32 GLU B N 1
ATOM 2611 C CA . GLU B 1 32 ? 6.453 -40.938 -6.898 1 95.62 32 GLU B CA 1
ATOM 2612 C C . GLU B 1 32 ? 5.207 -41.75 -6.523 1 95.62 32 GLU B C 1
ATOM 2614 O O . GLU B 1 32 ? 5.25 -42.969 -6.461 1 95.62 32 GLU B O 1
ATOM 2619 N N . PHE B 1 33 ? 4.16 -41.031 -6.289 1 95.88 33 PHE B N 1
ATOM 2620 C CA . PHE B 1 33 ? 2.881 -41.656 -5.988 1 95.88 33 PHE B CA 1
ATOM 2621 C C . PHE B 1 33 ? 2.428 -42.562 -7.145 1 95.88 33 PHE B C 1
ATOM 2623 O O . PHE B 1 33 ? 1.975 -43.688 -6.926 1 95.88 33 PHE B O 1
ATOM 2630 N N . LEU B 1 34 ? 2.543 -42.062 -8.352 1 93.81 34 LEU B N 1
ATOM 2631 C CA . LEU B 1 34 ? 2.178 -42.812 -9.555 1 93.81 34 LEU B CA 1
ATOM 2632 C C . LEU B 1 34 ? 3.002 -44.094 -9.695 1 93.81 34 LEU B C 1
ATOM 2634 O O . LEU B 1 34 ? 2.459 -45.156 -10 1 93.81 34 LEU B O 1
ATOM 2638 N N . LYS B 1 35 ? 4.273 -43.969 -9.391 1 94.38 35 LYS B N 1
ATOM 2639 C CA . LYS B 1 35 ? 5.176 -45.125 -9.5 1 94.38 35 LYS B CA 1
ATOM 2640 C C . LYS B 1 35 ? 4.797 -46.219 -8.508 1 94.38 35 LYS B C 1
ATOM 2642 O O . LYS B 1 35 ? 4.934 -47.406 -8.797 1 94.38 35 LYS B O 1
ATOM 2647 N N . ARG B 1 36 ? 4.219 -45.812 -7.434 1 93.94 36 ARG B N 1
ATOM 2648 C CA . ARG B 1 36 ? 3.965 -46.75 -6.352 1 93.94 36 ARG B CA 1
ATOM 2649 C C . ARG B 1 36 ? 2.502 -47.188 -6.332 1 93.94 36 ARG B C 1
ATOM 2651 O O . ARG B 1 36 ? 2.109 -48.031 -5.531 1 93.94 36 ARG B O 1
ATOM 2658 N N . ASP B 1 37 ? 1.714 -46.562 -7.176 1 91 37 ASP B N 1
ATOM 2659 C CA . ASP B 1 37 ? 0.286 -46.875 -7.191 1 91 37 ASP B CA 1
ATOM 2660 C C . ASP B 1 37 ? 0.039 -48.344 -7.59 1 91 37 ASP B C 1
ATOM 2662 O O . ASP B 1 37 ? 0.71 -48.875 -8.477 1 91 37 ASP B O 1
ATOM 2666 N N . GLN B 1 38 ? -0.949 -49 -6.91 1 88.12 38 GLN B N 1
ATOM 2667 C CA . GLN B 1 38 ? -1.225 -50.438 -7.145 1 88.12 38 GLN B CA 1
ATOM 2668 C C . GLN B 1 38 ? -2.627 -50.625 -7.715 1 88.12 38 GLN B C 1
ATOM 2670 O O . GLN B 1 38 ? -3.201 -51.719 -7.598 1 88.12 38 GLN B O 1
ATOM 2675 N N . SER B 1 39 ? -3.135 -49.562 -8.227 1 87.56 39 SER B N 1
ATOM 2676 C CA . SER B 1 39 ? -4.469 -49.656 -8.812 1 87.56 39 SER B CA 1
ATOM 2677 C C . SER B 1 39 ? -4.504 -50.719 -9.914 1 87.56 39 SER B C 1
ATOM 2679 O O . SER B 1 39 ? -3.51 -50.938 -10.609 1 87.56 39 SER B O 1
ATOM 2681 N N . GLU B 1 40 ? -5.688 -51.375 -10.047 1 86.88 40 GLU B N 1
ATOM 2682 C CA . GLU B 1 40 ? -5.828 -52.469 -11 1 86.88 40 GLU B CA 1
ATOM 2683 C C . GLU B 1 40 ? -6.52 -52 -12.273 1 86.88 40 GLU B C 1
ATOM 2685 O O . GLU B 1 40 ? -6.598 -52.75 -13.258 1 86.88 40 GLU B O 1
ATOM 2690 N N . THR B 1 41 ? -7.098 -50.875 -12.273 1 86.88 41 THR B N 1
ATOM 2691 C CA . THR B 1 41 ? -7.75 -50.281 -13.453 1 86.88 41 THR B CA 1
ATOM 2692 C C . THR B 1 41 ? -7.266 -48.875 -13.695 1 86.88 41 THR B C 1
ATOM 2694 O O . THR B 1 41 ? -6.785 -48.188 -12.781 1 86.88 41 THR B O 1
ATOM 2697 N N . ILE B 1 42 ? -7.367 -48.5 -14.898 1 83.75 42 ILE B N 1
ATOM 2698 C CA . ILE B 1 42 ? -6.984 -47.156 -15.281 1 83.75 42 ILE B CA 1
ATOM 2699 C C . ILE B 1 42 ? -7.879 -46.156 -14.562 1 83.75 42 ILE B C 1
ATOM 2701 O O . ILE B 1 42 ? -7.414 -45.094 -14.148 1 83.75 42 ILE B O 1
ATOM 2705 N N . LEU B 1 43 ? -9.141 -46.5 -14.5 1 85.88 43 LEU B N 1
ATOM 2706 C CA . LEU B 1 43 ? -10.078 -45.656 -13.797 1 85.88 43 LEU B CA 1
ATOM 2707 C C . LEU B 1 43 ? -9.68 -45.5 -12.336 1 85.88 43 LEU B C 1
ATOM 2709 O O . LEU B 1 43 ? -9.742 -44.406 -11.781 1 85.88 43 LEU B O 1
ATOM 2713 N N . GLY B 1 44 ? -9.336 -46.562 -11.742 1 87.94 44 GLY B N 1
ATOM 2714 C CA . GLY B 1 44 ? -8.867 -46.531 -10.367 1 87.94 44 GLY B CA 1
ATOM 2715 C C . GLY B 1 44 ? -7.609 -45.688 -10.18 1 87.94 44 GLY B C 1
ATOM 2716 O O . GLY B 1 44 ? -7.477 -44.969 -9.195 1 87.94 44 GLY B O 1
ATOM 2717 N N . LEU B 1 45 ? -6.699 -45.875 -11.125 1 89 45 LEU B N 1
ATOM 2718 C CA . LEU B 1 45 ? -5.469 -45.094 -11.094 1 89 45 LEU B CA 1
ATOM 2719 C C . LEU B 1 45 ? -5.77 -43.594 -11.18 1 89 45 LEU B C 1
ATOM 2721 O O . LEU B 1 45 ? -5.219 -42.781 -10.406 1 89 45 LEU B O 1
ATOM 2725 N N . ARG B 1 46 ? -6.633 -43.188 -12.07 1 88.12 46 ARG B N 1
ATOM 2726 C CA . ARG B 1 46 ? -7.004 -41.812 -12.242 1 88.12 46 ARG B CA 1
ATOM 2727 C C . ARG B 1 46 ? -7.664 -41.25 -10.977 1 88.12 46 ARG B C 1
ATOM 2729 O O . ARG B 1 46 ? -7.398 -40.125 -10.578 1 88.12 46 ARG B O 1
ATOM 2736 N N . GLU B 1 47 ? -8.461 -42.031 -10.383 1 91.88 47 GLU B N 1
ATOM 2737 C CA . GLU B 1 47 ? -9.125 -41.625 -9.148 1 91.88 47 GLU B CA 1
ATOM 2738 C C . GLU B 1 47 ? -8.117 -41.406 -8.023 1 91.88 47 GLU B C 1
ATOM 2740 O O . GLU B 1 47 ? -8.219 -40.469 -7.254 1 91.88 47 GLU B O 1
ATOM 2745 N N . ASN B 1 48 ? -7.227 -42.344 -7.98 1 92.69 48 ASN B N 1
ATOM 2746 C CA . ASN B 1 48 ? -6.188 -42.25 -6.961 1 92.69 48 ASN B CA 1
ATOM 2747 C C . ASN B 1 48 ? -5.328 -41 -7.16 1 92.69 48 ASN B C 1
ATOM 2749 O O . ASN B 1 48 ? -4.98 -40.312 -6.195 1 92.69 48 ASN B O 1
ATOM 2753 N N . MET B 1 49 ? -5.016 -40.75 -8.438 1 92.94 49 MET B N 1
ATOM 2754 C CA . MET B 1 49 ? -4.211 -39.562 -8.75 1 92.94 49 MET B CA 1
ATOM 2755 C C . MET B 1 49 ? -4.961 -38.281 -8.406 1 92.94 49 MET B C 1
ATOM 2757 O O . MET B 1 49 ? -4.379 -37.344 -7.855 1 92.94 49 MET B O 1
ATOM 2761 N N . THR B 1 50 ? -6.223 -38.25 -8.672 1 93.5 50 THR B N 1
ATOM 2762 C CA . THR B 1 50 ? -7.062 -37.094 -8.367 1 93.5 50 THR B CA 1
ATOM 2763 C C . THR B 1 50 ? -7.121 -36.844 -6.859 1 93.5 50 THR B C 1
ATOM 2765 O O . THR B 1 50 ? -7.016 -35.719 -6.402 1 93.5 50 THR B O 1
ATOM 2768 N N . GLN B 1 51 ? -7.219 -37.906 -6.168 1 94.44 51 GLN B N 1
ATOM 2769 C CA . GLN B 1 51 ? -7.25 -37.781 -4.711 1 94.44 51 GLN B CA 1
ATOM 2770 C C . GLN B 1 51 ? -5.914 -37.312 -4.164 1 94.44 51 GLN B C 1
ATOM 2772 O O . GLN B 1 51 ? -5.871 -36.531 -3.199 1 94.44 51 GLN B O 1
ATOM 2777 N N . ALA B 1 52 ? -4.895 -37.812 -4.734 1 94.75 52 ALA B N 1
ATOM 2778 C CA . ALA B 1 52 ? -3.557 -37.406 -4.324 1 94.75 52 ALA B CA 1
ATOM 2779 C C . ALA B 1 52 ? -3.359 -35.906 -4.559 1 94.75 52 ALA B C 1
ATOM 2781 O O . ALA B 1 52 ? -2.789 -35.219 -3.717 1 94.75 52 ALA B O 1
ATOM 2782 N N . ILE B 1 53 ? -3.826 -35.375 -5.656 1 93.25 53 ILE B N 1
ATOM 2783 C CA . ILE B 1 53 ? -3.729 -33.969 -5.984 1 93.25 53 ILE B CA 1
ATOM 2784 C C . ILE B 1 53 ? -4.516 -33.156 -4.965 1 93.25 53 ILE B C 1
ATOM 2786 O O . ILE B 1 53 ? -4.02 -32.156 -4.453 1 93.25 53 ILE B O 1
ATOM 2790 N N . HIS B 1 54 ? -5.637 -33.625 -4.648 1 91.81 54 HIS B N 1
ATOM 2791 C CA . HIS B 1 54 ? -6.473 -32.938 -3.668 1 91.81 54 HIS B CA 1
ATOM 2792 C C . HIS B 1 54 ? -5.793 -32.906 -2.305 1 91.81 54 HIS B C 1
ATOM 2794 O O . HIS B 1 54 ? -5.844 -31.875 -1.618 1 91.81 54 HIS B O 1
ATOM 2800 N N . ARG B 1 55 ? -5.203 -33.969 -1.96 1 92.56 55 ARG B N 1
ATOM 2801 C CA . ARG B 1 55 ? -4.516 -34.031 -0.674 1 92.56 55 ARG B CA 1
ATOM 2802 C C . ARG B 1 55 ? -3.367 -33.031 -0.611 1 92.56 55 ARG B C 1
ATOM 2804 O O . ARG B 1 55 ? -3.143 -32.406 0.424 1 92.56 55 ARG B O 1
ATOM 2811 N N . LEU B 1 56 ? -2.658 -32.906 -1.671 1 92.44 56 LEU B N 1
ATOM 2812 C CA . LEU B 1 56 ? -1.563 -31.953 -1.719 1 92.44 56 LEU B CA 1
ATOM 2813 C C . LEU B 1 56 ? -2.092 -30.531 -1.662 1 92.44 56 LEU B C 1
ATOM 2815 O O . LEU B 1 56 ? -1.488 -29.656 -1.023 1 92.44 56 LEU B O 1
ATOM 2819 N N . GLN B 1 57 ? -3.203 -30.297 -2.293 1 89 57 GLN B N 1
ATOM 2820 C CA . GLN B 1 57 ? -3.824 -28.969 -2.281 1 89 57 GLN B CA 1
ATOM 2821 C C . GLN B 1 57 ? -4.254 -28.578 -0.872 1 89 57 GLN B C 1
ATOM 2823 O O . GLN B 1 57 ? -4.215 -27.406 -0.513 1 89 57 GLN B O 1
ATOM 2828 N N . GLU B 1 58 ? -4.625 -29.516 -0.123 1 87.31 58 GLU B N 1
ATOM 2829 C CA . GLU B 1 58 ? -5.027 -29.281 1.259 1 87.31 58 GLU B CA 1
ATOM 2830 C C . GLU B 1 58 ? -3.816 -28.984 2.143 1 87.31 58 GLU B C 1
ATOM 2832 O O . GLU B 1 58 ? -3.926 -28.266 3.137 1 87.31 58 GLU B O 1
ATOM 2837 N N . THR B 1 59 ? -2.779 -29.578 1.738 1 86.38 59 THR B N 1
ATOM 2838 C CA . THR B 1 59 ? -1.546 -29.422 2.502 1 86.38 59 THR B CA 1
ATOM 2839 C C . THR B 1 59 ? -0.893 -28.078 2.201 1 86.38 59 THR B C 1
ATOM 2841 O O . THR B 1 59 ? -0.325 -27.438 3.094 1 86.38 59 THR B O 1
ATOM 2844 N N . ASP B 1 60 ? -0.926 -27.688 1.04 1 85.81 60 ASP B N 1
ATOM 2845 C CA . ASP B 1 60 ? -0.377 -26.422 0.551 1 85.81 60 ASP B CA 1
ATOM 2846 C C . ASP B 1 60 ? -1.395 -25.672 -0.309 1 85.81 60 ASP B C 1
ATOM 2848 O O . ASP B 1 60 ? -1.729 -26.125 -1.409 1 85.81 60 ASP B O 1
ATOM 2852 N N . SER B 1 61 ? -1.758 -24.578 0.222 1 77.56 61 SER B N 1
ATOM 2853 C CA . SER B 1 61 ? -2.883 -23.859 -0.375 1 77.56 61 SER B CA 1
ATOM 2854 C C . SER B 1 61 ? -2.426 -22.969 -1.528 1 77.56 61 SER B C 1
ATOM 2856 O O . SER B 1 61 ? -3.195 -22.141 -2.025 1 77.56 61 SER B O 1
ATOM 2858 N N . SER B 1 62 ? -1.261 -23.219 -1.951 1 84.5 62 SER B N 1
ATOM 2859 C CA . SER B 1 62 ? -0.769 -22.344 -3.012 1 84.5 62 SER B CA 1
ATOM 2860 C C . SER B 1 62 ? -1.471 -22.625 -4.336 1 84.5 62 SER B C 1
ATOM 2862 O O . SER B 1 62 ? -1.805 -23.781 -4.629 1 84.5 62 SER B O 1
ATOM 2864 N N . VAL B 1 63 ? -1.648 -21.609 -5.059 1 87.88 63 VAL B N 1
ATOM 2865 C CA . VAL B 1 63 ? -2.254 -21.688 -6.383 1 87.88 63 VAL B CA 1
ATOM 2866 C C . VAL B 1 63 ? -1.383 -22.531 -7.301 1 87.88 63 VAL B C 1
ATOM 2868 O O . VAL B 1 63 ? -1.896 -23.328 -8.094 1 87.88 63 VAL B O 1
ATOM 2871 N N . ALA B 1 64 ? -0.13 -22.469 -7.121 1 86.75 64 ALA B N 1
ATOM 2872 C CA . ALA B 1 64 ? 0.83 -23.156 -7.977 1 86.75 64 ALA B CA 1
ATOM 2873 C C . ALA B 1 64 ? 0.711 -24.672 -7.824 1 86.75 64 ALA B C 1
ATOM 2875 O O . ALA B 1 64 ? 0.81 -25.406 -8.805 1 86.75 64 ALA B O 1
ATOM 2876 N N . VAL B 1 65 ? 0.455 -25.172 -6.621 1 89.19 65 VAL B N 1
ATOM 2877 C CA . VAL B 1 65 ? 0.296 -26.594 -6.387 1 89.19 65 VAL B CA 1
ATOM 2878 C C . VAL B 1 65 ? -0.997 -27.094 -7.035 1 89.19 65 VAL B C 1
ATOM 2880 O O . VAL B 1 65 ? -1.026 -28.156 -7.641 1 89.19 65 VAL B O 1
ATOM 2883 N N . SER B 1 66 ? -1.938 -26.266 -6.953 1 89.38 66 SER B N 1
ATOM 2884 C CA . SER B 1 66 ? -3.219 -26.609 -7.555 1 89.38 66 SER B CA 1
ATOM 2885 C C . SER B 1 66 ? -3.113 -26.703 -9.07 1 89.38 66 SER B C 1
ATOM 2887 O O . SER B 1 66 ? -3.459 -27.719 -9.672 1 89.38 66 SER B O 1
ATOM 2889 N N . SER B 1 67 ? -2.66 -25.688 -9.672 1 89.62 67 SER B N 1
ATOM 2890 C CA . SER B 1 67 ? -2.533 -25.672 -11.125 1 89.62 67 SER B CA 1
ATOM 2891 C C . SER B 1 67 ? -1.542 -26.719 -11.617 1 89.62 67 SER B C 1
ATOM 2893 O O . SER B 1 67 ? -1.81 -27.438 -12.586 1 89.62 67 SER B O 1
ATOM 2895 N N . GLY B 1 68 ? -0.432 -26.875 -10.961 1 90.69 68 GLY B N 1
ATOM 2896 C CA . GLY B 1 68 ? 0.562 -27.859 -11.328 1 90.69 68 GLY B CA 1
ATOM 2897 C C . GLY B 1 68 ? 0.02 -29.281 -11.32 1 90.69 68 GLY B C 1
ATOM 2898 O O . GLY B 1 68 ? 0.267 -30.047 -12.25 1 90.69 68 GLY B O 1
ATOM 2899 N N . GLY B 1 69 ? -0.684 -29.594 -10.25 1 91.31 69 GLY B N 1
ATOM 2900 C CA . GLY B 1 69 ? -1.271 -30.922 -10.148 1 91.31 69 GLY B CA 1
ATOM 2901 C C . GLY B 1 69 ? -2.275 -31.219 -11.242 1 91.31 69 GLY B C 1
ATOM 2902 O O . GLY B 1 69 ? -2.279 -32.312 -11.812 1 91.31 69 GLY B O 1
ATOM 2903 N N . GLU B 1 70 ? -3.041 -30.234 -11.539 1 89.5 70 GLU B N 1
ATOM 2904 C CA . GLU B 1 70 ? -4.051 -30.422 -12.57 1 89.5 70 GLU B CA 1
ATOM 2905 C C . GLU B 1 70 ? -3.412 -30.578 -13.945 1 89.5 70 GLU B C 1
ATOM 2907 O O . GLU B 1 70 ? -3.822 -31.438 -14.734 1 89.5 70 GLU B O 1
ATOM 2912 N N . LEU B 1 71 ? -2.475 -29.797 -14.258 1 89.94 71 LEU B N 1
ATOM 2913 C CA . LEU B 1 71 ? -1.776 -29.891 -15.531 1 89.94 71 LEU B CA 1
ATOM 2914 C C . LEU B 1 71 ? -1.025 -31.203 -15.648 1 89.94 71 LEU B C 1
ATOM 2916 O O . LEU B 1 71 ? -0.975 -31.812 -16.719 1 89.94 71 LEU B O 1
ATOM 2920 N N . PHE B 1 72 ? -0.469 -31.641 -14.516 1 92.88 72 PHE B N 1
ATOM 2921 C CA . PHE B 1 72 ? 0.236 -32.906 -14.477 1 92.88 72 PHE B CA 1
ATOM 2922 C C . PHE B 1 72 ? -0.7 -34.062 -14.836 1 92.88 72 PHE B C 1
ATOM 2924 O O . PHE B 1 72 ? -0.392 -34.875 -15.719 1 92.88 72 PHE B O 1
ATOM 2931 N N . LEU B 1 73 ? -1.807 -34.094 -14.117 1 90.94 73 LEU B N 1
ATOM 2932 C CA . LEU B 1 73 ? -2.779 -35.156 -14.359 1 90.94 73 LEU B CA 1
ATOM 2933 C C . LEU B 1 73 ? -3.215 -35.188 -15.82 1 90.94 73 LEU B C 1
ATOM 2935 O O . LEU B 1 73 ? -3.305 -36.25 -16.438 1 90.94 73 LEU B O 1
ATOM 2939 N N . ARG B 1 74 ? -3.457 -34.094 -16.297 1 87.94 74 ARG B N 1
ATOM 2940 C CA . ARG B 1 74 ? -3.877 -34 -17.688 1 87.94 74 ARG B CA 1
ATOM 2941 C C . ARG B 1 74 ? -2.766 -34.438 -18.641 1 87.94 74 ARG B C 1
ATOM 2943 O O . ARG B 1 74 ? -3.023 -35.125 -19.625 1 87.94 74 ARG B O 1
ATOM 2950 N N . PHE B 1 75 ? -1.615 -34 -18.375 1 87.81 75 PHE B N 1
ATOM 2951 C CA . PHE B 1 75 ? -0.477 -34.312 -19.234 1 87.81 75 PHE B CA 1
ATOM 2952 C C . PHE B 1 75 ? -0.24 -35.812 -19.297 1 87.81 75 PHE B C 1
ATOM 2954 O O . PHE B 1 75 ? 0.048 -36.344 -20.359 1 87.81 75 PHE B O 1
ATOM 2961 N N . ILE B 1 76 ? -0.347 -36.469 -18.172 1 87.75 76 ILE B N 1
ATOM 2962 C CA . ILE B 1 76 ? -0 -37.875 -18.141 1 87.75 76 ILE B CA 1
ATOM 2963 C C . ILE B 1 76 ? -1.17 -38.719 -18.672 1 87.75 76 ILE B C 1
ATOM 2965 O O . ILE B 1 76 ? -0.995 -39.875 -19.062 1 87.75 76 ILE B O 1
ATOM 2969 N N . SER B 1 77 ? -2.398 -38.094 -18.578 1 82 77 SER B N 1
ATOM 2970 C CA . SER B 1 77 ? -3.59 -38.812 -18.969 1 82 77 SER B CA 1
ATOM 2971 C C . SER B 1 77 ? -3.848 -38.719 -20.469 1 82 77 SER B C 1
ATOM 2973 O O . SER B 1 77 ? -4.746 -39.344 -21.016 1 82 77 SER B O 1
ATOM 2975 N N . LEU B 1 78 ? -3.355 -37.688 -21.219 1 66.38 78 LEU B N 1
ATOM 2976 C CA . LEU B 1 78 ? -3.57 -37.5 -22.656 1 66.38 78 LEU B CA 1
ATOM 2977 C C . LEU B 1 78 ? -3.227 -38.781 -23.422 1 66.38 78 LEU B C 1
ATOM 2979 O O . LEU B 1 78 ? -3.732 -39 -24.516 1 66.38 78 LEU B O 1
ATOM 2983 N N . THR B 1 79 ? -2.469 -39.656 -22.812 1 57.78 79 THR B N 1
ATOM 2984 C CA . THR B 1 79 ? -2.154 -40.906 -23.5 1 57.78 79 THR B CA 1
ATOM 2985 C C . THR B 1 79 ? -3.312 -41.906 -23.391 1 57.78 79 THR B C 1
ATOM 2987 O O . THR B 1 79 ? -3.631 -42.375 -22.281 1 57.78 79 THR B O 1
ATOM 2990 N N . SER B 1 80 ? -4.363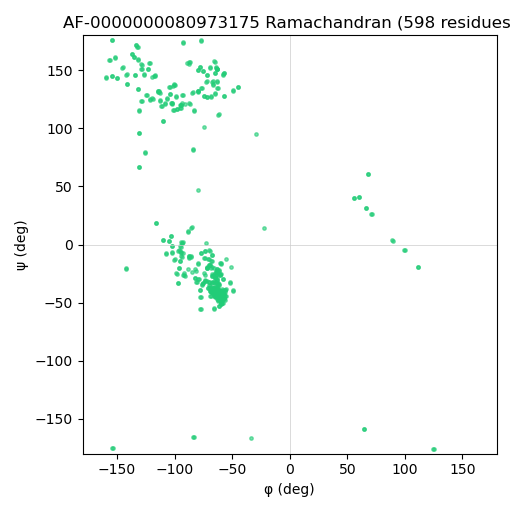 -41.625 -23.578 1 50.94 80 SER B N 1
ATOM 2991 C CA . SER B 1 80 ? -5.336 -42.688 -23.359 1 50.94 80 SER B CA 1
ATOM 2992 C C . SER B 1 80 ? -4.754 -44.062 -23.719 1 50.94 80 SER B C 1
ATOM 2994 O O . SER B 1 80 ? -3.742 -44.125 -24.422 1 50.94 80 SER B O 1
ATOM 2996 N N . LEU B 1 81 ? -5.949 -44.938 -23.75 1 50.47 81 LEU B N 1
ATOM 2997 C CA . LEU B 1 81 ? -6.703 -46.188 -23.609 1 50.47 81 LEU B CA 1
ATOM 2998 C C . LEU B 1 81 ? -6.379 -47.156 -24.734 1 50.47 81 LEU B C 1
ATOM 3000 O O . LEU B 1 81 ? -7.16 -48.062 -25.016 1 50.47 81 LEU B O 1
ATOM 3004 N N . GLU B 1 82 ? -5.457 -46.438 -25.438 1 53.5 82 GLU B N 1
ATOM 3005 C CA . GLU B 1 82 ? -5.445 -47.406 -26.531 1 53.5 82 GLU B CA 1
ATOM 3006 C C . GLU B 1 82 ? -4.871 -48.75 -26.078 1 53.5 82 GLU B C 1
ATOM 3008 O O . GLU B 1 82 ? -4.934 -49.75 -26.797 1 53.5 82 GLU B O 1
ATOM 3013 N N . HIS B 1 83 ? -4.125 -48.562 -24.953 1 60.78 83 HIS B N 1
ATOM 3014 C CA . HIS B 1 83 ? -3.539 -49.875 -24.688 1 60.78 83 HIS B CA 1
ATOM 3015 C C . HIS B 1 83 ? -4.402 -50.656 -23.719 1 60.78 83 HIS B C 1
ATOM 3017 O O . HIS B 1 83 ? -4.852 -50.125 -22.688 1 60.78 83 HIS B O 1
ATOM 3023 N N . PRO B 1 84 ? -4.754 -51.656 -24.141 1 63.25 84 PRO B N 1
ATOM 3024 C CA . PRO B 1 84 ? -5.574 -52.562 -23.344 1 63.25 84 PRO B CA 1
ATOM 3025 C C . PRO B 1 84 ? -4.875 -53.031 -22.062 1 63.25 84 PRO B C 1
ATOM 3027 O O . PRO B 1 84 ? -5.539 -53.344 -21.078 1 63.25 84 PRO B O 1
ATOM 3030 N N . ASP B 1 85 ? -3.52 -52.844 -21.969 1 80.62 85 ASP B N 1
ATOM 3031 C CA . ASP B 1 85 ? -2.787 -53.375 -20.812 1 80.62 85 ASP B CA 1
ATOM 3032 C C . ASP B 1 85 ? -2.451 -52.25 -19.828 1 80.62 85 ASP B C 1
ATOM 3034 O O . ASP B 1 85 ? -1.784 -51.281 -20.188 1 80.62 85 ASP B O 1
ATOM 3038 N N . LEU B 1 86 ? -2.867 -52.312 -18.609 1 81.88 86 LEU B N 1
ATOM 3039 C CA . LEU B 1 86 ? -2.717 -51.344 -17.531 1 81.88 86 LEU B CA 1
ATOM 3040 C C . LEU B 1 86 ? -1.244 -51.062 -17.25 1 81.88 86 LEU B C 1
ATOM 3042 O O . LEU B 1 86 ? -0.854 -49.906 -17.016 1 81.88 86 LEU B O 1
ATOM 3046 N N . SER B 1 87 ? -0.472 -52.156 -17.281 1 83.12 87 SER B N 1
ATOM 3047 C CA . SER B 1 87 ? 0.949 -52 -16.984 1 83.12 87 SER B CA 1
ATOM 3048 C C . SER B 1 87 ? 1.646 -51.125 -18.016 1 83.12 87 SER B C 1
ATOM 3050 O O . SER B 1 87 ? 2.488 -50.281 -17.656 1 83.12 87 SER B O 1
ATOM 3052 N N . GLN B 1 88 ? 1.299 -51.312 -19.203 1 86.19 88 GLN B N 1
ATOM 3053 C CA . GLN B 1 88 ? 1.873 -50.5 -20.266 1 86.19 88 GLN B CA 1
ATOM 3054 C C . GLN B 1 88 ? 1.402 -49.062 -20.156 1 86.19 88 GLN B C 1
ATOM 3056 O O . GLN B 1 88 ? 2.184 -48.125 -20.391 1 86.19 88 GLN B O 1
ATOM 3061 N N . CYS B 1 89 ? 0.144 -48.969 -19.828 1 85.38 89 CYS B N 1
ATOM 3062 C CA . CYS B 1 89 ? -0.416 -47.625 -19.672 1 85.38 89 CYS B CA 1
ATOM 3063 C C . CYS B 1 89 ? 0.287 -46.875 -18.547 1 85.38 89 CYS B C 1
ATOM 3065 O O . CYS B 1 89 ? 0.62 -45.688 -18.703 1 85.38 89 CYS B O 1
ATOM 3067 N N . LYS B 1 90 ? 0.539 -47.469 -17.484 1 87.88 90 LYS B N 1
ATOM 3068 C CA . LYS B 1 90 ? 1.199 -46.875 -16.344 1 87.88 90 LYS B CA 1
ATOM 3069 C C . LYS B 1 90 ? 2.623 -46.438 -16.688 1 87.88 90 LYS B C 1
ATOM 3071 O O . LYS B 1 90 ? 3.066 -45.375 -16.281 1 87.88 90 LYS B O 1
ATOM 3076 N N . ASN B 1 91 ? 3.326 -47.281 -17.391 1 89.5 91 ASN B N 1
ATOM 3077 C CA . ASN B 1 91 ? 4.688 -46.969 -17.797 1 89.5 91 ASN B CA 1
ATOM 3078 C C . ASN B 1 91 ? 4.727 -45.719 -18.688 1 89.5 91 ASN B C 1
ATOM 3080 O O . ASN B 1 91 ? 5.621 -44.906 -18.562 1 89.5 91 ASN B O 1
ATOM 3084 N N . VAL B 1 92 ? 3.799 -45.719 -19.562 1 89.25 92 VAL B N 1
ATOM 3085 C CA . VAL B 1 92 ? 3.713 -44.562 -20.453 1 89.25 92 VAL B CA 1
ATOM 3086 C C . VAL B 1 92 ? 3.41 -43.312 -19.625 1 89.25 92 VAL B C 1
ATOM 3088 O O . VAL B 1 92 ? 3.994 -42.25 -19.859 1 89.25 92 VAL B O 1
ATOM 3091 N N . MET B 1 93 ? 2.52 -43.375 -18.609 1 90.38 93 MET B N 1
ATOM 3092 C CA . MET B 1 93 ? 2.178 -42.281 -17.734 1 90.38 93 MET B CA 1
ATOM 3093 C C . MET B 1 93 ? 3.4 -41.812 -16.953 1 90.38 93 MET B C 1
ATOM 3095 O O . MET B 1 93 ? 3.619 -40.594 -16.797 1 90.38 93 MET B O 1
ATOM 3099 N N . ILE B 1 94 ? 4.184 -42.719 -16.5 1 92.81 94 ILE B N 1
ATOM 3100 C CA . ILE B 1 94 ? 5.387 -42.406 -15.734 1 92.81 94 ILE B CA 1
ATOM 3101 C C . ILE B 1 94 ? 6.383 -41.656 -16.625 1 92.81 94 ILE B C 1
ATOM 3103 O O . ILE B 1 94 ? 6.969 -40.656 -16.219 1 92.81 94 ILE B O 1
ATOM 3107 N N . GLU B 1 95 ? 6.531 -42.125 -17.828 1 94 95 GLU B N 1
ATOM 3108 C CA . GLU B 1 95 ? 7.43 -41.5 -18.781 1 94 95 GLU B CA 1
ATOM 3109 C C . GLU B 1 95 ? 6.973 -40.062 -19.094 1 94 95 GLU B C 1
ATOM 3111 O O . GLU B 1 95 ? 7.789 -39.156 -19.141 1 94 95 GLU B O 1
ATOM 3116 N N . ARG B 1 96 ? 5.754 -39.938 -19.281 1 91.75 96 ARG B N 1
ATOM 3117 C CA . ARG B 1 96 ? 5.191 -38.594 -19.531 1 91.75 96 ARG B CA 1
ATOM 3118 C C . ARG B 1 96 ? 5.344 -37.719 -18.312 1 91.75 96 ARG B C 1
ATOM 3120 O O . ARG B 1 96 ? 5.621 -36.5 -18.453 1 91.75 96 ARG B O 1
ATOM 3127 N N . GLY B 1 97 ? 5.086 -38.312 -17.172 1 93.62 97 GLY B N 1
ATOM 3128 C CA . GLY B 1 97 ? 5.285 -37.562 -15.945 1 93.62 97 GLY B CA 1
ATOM 3129 C C . GLY B 1 97 ? 6.703 -37.062 -15.781 1 93.62 97 GLY B C 1
ATOM 3130 O O . GLY B 1 97 ? 6.918 -35.906 -15.352 1 93.62 97 GLY B O 1
ATOM 3131 N N . GLU B 1 98 ? 7.676 -37.844 -16.109 1 95.62 98 GLU B N 1
ATOM 3132 C CA . GLU B 1 98 ? 9.078 -37.469 -16.062 1 95.62 98 GLU B CA 1
ATOM 3133 C C . GLU B 1 98 ? 9.383 -36.344 -17.062 1 95.62 98 GLU B C 1
ATOM 3135 O O . GLU B 1 98 ? 10.141 -35.438 -16.766 1 95.62 98 GLU B O 1
ATOM 3140 N N . LEU B 1 99 ? 8.789 -36.5 -18.219 1 93.81 99 LEU B N 1
ATOM 3141 C CA . LEU B 1 99 ? 8.938 -35.438 -19.234 1 93.81 99 LEU B CA 1
ATOM 3142 C C . LEU B 1 99 ? 8.352 -34.125 -18.734 1 93.81 99 LEU B C 1
ATOM 3144 O O . LEU B 1 99 ? 8.945 -33.062 -18.938 1 93.81 99 LEU B O 1
ATOM 3148 N N . PHE B 1 100 ? 7.191 -34.188 -18.125 1 93.06 100 PHE B N 1
ATOM 3149 C CA . PHE B 1 100 ? 6.543 -33 -17.562 1 93.06 100 PHE B CA 1
ATOM 3150 C C . PHE B 1 100 ? 7.422 -32.344 -16.5 1 93.06 100 PHE B C 1
ATOM 3152 O O . PHE B 1 100 ? 7.602 -31.141 -16.5 1 93.06 100 PHE B O 1
ATOM 3159 N N . LEU B 1 101 ? 7.902 -33.156 -15.641 1 93.75 101 LEU B N 1
ATOM 3160 C CA . LEU B 1 101 ? 8.766 -32.688 -14.57 1 93.75 101 LEU B CA 1
ATOM 3161 C C . LEU B 1 101 ? 9.992 -31.969 -15.141 1 93.75 101 LEU B C 1
ATOM 3163 O O . LEU B 1 101 ? 10.391 -30.906 -14.648 1 93.75 101 LEU B O 1
ATOM 3167 N N . LYS B 1 102 ? 10.562 -32.531 -16.141 1 93.38 102 LYS B N 1
ATOM 3168 C CA . LYS B 1 102 ? 11.703 -31.906 -16.812 1 93.38 102 LYS B CA 1
ATOM 3169 C C . LYS B 1 102 ? 11.32 -30.562 -17.406 1 93.38 102 LYS B C 1
ATOM 3171 O O . LYS B 1 102 ? 12.062 -29.578 -17.266 1 93.38 102 LYS B O 1
ATOM 3176 N N . LYS B 1 103 ? 10.195 -30.516 -18.047 1 91.06 103 LYS B N 1
ATOM 3177 C CA . LYS B 1 103 ? 9.719 -29.297 -18.672 1 91.06 103 LYS B CA 1
ATOM 3178 C C . LYS B 1 103 ? 9.531 -28.172 -17.656 1 91.06 103 LYS B C 1
ATOM 3180 O O . LYS B 1 103 ? 9.984 -27.047 -17.859 1 91.06 103 LYS B O 1
ATOM 3185 N N . ILE B 1 104 ? 8.914 -28.484 -16.531 1 91.38 104 ILE B N 1
ATOM 3186 C CA . ILE B 1 104 ? 8.602 -27.453 -15.547 1 91.38 104 ILE B CA 1
ATOM 3187 C C . ILE B 1 104 ? 9.883 -27.016 -14.836 1 91.38 104 ILE B C 1
ATOM 3189 O O . ILE B 1 104 ? 10.008 -25.859 -14.438 1 91.38 104 ILE B O 1
ATOM 3193 N N . SER B 1 105 ? 10.82 -27.906 -14.688 1 90.5 105 SER B N 1
ATOM 3194 C CA . SER B 1 105 ? 12.086 -27.594 -14.039 1 90.5 105 SER B CA 1
ATOM 3195 C C . SER B 1 105 ? 12.906 -26.594 -14.867 1 90.5 105 SER B C 1
ATOM 3197 O O . SER B 1 105 ? 13.688 -25.828 -14.32 1 90.5 105 SER B O 1
ATOM 3199 N N . LEU B 1 106 ? 12.688 -26.562 -16.172 1 92.44 106 LEU B N 1
ATOM 3200 C CA . LEU B 1 106 ? 13.445 -25.703 -17.078 1 92.44 106 LEU B CA 1
ATOM 3201 C C . LEU B 1 106 ? 12.711 -24.391 -17.312 1 92.44 106 LEU B C 1
ATOM 3203 O O . LEU B 1 106 ? 13.297 -23.422 -17.812 1 92.44 106 LEU B O 1
ATOM 3207 N N . SER B 1 107 ? 11.516 -24.328 -16.875 1 93.38 107 SER B N 1
ATOM 3208 C CA . SER B 1 107 ? 10.648 -23.203 -17.219 1 93.38 107 SER B CA 1
ATOM 3209 C C . SER B 1 107 ? 11.188 -21.891 -16.656 1 93.38 107 SER B C 1
ATOM 3211 O O . SER B 1 107 ? 11.203 -20.875 -17.344 1 93.38 107 SER B O 1
ATOM 3213 N N . ARG B 1 108 ? 11.641 -21.875 -15.445 1 94.19 108 ARG B N 1
ATOM 3214 C CA . ARG B 1 108 ? 12.133 -20.656 -14.797 1 94.19 108 ARG B CA 1
ATOM 3215 C C . ARG B 1 108 ? 13.32 -20.078 -15.555 1 94.19 108 ARG B C 1
ATOM 3217 O O . ARG B 1 108 ? 13.391 -18.859 -15.758 1 94.19 108 ARG B O 1
ATOM 3224 N N . GLY B 1 109 ? 14.234 -20.969 -15.922 1 95.44 109 GLY B N 1
ATOM 3225 C CA . GLY B 1 109 ? 15.383 -20.531 -16.688 1 95.44 109 GLY B CA 1
ATOM 3226 C C . GLY B 1 109 ? 15.008 -19.906 -18.016 1 95.44 109 GLY B C 1
ATOM 3227 O O . GLY B 1 109 ? 15.586 -18.906 -18.422 1 95.44 109 GLY B O 1
ATOM 3228 N N . LYS B 1 110 ? 14.062 -20.531 -18.672 1 96 110 LYS B N 1
ATOM 3229 C CA . LYS B 1 110 ? 13.586 -20.016 -19.953 1 96 110 LYS B CA 1
ATOM 3230 C C . LYS B 1 110 ? 13 -18.609 -19.797 1 96 110 LYS B C 1
ATOM 3232 O O . LYS B 1 110 ? 13.266 -17.719 -20.625 1 96 110 LYS B O 1
ATOM 3237 N N . VAL B 1 111 ? 12.25 -18.438 -18.812 1 96.62 111 VAL B N 1
ATOM 3238 C CA . VAL B 1 111 ? 11.633 -17.141 -18.547 1 96.62 111 VAL B CA 1
ATOM 3239 C C . VAL B 1 111 ? 12.711 -16.094 -18.297 1 96.62 111 VAL B C 1
ATOM 3241 O O . VAL B 1 111 ? 12.648 -14.984 -18.844 1 96.62 111 VAL B O 1
ATOM 3244 N N . GLY B 1 112 ? 13.711 -16.422 -17.422 1 96.75 112 GLY B N 1
ATOM 3245 C CA . GLY B 1 112 ? 14.812 -15.508 -17.125 1 96.75 112 GLY B CA 1
ATOM 3246 C C . GLY B 1 112 ? 15.562 -15.07 -18.375 1 96.75 112 GLY B C 1
ATOM 3247 O O . GLY B 1 112 ? 15.867 -13.883 -18.531 1 96.75 112 GLY B O 1
ATOM 3248 N N . LYS B 1 113 ? 15.758 -16.016 -19.25 1 95.25 113 LYS B N 1
ATOM 3249 C CA . LYS B 1 113 ? 16.5 -15.75 -20.484 1 95.25 113 LYS B CA 1
ATOM 3250 C C . LYS B 1 113 ? 15.703 -14.836 -21.422 1 95.25 113 LYS B C 1
ATOM 3252 O O . LYS B 1 113 ? 16.281 -14 -22.125 1 95.25 113 LYS B O 1
ATOM 3257 N N . LEU B 1 114 ? 14.492 -15.023 -21.406 1 94.06 114 LEU B N 1
ATOM 3258 C CA . LEU B 1 114 ? 13.633 -14.25 -22.297 1 94.06 114 LEU B CA 1
ATOM 3259 C C . LEU B 1 114 ? 13.414 -12.844 -21.75 1 94.06 114 LEU B C 1
ATOM 3261 O O . LEU B 1 114 ? 13.57 -11.859 -22.484 1 94.06 114 LEU B O 1
ATOM 3265 N N . CYS B 1 115 ? 13.133 -12.648 -20.484 1 93 115 CYS B N 1
ATOM 3266 C CA . CYS B 1 115 ? 12.641 -11.406 -19.891 1 93 115 CYS B CA 1
ATOM 3267 C C . CYS B 1 115 ? 13.789 -10.445 -19.609 1 93 115 CYS B C 1
ATOM 3269 O O . CYS B 1 115 ? 13.602 -9.227 -19.625 1 93 115 CYS B O 1
ATOM 3271 N N . HIS B 1 116 ? 14.992 -10.938 -19.344 1 94.69 116 HIS B N 1
ATOM 3272 C CA . HIS B 1 116 ? 16.062 -10.055 -18.891 1 94.69 116 HIS B CA 1
ATOM 3273 C C . HIS B 1 116 ? 16.422 -9.031 -19.953 1 94.69 116 HIS B C 1
ATOM 3275 O O . HIS B 1 116 ? 16.922 -7.949 -19.641 1 94.69 116 HIS B O 1
ATOM 3281 N N . THR B 1 117 ? 16.109 -9.281 -21.219 1 92.81 117 THR B N 1
ATOM 3282 C CA . THR B 1 117 ? 16.438 -8.391 -22.328 1 92.81 117 THR B CA 1
ATOM 3283 C C . THR B 1 117 ? 15.594 -7.121 -22.266 1 92.81 117 THR B C 1
ATOM 3285 O O . THR B 1 117 ? 15.938 -6.109 -22.891 1 92.81 117 THR B O 1
ATOM 3288 N N . PHE B 1 118 ? 14.531 -7.105 -21.547 1 92.94 118 PHE B N 1
ATOM 3289 C CA . PHE B 1 118 ? 13.617 -5.973 -21.453 1 92.94 118 PHE B CA 1
ATOM 3290 C C . PHE B 1 118 ? 14.055 -5.008 -20.359 1 92.94 118 PHE B C 1
ATOM 3292 O O . PHE B 1 118 ? 13.516 -3.904 -20.25 1 92.94 118 PHE B O 1
ATOM 3299 N N . ILE B 1 119 ? 15.023 -5.445 -19.562 1 95.81 119 ILE B N 1
ATOM 3300 C CA . ILE B 1 119 ? 15.609 -4.562 -18.562 1 95.81 119 ILE B CA 1
ATOM 3301 C C . ILE B 1 119 ? 16.688 -3.689 -19.203 1 95.81 119 ILE B C 1
ATOM 3303 O O . ILE B 1 119 ? 17.719 -4.195 -19.656 1 95.81 119 ILE B O 1
ATOM 3307 N N . LYS B 1 120 ? 16.438 -2.477 -19.219 1 95.81 120 LYS B N 1
ATOM 3308 C CA . LYS B 1 120 ? 17.391 -1.536 -19.828 1 95.81 120 LYS B CA 1
ATOM 3309 C C . LYS B 1 120 ? 18.453 -1.102 -18.812 1 95.81 120 LYS B C 1
ATOM 3311 O O . LYS B 1 120 ? 18.219 -1.109 -17.609 1 95.81 120 LYS B O 1
ATOM 3316 N N . ASP B 1 121 ? 19.547 -0.678 -19.406 1 96.56 121 ASP B N 1
ATOM 3317 C CA . ASP B 1 121 ? 20.609 -0.138 -18.578 1 96.56 121 ASP B CA 1
ATOM 3318 C C . ASP B 1 121 ? 20.156 1.143 -17.875 1 96.56 121 ASP B C 1
ATOM 3320 O O . ASP B 1 121 ? 19.578 2.029 -18.5 1 96.56 121 ASP B O 1
ATOM 3324 N N . GLY B 1 122 ? 20.375 1.166 -16.609 1 97.25 122 GLY B N 1
ATOM 3325 C CA . GLY B 1 122 ? 20.016 2.336 -15.828 1 97.25 122 GLY B CA 1
ATOM 3326 C C . GLY B 1 122 ? 18.609 2.273 -15.281 1 97.25 122 GLY B C 1
ATOM 3327 O O . GLY B 1 122 ? 18.156 3.203 -14.609 1 97.25 122 GLY B O 1
ATOM 3328 N N . ALA B 1 123 ? 17.984 1.16 -15.547 1 97.88 123 ALA B N 1
ATOM 3329 C CA . ALA B 1 123 ? 16.578 1.045 -15.18 1 97.88 123 ALA B CA 1
ATOM 3330 C C . ALA B 1 123 ? 16.406 1.054 -13.664 1 97.88 123 ALA B C 1
ATOM 3332 O O . ALA B 1 123 ? 17.219 0.487 -12.93 1 97.88 123 ALA B O 1
ATOM 3333 N N . LYS B 1 124 ? 15.422 1.756 -13.188 1 98.5 124 LYS B N 1
ATOM 3334 C CA . LYS B 1 124 ? 14.922 1.648 -11.82 1 98.5 124 LYS B CA 1
ATOM 3335 C C . LYS B 1 124 ? 13.688 0.762 -11.75 1 98.5 124 LYS B C 1
ATOM 3337 O O . LYS B 1 124 ? 12.641 1.103 -12.312 1 98.5 124 LYS B O 1
ATOM 3342 N N . ILE B 1 125 ? 13.852 -0.332 -11.031 1 98.75 125 ILE B N 1
ATOM 3343 C CA . ILE B 1 125 ? 12.844 -1.385 -11.078 1 98.75 125 ILE B CA 1
ATOM 3344 C C . ILE B 1 125 ? 12.164 -1.512 -9.719 1 98.75 125 ILE B C 1
ATOM 3346 O O . ILE B 1 125 ? 12.82 -1.49 -8.68 1 98.75 125 ILE B O 1
ATOM 3350 N N . LEU B 1 126 ? 10.867 -1.55 -9.734 1 98.88 126 LEU B N 1
ATOM 3351 C CA . LEU B 1 126 ? 10.117 -1.871 -8.531 1 98.88 126 LEU B CA 1
ATOM 3352 C C . LEU B 1 126 ? 9.578 -3.297 -8.586 1 98.88 126 LEU B C 1
ATOM 3354 O O . LEU B 1 126 ? 9.039 -3.719 -9.609 1 98.88 126 LEU B O 1
ATOM 3358 N N . THR B 1 127 ? 9.828 -4.055 -7.527 1 98.88 127 THR B N 1
ATOM 3359 C CA . THR B 1 127 ? 9.297 -5.41 -7.441 1 98.88 127 THR B CA 1
ATOM 3360 C C . THR B 1 12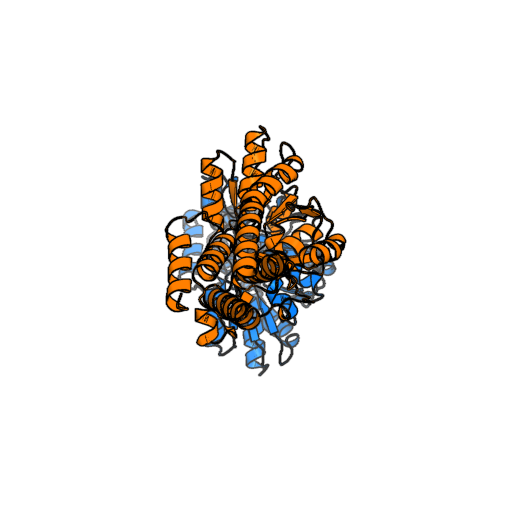7 ? 8.656 -5.652 -6.078 1 98.88 127 THR B C 1
ATOM 3362 O O . THR B 1 127 ? 8.633 -4.762 -5.227 1 98.88 127 THR B O 1
ATOM 3365 N N . HIS B 1 128 ? 7.945 -6.789 -5.957 1 98.62 128 HIS B N 1
ATOM 3366 C CA . HIS B 1 128 ? 7.164 -7.129 -4.777 1 98.62 128 HIS B CA 1
ATOM 3367 C C . HIS B 1 128 ? 7.445 -8.555 -4.32 1 98.62 128 HIS B C 1
ATOM 3369 O O . HIS B 1 128 ? 7.539 -9.469 -5.145 1 98.62 128 HIS B O 1
ATOM 3375 N N . SER B 1 129 ? 7.652 -8.719 -2.996 1 97 129 SER B N 1
ATOM 3376 C CA . SER B 1 129 ? 7.859 -10.023 -2.391 1 97 129 SER B CA 1
ATOM 3377 C C . SER B 1 129 ? 9.148 -10.672 -2.891 1 97 129 SER B C 1
ATOM 3379 O O . SER B 1 129 ? 10.109 -9.969 -3.217 1 97 129 SER B O 1
ATOM 3381 N N . SER B 1 130 ? 9.242 -11.953 -2.783 1 96.44 130 SER B N 1
ATOM 3382 C CA . SER B 1 130 ? 10.445 -12.68 -3.178 1 96.44 130 SER B CA 1
ATOM 3383 C C . SER B 1 130 ? 10.117 -13.797 -4.168 1 96.44 130 SER B C 1
ATOM 3385 O O . SER B 1 130 ? 10.109 -14.969 -3.809 1 96.44 130 SER B O 1
ATOM 3387 N N . SER B 1 131 ? 9.938 -13.359 -5.371 1 95.69 131 SER B N 1
ATOM 3388 C CA . SER B 1 131 ? 9.672 -14.32 -6.441 1 95.69 131 SER B CA 1
ATOM 3389 C C . SER B 1 131 ? 10.961 -14.914 -6.992 1 95.69 131 SER B C 1
ATOM 3391 O O . SER B 1 131 ? 11.859 -14.18 -7.402 1 95.69 131 SER B O 1
ATOM 3393 N N . ARG B 1 132 ? 11.031 -16.203 -7.109 1 94.06 132 ARG B N 1
ATOM 3394 C CA . ARG B 1 132 ? 12.219 -16.875 -7.625 1 94.06 132 ARG B CA 1
ATOM 3395 C C . ARG B 1 132 ? 12.422 -16.578 -9.109 1 94.06 132 ARG B C 1
ATOM 3397 O O . ARG B 1 132 ? 13.555 -16.438 -9.57 1 94.06 132 ARG B O 1
ATOM 3404 N N . VAL B 1 133 ? 11.352 -16.547 -9.812 1 96.19 133 VAL B N 1
ATOM 3405 C CA . VAL B 1 133 ? 11.461 -16.312 -11.242 1 96.19 133 VAL B CA 1
ATOM 3406 C C . VAL B 1 133 ? 11.875 -14.859 -11.5 1 96.19 133 VAL B C 1
ATOM 3408 O O . VAL B 1 133 ? 12.656 -14.586 -12.414 1 96.19 133 VAL B O 1
ATOM 3411 N N . VAL B 1 134 ? 11.406 -13.859 -10.742 1 98.12 134 VAL B N 1
ATOM 3412 C CA . VAL B 1 134 ? 11.844 -12.469 -10.852 1 98.12 134 VAL B CA 1
ATOM 3413 C C . VAL B 1 134 ? 13.336 -12.375 -10.539 1 98.12 134 VAL B C 1
ATOM 3415 O O . VAL B 1 134 ? 14.078 -11.695 -11.242 1 98.12 134 VAL B O 1
ATOM 3418 N N . LEU B 1 135 ? 13.719 -13.094 -9.461 1 97.69 135 LEU B N 1
ATOM 3419 C CA . LEU B 1 135 ? 15.133 -13.109 -9.094 1 97.69 135 LEU B CA 1
ATOM 3420 C C . LEU B 1 135 ? 15.984 -13.617 -10.25 1 97.69 135 LEU B C 1
ATOM 3422 O O . LEU B 1 135 ? 17.047 -13.047 -10.539 1 97.69 135 LEU B O 1
ATOM 3426 N N . LYS B 1 136 ? 15.523 -14.656 -10.898 1 97.12 136 LYS B N 1
ATOM 3427 C CA . LYS B 1 136 ? 16.266 -15.227 -12.016 1 97.12 136 LYS B CA 1
ATOM 3428 C C . LYS B 1 136 ? 16.406 -14.219 -13.156 1 97.12 136 LYS B C 1
ATOM 3430 O O . LYS B 1 136 ? 17.453 -14.133 -13.789 1 97.12 136 LYS B O 1
ATOM 3435 N N . VAL B 1 137 ? 15.344 -13.484 -13.43 1 98.25 137 VAL B N 1
ATOM 3436 C CA . VAL B 1 137 ? 15.367 -12.453 -14.461 1 98.25 137 VAL B CA 1
ATOM 3437 C C . VAL B 1 137 ? 16.422 -11.398 -14.125 1 98.25 137 VAL B C 1
ATOM 3439 O O . VAL B 1 137 ? 17.234 -11.031 -14.969 1 98.25 137 VAL B O 1
ATOM 3442 N N . LEU B 1 138 ? 16.422 -10.898 -12.898 1 98.56 138 LEU B N 1
ATOM 3443 C CA . LEU B 1 138 ? 17.344 -9.859 -12.461 1 98.56 138 LEU B CA 1
ATOM 3444 C C . LEU B 1 138 ? 18.781 -10.375 -12.43 1 98.56 138 LEU B C 1
ATOM 3446 O O . LEU B 1 138 ? 19.719 -9.648 -12.773 1 98.56 138 LEU B O 1
ATOM 3450 N N . GLU B 1 139 ? 18.906 -11.617 -12.031 1 98.12 139 GLU B N 1
ATOM 3451 C CA . GLU B 1 139 ? 20.203 -12.273 -12.062 1 98.12 139 GLU B CA 1
ATOM 3452 C C . GLU B 1 139 ? 20.766 -12.312 -13.477 1 98.12 139 GLU B C 1
ATOM 3454 O O . GLU B 1 139 ? 21.953 -12.008 -13.695 1 98.12 139 GLU B O 1
ATOM 3459 N N . ASN B 1 140 ? 19.922 -12.727 -14.383 1 98.06 140 ASN B N 1
ATOM 3460 C CA . ASN B 1 140 ? 20.344 -12.789 -15.781 1 98.06 140 ASN B CA 1
ATOM 3461 C C . ASN B 1 140 ? 20.703 -11.414 -16.312 1 98.06 140 ASN B C 1
ATOM 3463 O O . ASN B 1 140 ? 21.641 -11.273 -17.094 1 98.06 140 ASN B O 1
ATOM 3467 N N . ALA B 1 141 ? 19.953 -10.398 -15.953 1 97.88 141 ALA B N 1
ATOM 3468 C CA . ALA B 1 141 ? 20.25 -9.031 -16.375 1 97.88 141 ALA B CA 1
ATOM 3469 C C . ALA B 1 141 ? 21.609 -8.57 -15.859 1 97.88 141 ALA B C 1
ATOM 3471 O O . ALA B 1 141 ? 22.391 -7.98 -16.594 1 97.88 141 ALA B O 1
ATOM 3472 N N . ALA B 1 142 ? 21.828 -8.859 -14.617 1 97.5 142 ALA B N 1
ATOM 3473 C CA . ALA B 1 142 ? 23.125 -8.508 -14.016 1 97.5 142 ALA B CA 1
ATOM 3474 C C . ALA B 1 142 ? 24.266 -9.25 -14.703 1 97.5 142 ALA B C 1
ATOM 3476 O O . ALA B 1 142 ? 25.312 -8.672 -14.961 1 97.5 142 ALA B O 1
ATOM 3477 N N . ALA B 1 143 ? 24.062 -10.5 -15.008 1 96.62 143 ALA B N 1
ATOM 3478 C CA . ALA B 1 143 ? 25.062 -11.32 -15.672 1 96.62 143 ALA B CA 1
ATOM 3479 C C . ALA B 1 143 ? 25.359 -10.789 -17.078 1 96.62 143 ALA B C 1
ATOM 3481 O O . ALA B 1 143 ? 26.469 -10.977 -17.594 1 96.62 143 ALA B O 1
ATOM 3482 N N . ASP B 1 144 ? 24.391 -10.141 -17.609 1 95.69 144 ASP B N 1
ATOM 3483 C CA . ASP B 1 144 ? 24.562 -9.539 -18.922 1 95.69 144 ASP B CA 1
ATOM 3484 C C . ASP B 1 144 ? 25.125 -8.125 -18.812 1 95.69 144 ASP B C 1
ATOM 3486 O O . ASP B 1 144 ? 25.016 -7.332 -19.75 1 95.69 144 ASP B O 1
ATOM 3490 N N . ASN B 1 145 ? 25.578 -7.734 -17.672 1 94.94 145 ASN B N 1
ATOM 3491 C CA . ASN B 1 145 ? 26.297 -6.508 -17.359 1 94.94 145 ASN B CA 1
ATOM 3492 C C . ASN B 1 145 ? 25.391 -5.281 -17.438 1 94.94 145 ASN B C 1
ATOM 3494 O O . ASN B 1 145 ? 25.859 -4.188 -17.766 1 94.94 145 ASN B O 1
ATOM 3498 N N . LYS B 1 146 ? 24.109 -5.512 -17.219 1 95.62 146 LYS B N 1
ATOM 3499 C CA . LYS B 1 146 ? 23.203 -4.375 -17.094 1 95.62 146 LYS B CA 1
ATOM 3500 C C . LYS B 1 146 ? 23.281 -3.76 -15.695 1 95.62 146 LYS B C 1
ATOM 3502 O O . LYS B 1 146 ? 23.375 -4.48 -14.695 1 95.62 146 LYS B O 1
ATOM 3507 N N . ARG B 1 147 ? 23.406 -2.418 -15.711 1 96.62 147 ARG B N 1
ATOM 3508 C CA . ARG B 1 147 ? 23.359 -1.693 -14.445 1 96.62 147 ARG B CA 1
ATOM 3509 C C . ARG B 1 147 ? 21.953 -1.187 -14.141 1 96.62 147 ARG B C 1
ATOM 3511 O O . ARG B 1 147 ? 21.359 -0.471 -14.945 1 96.62 147 ARG B O 1
ATOM 3518 N N . PHE B 1 148 ? 21.391 -1.594 -13.07 1 98.19 148 PHE B N 1
ATOM 3519 C CA . PHE B 1 148 ? 20.047 -1.176 -12.672 1 98.19 148 PHE B CA 1
ATOM 3520 C C . PHE B 1 148 ? 19.906 -1.201 -11.156 1 98.19 148 PHE B C 1
ATOM 3522 O O . PHE B 1 148 ? 20.766 -1.724 -10.453 1 98.19 148 PHE B O 1
ATOM 3529 N N . THR B 1 149 ? 18.922 -0.506 -10.656 1 98.06 149 THR B N 1
ATOM 3530 C CA . THR B 1 149 ? 18.594 -0.494 -9.234 1 98.06 149 THR B CA 1
ATOM 3531 C C . THR B 1 149 ? 17.203 -1.069 -8.992 1 98.06 149 THR B C 1
ATOM 3533 O O . THR B 1 149 ? 16.328 -0.965 -9.844 1 98.06 149 THR B O 1
ATOM 3536 N N . VAL B 1 150 ? 17.125 -1.733 -7.844 1 98.5 150 VAL B N 1
ATOM 3537 C CA . VAL B 1 150 ? 15.859 -2.4 -7.543 1 98.5 150 VAL B CA 1
ATOM 3538 C C . VAL B 1 150 ? 15.273 -1.832 -6.254 1 98.5 150 VAL B C 1
ATOM 3540 O O . VAL B 1 150 ? 15.984 -1.668 -5.258 1 98.5 150 VAL B O 1
ATOM 3543 N N . TYR B 1 151 ? 14.047 -1.377 -6.305 1 98.5 151 TYR B N 1
ATOM 3544 C CA . TYR B 1 151 ? 13.219 -1.169 -5.121 1 98.5 151 TYR B CA 1
ATOM 3545 C C . TYR B 1 151 ? 12.367 -2.395 -4.832 1 98.5 151 TYR B C 1
ATOM 3547 O O . TYR B 1 151 ? 11.688 -2.91 -5.723 1 98.5 151 TYR B O 1
ATOM 3555 N N . VAL B 1 152 ? 12.414 -2.873 -3.607 1 98.62 152 VAL B N 1
ATOM 3556 C CA . VAL B 1 152 ? 11.594 -4.016 -3.229 1 98.62 152 VAL B CA 1
ATOM 3557 C C . VAL B 1 152 ? 10.734 -3.656 -2.016 1 98.62 152 VAL B C 1
ATOM 3559 O O . VAL B 1 152 ? 11.234 -3.098 -1.038 1 98.62 152 VAL B O 1
ATOM 3562 N N . THR B 1 153 ? 9.453 -3.895 -2.129 1 98.31 153 THR B N 1
ATOM 3563 C CA . THR B 1 153 ? 8.578 -3.658 -0.985 1 98.31 153 THR B CA 1
ATOM 3564 C C . THR B 1 153 ? 8.844 -4.676 0.12 1 98.31 153 THR B C 1
ATOM 3566 O O . THR B 1 153 ? 9.266 -5.801 -0.154 1 98.31 153 THR B O 1
ATOM 3569 N N . GLU B 1 154 ? 8.602 -4.309 1.308 1 96.69 154 GLU B N 1
ATOM 3570 C CA . GLU B 1 154 ? 8.75 -5.223 2.436 1 96.69 154 GLU B CA 1
ATOM 3571 C C . GLU B 1 154 ? 7.863 -6.453 2.275 1 96.69 154 GLU B C 1
ATOM 3573 O O . GLU B 1 154 ? 8.273 -7.57 2.592 1 96.69 154 GLU B O 1
ATOM 3578 N N . SER B 1 155 ? 6.625 -6.152 1.792 1 96.69 155 SER B N 1
ATOM 3579 C CA . SER B 1 155 ? 5.668 -7.211 1.48 1 96.69 155 SER B CA 1
ATOM 3580 C C . SER B 1 155 ? 5.199 -7.922 2.744 1 96.69 155 SER B C 1
ATOM 3582 O O . SER B 1 155 ? 5.32 -9.141 2.861 1 96.69 155 SER B O 1
ATOM 3584 N N . GLN B 1 156 ? 4.59 -7.16 3.617 1 95.44 156 GLN B N 1
ATOM 3585 C CA . GLN B 1 156 ? 3.969 -7.758 4.793 1 95.44 156 GLN B CA 1
ATOM 3586 C C . GLN B 1 156 ? 2.84 -8.703 4.395 1 95.44 156 GLN B C 1
ATOM 3588 O O . GLN B 1 156 ? 2.279 -8.586 3.301 1 95.44 156 GLN B O 1
ATOM 3593 N N . PRO B 1 157 ? 2.586 -9.742 5.234 1 92.31 157 PRO B N 1
ATOM 3594 C CA . PRO B 1 157 ? 2.949 -9.859 6.648 1 92.31 157 PRO B CA 1
ATOM 3595 C C . PRO B 1 157 ? 4.262 -10.609 6.859 1 92.31 157 PRO B C 1
ATOM 3597 O O . PRO B 1 157 ? 4.824 -10.578 7.953 1 92.31 157 PRO B O 1
ATOM 3600 N N . ASP B 1 158 ? 4.789 -11.328 5.816 1 92.88 158 ASP B N 1
ATOM 3601 C CA . ASP B 1 158 ? 5.926 -12.211 6.07 1 92.88 158 ASP B CA 1
ATOM 3602 C C . ASP B 1 158 ? 7.242 -11.5 5.758 1 92.88 158 ASP B C 1
ATOM 3604 O O . ASP B 1 158 ? 8.32 -12.086 5.926 1 92.88 158 ASP B O 1
ATOM 3608 N N . SER B 1 159 ? 7.207 -10.281 5.301 1 95.38 159 SER B N 1
ATOM 3609 C CA . SER B 1 159 ? 8.383 -9.484 4.98 1 95.38 159 SER B CA 1
ATOM 3610 C C . SER B 1 159 ? 9.289 -10.203 3.98 1 95.38 159 SER B C 1
ATOM 3612 O O . SER B 1 159 ? 10.516 -10.172 4.109 1 95.38 159 SER B O 1
ATOM 3614 N N . ALA B 1 160 ? 8.656 -10.844 3.021 1 96.06 160 ALA B N 1
ATOM 3615 C CA . ALA B 1 160 ? 9.398 -11.602 2.021 1 96.06 160 ALA B CA 1
ATOM 3616 C C . ALA B 1 160 ? 10.328 -10.703 1.224 1 96.06 160 ALA B C 1
ATOM 3618 O O . ALA B 1 160 ? 11.336 -11.164 0.684 1 96.06 160 ALA B O 1
ATOM 3619 N N . GLY B 1 161 ? 10.047 -9.438 1.182 1 97.62 161 GLY B N 1
ATOM 3620 C CA . GLY B 1 161 ? 10.898 -8.5 0.463 1 97.62 161 GLY B CA 1
ATOM 3621 C C . GLY B 1 161 ? 12.297 -8.406 1.032 1 97.62 161 GLY B C 1
ATOM 3622 O O . GLY B 1 161 ? 13.25 -8.117 0.307 1 97.62 161 GLY B O 1
ATOM 3623 N N . LYS B 1 162 ? 12.43 -8.617 2.311 1 97.5 162 LYS B N 1
ATOM 3624 C CA . LYS B 1 162 ? 13.75 -8.609 2.939 1 97.5 162 LYS B CA 1
ATOM 3625 C C . LYS B 1 162 ? 14.617 -9.75 2.404 1 97.5 162 LYS B C 1
ATOM 3627 O O . LYS B 1 162 ? 15.82 -9.578 2.197 1 97.5 162 LYS B O 1
ATOM 3632 N N . LEU B 1 163 ? 13.953 -10.875 2.213 1 96.56 163 LEU B N 1
ATOM 3633 C CA . LEU B 1 163 ? 14.664 -12.016 1.636 1 96.56 163 LEU B CA 1
ATOM 3634 C C . LEU B 1 163 ? 15.125 -11.703 0.216 1 96.56 163 LEU B C 1
ATOM 3636 O O . LEU B 1 163 ? 16.266 -12.016 -0.152 1 96.56 163 LEU B O 1
ATOM 3640 N N . MET B 1 164 ? 14.258 -11.117 -0.574 1 98 164 MET B N 1
ATOM 3641 C CA . MET B 1 164 ? 14.609 -10.703 -1.929 1 98 164 MET B CA 1
ATOM 3642 C C . MET B 1 164 ? 15.797 -9.742 -1.913 1 98 164 MET B C 1
ATOM 3644 O O . MET B 1 164 ? 16.75 -9.914 -2.68 1 98 164 MET B O 1
ATOM 3648 N N . ALA B 1 165 ? 15.742 -8.773 -1.033 1 98.31 165 ALA B N 1
ATOM 3649 C CA . ALA B 1 165 ? 16.812 -7.793 -0.93 1 98.31 165 ALA B CA 1
ATOM 3650 C C . ALA B 1 165 ? 18.141 -8.469 -0.594 1 98.31 165 ALA B C 1
ATOM 3652 O O . ALA B 1 165 ? 19.188 -8.125 -1.164 1 98.31 165 ALA B O 1
ATOM 3653 N N . GLN B 1 166 ? 18.109 -9.406 0.322 1 98.06 166 GLN B N 1
ATOM 3654 C CA . GLN B 1 166 ? 19.312 -10.141 0.697 1 98.06 166 GLN B CA 1
ATOM 3655 C C . GLN B 1 166 ? 19.891 -10.883 -0.5 1 98.06 166 GLN B C 1
ATOM 3657 O O . GLN B 1 166 ? 21.109 -10.852 -0.726 1 98.06 166 GLN B O 1
ATOM 3662 N N . LYS B 1 167 ? 19.047 -11.539 -1.205 1 97.62 167 LYS B N 1
ATOM 3663 C CA . LYS B 1 167 ? 19.484 -12.297 -2.373 1 97.62 167 LYS B CA 1
ATOM 3664 C C . LYS B 1 167 ? 20.078 -11.383 -3.438 1 97.62 167 LYS B C 1
ATOM 3666 O O . LYS B 1 167 ? 21.094 -11.711 -4.059 1 97.62 167 LYS B O 1
ATOM 3671 N N . LEU B 1 168 ? 19.469 -10.258 -3.633 1 98.5 168 LEU B N 1
ATOM 3672 C CA . LEU B 1 168 ? 19.953 -9.305 -4.621 1 98.5 168 LEU B CA 1
ATOM 3673 C C . LEU B 1 168 ? 21.312 -8.727 -4.207 1 98.5 168 LEU B C 1
ATOM 3675 O O . LEU B 1 168 ? 22.203 -8.562 -5.039 1 98.5 168 LEU B O 1
ATOM 3679 N N . ARG B 1 169 ? 21.422 -8.438 -2.939 1 98.19 169 ARG B N 1
ATOM 3680 C CA . ARG B 1 169 ? 22.688 -7.926 -2.436 1 98.19 169 ARG B CA 1
ATOM 3681 C C . ARG B 1 169 ? 23.812 -8.93 -2.66 1 98.19 169 ARG B C 1
ATOM 3683 O O . ARG B 1 169 ? 24.938 -8.555 -2.996 1 98.19 169 ARG B O 1
ATOM 3690 N N . LYS B 1 170 ? 23.516 -10.195 -2.461 1 97.5 170 LYS B N 1
ATOM 3691 C CA . LYS B 1 170 ? 24.5 -11.25 -2.703 1 97.5 170 LYS B CA 1
ATOM 3692 C C . LYS B 1 170 ? 24.938 -11.258 -4.16 1 97.5 170 LYS B C 1
ATOM 3694 O O . LYS B 1 170 ? 26.062 -11.672 -4.469 1 97.5 170 LYS B O 1
ATOM 3699 N N . LEU B 1 171 ? 24.094 -10.766 -5.012 1 97.38 171 LEU B N 1
ATOM 3700 C CA . LEU B 1 171 ? 24.406 -10.703 -6.434 1 97.38 171 LEU B CA 1
ATOM 3701 C C . LEU B 1 171 ? 25 -9.344 -6.801 1 97.38 171 LEU B C 1
ATOM 3703 O O . LEU B 1 171 ? 25.172 -9.039 -7.98 1 97.38 171 LEU B O 1
ATOM 3707 N N . ASN B 1 172 ? 25.172 -8.492 -5.816 1 97.5 172 ASN B N 1
ATOM 3708 C CA . ASN B 1 172 ? 25.719 -7.145 -5.984 1 97.5 172 ASN B CA 1
ATOM 3709 C C . ASN B 1 172 ? 24.797 -6.258 -6.805 1 97.5 172 ASN B C 1
ATOM 3711 O O . ASN B 1 172 ? 25.25 -5.453 -7.617 1 97.5 172 ASN B O 1
ATOM 3715 N N . ILE B 1 173 ? 23.562 -6.461 -6.734 1 98.12 173 ILE B N 1
ATOM 3716 C CA . ILE B 1 173 ? 22.562 -5.605 -7.344 1 98.12 173 ILE B CA 1
ATOM 3717 C C . ILE B 1 173 ? 22.062 -4.582 -6.324 1 98.12 173 ILE B C 1
ATOM 3719 O O . ILE B 1 173 ? 21.578 -4.953 -5.254 1 98.12 173 ILE B O 1
ATOM 3723 N N . PRO B 1 174 ? 22.234 -3.277 -6.602 1 97.88 174 PRO B N 1
ATOM 3724 C CA . PRO B 1 174 ? 21.75 -2.27 -5.66 1 97.88 174 PRO B CA 1
ATOM 3725 C C . PRO B 1 174 ? 20.25 -2.402 -5.375 1 97.88 174 PRO B C 1
ATOM 3727 O O . PRO B 1 174 ? 19.453 -2.488 -6.309 1 97.88 174 PRO B O 1
ATOM 3730 N N . VAL B 1 175 ? 19.953 -2.449 -4.125 1 98.19 175 VAL B N 1
ATOM 3731 C CA . VAL B 1 175 ? 18.562 -2.682 -3.768 1 98.19 175 VAL B CA 1
ATOM 3732 C C . VAL B 1 175 ? 18.188 -1.827 -2.559 1 98.19 175 VAL B C 1
ATOM 3734 O O . VAL B 1 175 ? 19 -1.645 -1.646 1 98.19 175 VAL B O 1
ATOM 3737 N N . THR B 1 176 ? 17 -1.215 -2.568 1 97.56 176 THR B N 1
ATOM 3738 C CA . THR B 1 176 ? 16.406 -0.472 -1.459 1 97.56 176 THR B CA 1
ATOM 3739 C C . THR B 1 176 ? 15.07 -1.071 -1.056 1 97.56 176 THR B C 1
ATOM 3741 O O . THR B 1 176 ? 14.195 -1.273 -1.901 1 97.56 176 THR B O 1
ATOM 3744 N N . ILE B 1 177 ? 14.953 -1.417 0.211 1 97.5 177 ILE B N 1
ATOM 3745 C CA . ILE B 1 177 ? 13.672 -1.898 0.722 1 97.5 177 ILE B CA 1
ATOM 3746 C C . ILE B 1 177 ? 12.75 -0.715 0.992 1 97.5 177 ILE B C 1
ATOM 3748 O O . ILE B 1 177 ? 13.156 0.272 1.609 1 97.5 177 ILE B O 1
ATOM 3752 N N . VAL B 1 178 ? 11.547 -0.815 0.516 1 97.12 178 VAL B N 1
ATOM 3753 C CA . VAL B 1 178 ? 10.594 0.266 0.74 1 97.12 178 VAL B CA 1
ATOM 3754 C C . VAL B 1 178 ? 9.367 -0.272 1.475 1 97.12 178 VAL B C 1
ATOM 3756 O O . VAL B 1 178 ? 9.062 -1.464 1.396 1 97.12 178 VAL B O 1
ATOM 3759 N N . LEU B 1 179 ? 8.648 0.575 2.162 1 97.5 179 LEU B N 1
ATOM 3760 C CA . LEU B 1 179 ? 7.406 0.219 2.836 1 97.5 179 LEU B CA 1
ATOM 3761 C C . LEU B 1 179 ? 6.332 -0.177 1.825 1 97.5 179 LEU B C 1
ATOM 3763 O O . LEU B 1 179 ? 6.297 0.354 0.713 1 97.5 179 LEU B O 1
ATOM 3767 N N . ASP B 1 180 ? 5.438 -1.115 2.217 1 98.12 180 ASP B N 1
ATOM 3768 C CA . ASP B 1 180 ? 4.285 -1.421 1.375 1 98.12 180 ASP B CA 1
ATOM 3769 C C . ASP B 1 180 ? 3.438 -0.174 1.13 1 98.12 180 ASP B C 1
ATOM 3771 O O . ASP B 1 180 ? 2.846 -0.021 0.06 1 98.12 180 ASP B O 1
ATOM 3775 N N . ALA B 1 181 ? 3.453 0.752 2.107 1 98.06 181 ALA B N 1
ATOM 3776 C CA . ALA B 1 181 ? 2.68 1.988 2.025 1 98.06 181 ALA B CA 1
ATOM 3777 C C . ALA B 1 181 ? 3.355 2.996 1.099 1 98.06 181 ALA B C 1
ATOM 3779 O O . ALA B 1 181 ? 2.748 3.998 0.715 1 98.06 181 ALA B O 1
ATOM 3780 N N . ALA B 1 182 ? 4.559 2.736 0.628 1 97.81 182 ALA B N 1
ATOM 3781 C CA . ALA B 1 182 ? 5.332 3.73 -0.112 1 97.81 182 ALA B CA 1
ATOM 3782 C C . ALA B 1 182 ? 5.305 3.443 -1.61 1 97.81 182 ALA B C 1
ATOM 3784 O O . ALA B 1 182 ? 6.016 4.086 -2.387 1 97.81 182 ALA B O 1
ATOM 3785 N N . VAL B 1 183 ? 4.512 2.488 -2.039 1 98.44 183 VAL B N 1
ATOM 3786 C CA . VAL B 1 183 ? 4.477 2.072 -3.438 1 98.44 183 VAL B CA 1
ATOM 3787 C C . VAL B 1 183 ? 4.078 3.254 -4.32 1 98.44 183 VAL B C 1
ATOM 3789 O O . VAL B 1 183 ? 4.75 3.555 -5.309 1 98.44 183 VAL B O 1
ATOM 3792 N N . GLY B 1 184 ? 2.969 3.959 -3.941 1 98.06 184 GLY B N 1
ATOM 3793 C CA . GLY B 1 184 ? 2.555 5.121 -4.707 1 98.06 184 GLY B CA 1
ATOM 3794 C C . GLY B 1 184 ? 3.609 6.211 -4.762 1 98.06 184 GLY B C 1
ATOM 3795 O O . GLY B 1 184 ? 3.846 6.801 -5.816 1 98.06 184 GLY B O 1
ATOM 3796 N N . TYR B 1 185 ? 4.277 6.438 -3.637 1 97.56 185 TYR B N 1
ATOM 3797 C CA . TYR B 1 185 ? 5.293 7.477 -3.486 1 97.56 185 TYR B CA 1
ATOM 3798 C C . TYR B 1 185 ? 6.48 7.211 -4.402 1 97.56 185 TYR B C 1
ATOM 3800 O O . TYR B 1 185 ? 6.992 8.133 -5.043 1 97.56 185 TYR B O 1
ATOM 3808 N N . ILE B 1 186 ? 6.918 5.973 -4.586 1 97.06 186 ILE B N 1
ATOM 3809 C CA . ILE B 1 186 ? 8.164 5.652 -5.273 1 97.06 186 ILE B CA 1
ATOM 3810 C C . ILE B 1 186 ? 7.914 5.539 -6.773 1 97.06 186 ILE B C 1
ATOM 3812 O O . ILE B 1 186 ? 8.859 5.512 -7.57 1 97.06 186 ILE B O 1
ATOM 3816 N N . MET B 1 187 ? 6.66 5.5 -7.188 1 97.88 187 MET B N 1
ATOM 3817 C CA . MET B 1 187 ? 6.297 5.207 -8.57 1 97.88 187 MET B CA 1
ATOM 3818 C C . MET B 1 187 ? 6.867 6.258 -9.516 1 97.88 187 MET B C 1
ATOM 3820 O O . MET B 1 187 ? 7.219 5.945 -10.656 1 97.88 187 MET B O 1
ATOM 3824 N N . GLU B 1 188 ? 6.941 7.449 -9.07 1 95.94 188 GLU B N 1
ATOM 3825 C CA . GLU B 1 188 ? 7.441 8.492 -9.961 1 95.94 188 GLU B CA 1
ATOM 3826 C C . GLU B 1 188 ? 8.922 8.289 -10.273 1 95.94 188 GLU B C 1
ATOM 3828 O O . GLU B 1 188 ? 9.43 8.805 -11.273 1 95.94 188 GLU B O 1
ATOM 3833 N N . LYS B 1 189 ? 9.617 7.527 -9.453 1 95.19 189 LYS B N 1
ATOM 3834 C CA . LYS B 1 189 ? 11.055 7.328 -9.609 1 95.19 189 LYS B CA 1
ATOM 3835 C C . LYS B 1 189 ? 11.352 6.102 -10.461 1 95.19 189 LYS B C 1
ATOM 3837 O O . LYS B 1 189 ? 12.43 5.992 -11.055 1 95.19 189 LYS B O 1
ATOM 3842 N N . VAL B 1 190 ? 10.453 5.184 -10.508 1 97.38 190 VAL B N 1
ATOM 3843 C CA . VAL B 1 190 ? 10.758 3.9 -11.133 1 97.38 190 VAL B CA 1
ATOM 3844 C C . VAL B 1 190 ? 10.422 3.963 -12.625 1 97.38 190 VAL B C 1
ATOM 3846 O O . VAL B 1 190 ? 9.602 4.781 -13.047 1 97.38 190 VAL B O 1
ATOM 3849 N N . ASP B 1 191 ? 11.07 3.102 -13.391 1 98.25 191 ASP B N 1
ATOM 3850 C CA . ASP B 1 191 ? 10.867 3.021 -14.836 1 98.25 191 ASP B CA 1
ATOM 3851 C C . ASP B 1 191 ? 9.883 1.907 -15.188 1 98.25 191 ASP B C 1
ATOM 3853 O O . ASP B 1 191 ? 9.141 2.016 -16.172 1 98.25 191 ASP B O 1
ATOM 3857 N N . LEU B 1 192 ? 9.922 0.897 -14.422 1 98.38 192 LEU B N 1
ATOM 3858 C CA . LEU B 1 192 ? 9.055 -0.246 -14.688 1 98.38 192 LEU B CA 1
ATOM 3859 C C . LEU B 1 192 ? 8.82 -1.059 -13.422 1 98.38 192 LEU B C 1
ATOM 3861 O O . LEU B 1 192 ? 9.562 -0.926 -12.445 1 98.38 192 LEU B O 1
ATOM 3865 N N . VAL B 1 193 ? 7.766 -1.821 -13.43 1 98.81 193 VAL B N 1
ATOM 3866 C CA . VAL B 1 193 ? 7.426 -2.754 -12.359 1 98.81 193 VAL B CA 1
ATOM 3867 C C . VAL B 1 193 ? 7.512 -4.188 -12.883 1 98.81 193 VAL B C 1
ATOM 3869 O O . VAL B 1 193 ? 7.07 -4.48 -13.992 1 98.81 193 VAL B O 1
ATOM 3872 N N . ILE B 1 194 ? 8.188 -5.047 -12.109 1 98.75 194 ILE B N 1
ATOM 3873 C CA . ILE B 1 194 ? 8.258 -6.465 -12.453 1 98.75 194 ILE B CA 1
ATOM 3874 C C . ILE B 1 194 ? 7.848 -7.309 -11.25 1 98.75 194 ILE B C 1
ATOM 3876 O O . ILE B 1 194 ? 8.406 -7.152 -10.156 1 98.75 194 ILE B O 1
ATOM 3880 N N . VAL B 1 195 ? 6.867 -8.133 -11.414 1 98.81 195 VAL B N 1
ATOM 3881 C CA . VAL B 1 195 ? 6.426 -9.008 -10.328 1 98.81 195 VAL B CA 1
ATOM 3882 C C . VAL B 1 195 ? 6.27 -10.438 -10.836 1 98.81 195 VAL B C 1
ATOM 3884 O O . VAL B 1 195 ? 6.227 -10.664 -12.047 1 98.81 195 VAL B O 1
ATOM 3887 N N . GLY B 1 196 ? 6.312 -11.367 -9.891 1 97.88 196 GLY B N 1
ATOM 3888 C CA . GLY B 1 196 ? 5.934 -12.734 -10.211 1 97.88 196 GLY B CA 1
ATOM 3889 C C . GLY B 1 196 ? 4.438 -12.969 -10.156 1 97.88 196 GLY B C 1
ATOM 3890 O O . GLY B 1 196 ? 3.652 -12.016 -10.211 1 97.88 196 GLY B O 1
ATOM 3891 N N . ALA B 1 197 ? 4.094 -14.258 -10.141 1 97 197 ALA B N 1
ATOM 3892 C CA . ALA B 1 197 ? 2.701 -14.664 -9.984 1 97 197 ALA B CA 1
ATOM 3893 C C . ALA B 1 197 ? 2.602 -16.016 -9.281 1 97 197 ALA B C 1
ATOM 3895 O O . ALA B 1 197 ? 3.457 -16.891 -9.469 1 97 197 ALA B O 1
ATOM 3896 N N . GLU B 1 198 ? 1.577 -16.109 -8.461 1 95.06 198 GLU B N 1
ATOM 3897 C CA . GLU B 1 198 ? 1.208 -17.406 -7.91 1 95.06 198 GLU B CA 1
ATOM 3898 C C . GLU B 1 198 ? 0.376 -18.219 -8.906 1 95.06 198 GLU B C 1
ATOM 3900 O O . GLU B 1 198 ? 0.448 -19.453 -8.93 1 95.06 198 GLU B O 1
ATOM 3905 N N . GLY B 1 199 ? -0.361 -17.484 -9.656 1 95.56 199 GLY B N 1
ATOM 3906 C CA . GLY B 1 199 ? -1.191 -18.062 -10.703 1 95.56 199 GLY B CA 1
ATOM 3907 C C . GLY B 1 199 ? -1.593 -17.062 -11.766 1 95.56 199 GLY B C 1
ATOM 3908 O O . GLY B 1 199 ? -1.796 -15.875 -11.469 1 95.56 199 GLY B O 1
ATOM 3909 N N . VAL B 1 200 ? -1.651 -17.516 -12.977 1 96.94 200 VAL B N 1
ATOM 3910 C CA . VAL B 1 200 ? -2.172 -16.734 -14.086 1 96.94 200 VAL B CA 1
ATOM 3911 C C . VAL B 1 200 ? -3.531 -17.281 -14.516 1 96.94 200 VAL B C 1
ATOM 3913 O O . VAL B 1 200 ? -3.645 -18.453 -14.883 1 96.94 200 VAL B O 1
ATOM 3916 N N . VAL B 1 201 ? -4.516 -16.422 -14.453 1 96.06 201 VAL B N 1
ATOM 3917 C CA . VAL B 1 201 ? -5.875 -16.906 -14.688 1 96.06 201 VAL B CA 1
ATOM 3918 C C . VAL B 1 201 ? -6.23 -16.75 -16.156 1 96.06 201 VAL B C 1
ATOM 3920 O O . VAL B 1 201 ? -5.5 -16.109 -16.922 1 96.06 201 VAL B O 1
ATOM 3923 N N . GLU B 1 202 ? -7.344 -17.234 -16.562 1 92.81 202 GLU B N 1
ATOM 3924 C CA . GLU B 1 202 ? -7.75 -17.359 -17.953 1 92.81 202 GLU B CA 1
ATOM 3925 C C . GLU B 1 202 ? -7.941 -15.992 -18.594 1 92.81 202 GLU B C 1
ATOM 3927 O O . GLU B 1 202 ? -7.691 -15.828 -19.797 1 92.81 202 GLU B O 1
ATOM 3932 N N . SER B 1 203 ? -8.359 -15.055 -17.828 1 93.44 203 SER B N 1
ATOM 3933 C CA . SER B 1 203 ? -8.641 -13.719 -18.359 1 93.44 203 SER B CA 1
ATOM 3934 C C . SER B 1 203 ? -7.348 -12.961 -18.656 1 93.44 203 SER B C 1
ATOM 3936 O O . SER B 1 203 ? -7.371 -11.914 -19.297 1 93.44 203 SER B O 1
ATOM 3938 N N . GLY B 1 204 ? -6.285 -13.516 -18.172 1 96.5 204 GLY B N 1
ATOM 3939 C CA . GLY B 1 204 ? -5.008 -12.844 -18.344 1 96.5 204 GLY B CA 1
ATOM 3940 C C . GLY B 1 204 ? -4.566 -12.078 -17.109 1 96.5 204 GLY B C 1
ATOM 3941 O O . GLY B 1 204 ? -3.469 -11.523 -17.062 1 96.5 204 GLY B O 1
ATOM 3942 N N . GLY B 1 205 ? -5.473 -12.078 -16.141 1 97.94 205 GLY B N 1
ATOM 3943 C CA . GLY B 1 205 ? -5.086 -11.508 -14.859 1 97.94 205 GLY B CA 1
ATOM 3944 C C . GLY B 1 205 ? -4.211 -12.422 -14.031 1 97.94 205 GLY B C 1
ATOM 3945 O O . GLY B 1 205 ? -3.914 -13.547 -14.453 1 97.94 205 GLY B O 1
ATOM 3946 N N . VAL B 1 206 ? -3.736 -11.938 -12.883 1 98.12 206 VAL B N 1
ATOM 3947 C CA . VAL B 1 206 ? -2.838 -12.773 -12.094 1 98.12 206 VAL B CA 1
ATOM 3948 C C . VAL B 1 206 ? -3.256 -12.742 -10.633 1 98.12 206 VAL B C 1
ATOM 3950 O O . VAL B 1 206 ? -3.824 -11.75 -10.164 1 98.12 206 VAL B O 1
ATOM 3953 N N . ILE B 1 207 ? -3.074 -13.844 -9.992 1 97.31 207 ILE B N 1
ATOM 3954 C CA . ILE B 1 207 ? -3.133 -13.961 -8.539 1 97.31 207 ILE B CA 1
ATOM 3955 C C . ILE B 1 207 ? -1.72 -13.945 -7.961 1 97.31 207 ILE B C 1
ATOM 3957 O O . ILE B 1 207 ? -0.852 -14.695 -8.406 1 97.31 207 ILE B O 1
ATOM 3961 N N . ASN B 1 208 ? -1.487 -13.094 -7.035 1 97.56 208 ASN B N 1
ATOM 3962 C CA . ASN B 1 208 ? -0.148 -12.961 -6.473 1 97.56 208 ASN B CA 1
ATOM 3963 C C . ASN B 1 208 ? -0.189 -12.406 -5.051 1 97.56 208 ASN B C 1
ATOM 3965 O O . ASN B 1 208 ? -1.267 -12.156 -4.508 1 97.56 208 ASN B O 1
ATOM 3969 N N . LYS B 1 209 ? 0.974 -12.344 -4.484 1 97.19 209 LYS B N 1
ATOM 3970 C CA . LYS B 1 209 ? 1.117 -11.844 -3.121 1 97.19 209 LYS B CA 1
ATOM 3971 C C . LYS B 1 209 ? 0.298 -10.578 -2.91 1 97.19 209 LYS B C 1
ATOM 3973 O O . LYS B 1 209 ? 0.245 -9.711 -3.789 1 97.19 209 LYS B O 1
ATOM 3978 N N . ILE B 1 210 ? -0.415 -10.516 -1.746 1 97.81 210 ILE B N 1
ATOM 3979 C CA . ILE B 1 210 ? -1.188 -9.328 -1.399 1 97.81 210 ILE B CA 1
ATOM 3980 C C . ILE B 1 210 ? -0.318 -8.086 -1.558 1 97.81 210 ILE B C 1
ATOM 3982 O O . ILE B 1 210 ? 0.835 -8.062 -1.122 1 97.81 210 ILE B O 1
ATOM 3986 N N . GLY B 1 211 ? -0.85 -7.035 -2.23 1 98.44 211 GLY B N 1
ATOM 3987 C CA . GLY B 1 211 ? -0.113 -5.82 -2.527 1 98.44 211 GLY B CA 1
ATOM 3988 C C . GLY B 1 211 ? 0.188 -5.648 -4.004 1 98.44 211 GLY B C 1
ATOM 3989 O O . GLY B 1 211 ? 0.499 -4.543 -4.457 1 98.44 211 GLY B O 1
ATOM 3990 N N . THR B 1 212 ? 0.123 -6.762 -4.762 1 98.81 212 THR B N 1
ATOM 3991 C CA . THR B 1 212 ? 0.399 -6.723 -6.191 1 98.81 212 THR B CA 1
ATOM 3992 C C . THR B 1 212 ? -0.646 -5.883 -6.922 1 98.81 212 THR B C 1
ATOM 3994 O O . THR B 1 212 ? -0.306 -5.074 -7.789 1 98.81 212 THR B O 1
ATOM 3997 N N . TYR B 1 213 ? -1.889 -6.066 -6.547 1 98.81 213 TYR B N 1
ATOM 3998 C CA . TYR B 1 213 ? -2.98 -5.359 -7.207 1 98.81 213 TYR B CA 1
ATOM 3999 C C . TYR B 1 213 ? -2.809 -3.85 -7.074 1 98.81 213 TYR B C 1
ATOM 4001 O O . TYR B 1 213 ? -2.852 -3.123 -8.07 1 98.81 213 TYR B O 1
ATOM 4009 N N . GLN B 1 214 ? -2.598 -3.33 -5.863 1 98.81 214 GLN B N 1
ATOM 4010 C CA . GLN B 1 214 ? -2.479 -1.888 -5.676 1 98.81 214 GLN B CA 1
ATOM 4011 C C . GLN B 1 214 ? -1.212 -1.35 -6.332 1 98.81 214 GLN B C 1
ATOM 4013 O O . GLN B 1 214 ? -1.186 -0.211 -6.801 1 98.81 214 GLN B O 1
ATOM 4018 N N . MET B 1 215 ? -0.146 -2.17 -6.348 1 98.88 215 MET B N 1
ATOM 4019 C CA . MET B 1 215 ? 1.052 -1.768 -7.078 1 98.88 215 MET B CA 1
ATOM 4020 C C . MET B 1 215 ? 0.743 -1.566 -8.562 1 98.88 215 MET B C 1
ATOM 4022 O O . MET B 1 215 ? 1.204 -0.6 -9.172 1 98.88 215 MET B O 1
ATOM 4026 N N . ALA B 1 216 ? -0.046 -2.475 -9.117 1 98.94 216 ALA B N 1
ATOM 4027 C CA . ALA B 1 216 ? -0.448 -2.363 -10.516 1 98.94 216 ALA B CA 1
ATOM 4028 C C . ALA B 1 216 ? -1.295 -1.114 -10.75 1 98.94 216 ALA B C 1
ATOM 4030 O O . ALA B 1 216 ? -1.133 -0.424 -11.758 1 98.94 216 ALA B O 1
ATOM 4031 N N . VAL B 1 217 ? -2.219 -0.822 -9.852 1 98.88 217 VAL B N 1
ATOM 4032 C CA . VAL B 1 217 ? -3.062 0.364 -9.938 1 98.88 217 VAL B CA 1
ATOM 4033 C C . VAL B 1 217 ? -2.193 1.618 -9.961 1 98.88 217 VAL B C 1
ATOM 4035 O O . VAL B 1 217 ? -2.398 2.512 -10.781 1 98.88 217 VAL B O 1
ATOM 4038 N N . CYS B 1 218 ? -1.193 1.68 -9.062 1 98.75 218 CYS B N 1
ATOM 4039 C CA . CYS B 1 218 ? -0.294 2.824 -8.984 1 98.75 218 CYS B CA 1
ATOM 4040 C C . CYS B 1 218 ? 0.553 2.936 -10.25 1 98.75 218 CYS B C 1
ATOM 4042 O O . CYS B 1 218 ? 0.806 4.039 -10.734 1 98.75 218 CYS B O 1
ATOM 4044 N N . SER B 1 219 ? 1.003 1.763 -10.711 1 98.81 219 SER B N 1
ATOM 4045 C CA . SER B 1 219 ? 1.786 1.762 -11.945 1 98.81 219 SER B CA 1
ATOM 4046 C C . SER B 1 219 ? 0.993 2.354 -13.102 1 98.81 219 SER B C 1
ATOM 4048 O O . SER B 1 219 ? 1.508 3.184 -13.852 1 98.81 219 SER B O 1
ATOM 4050 N N . LYS B 1 220 ? -0.243 1.955 -13.258 1 98.56 220 LYS B N 1
ATOM 4051 C CA . LYS B 1 220 ? -1.111 2.465 -14.312 1 98.56 220 LYS B CA 1
ATOM 4052 C C . LYS B 1 220 ? -1.328 3.969 -14.172 1 98.56 220 LYS B C 1
ATOM 4054 O O . LYS B 1 220 ? -1.284 4.703 -15.156 1 98.56 220 LYS B O 1
ATOM 4059 N N . ALA B 1 221 ? -1.552 4.41 -12.953 1 97.75 221 ALA B N 1
ATOM 4060 C CA . ALA B 1 221 ? -1.794 5.828 -12.68 1 97.75 221 ALA B CA 1
ATOM 4061 C C . ALA B 1 221 ? -0.595 6.676 -13.094 1 97.75 221 ALA B C 1
ATOM 4063 O O . ALA B 1 221 ? -0.745 7.859 -13.414 1 97.75 221 ALA B O 1
ATOM 4064 N N . HIS B 1 222 ? 0.628 6.129 -13.117 1 98 222 HIS B N 1
ATOM 4065 C CA . HIS B 1 222 ? 1.853 6.848 -13.445 1 98 222 HIS B CA 1
ATOM 4066 C C . HIS B 1 222 ? 2.344 6.488 -14.844 1 98 222 HIS B C 1
ATOM 4068 O O . HIS B 1 222 ? 3.449 6.867 -15.234 1 98 222 HIS B O 1
ATOM 4074 N N . ASN B 1 223 ? 1.615 5.691 -15.539 1 97.94 223 ASN B N 1
ATOM 4075 C CA . ASN B 1 223 ? 1.948 5.27 -16.891 1 97.94 223 ASN B CA 1
ATOM 4076 C C . ASN B 1 223 ? 3.285 4.535 -16.938 1 97.94 223 ASN B C 1
ATOM 4078 O O . ASN B 1 223 ? 4.141 4.848 -17.766 1 97.94 223 ASN B O 1
ATOM 4082 N N . LYS B 1 224 ? 3.537 3.701 -15.969 1 98.31 224 LYS B N 1
ATOM 4083 C CA . LYS B 1 224 ? 4.707 2.828 -15.945 1 98.31 224 LYS B CA 1
ATOM 4084 C C . LYS B 1 224 ? 4.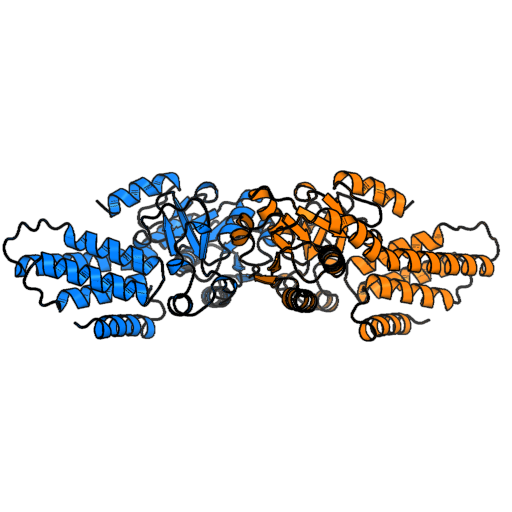348 1.408 -16.375 1 98.31 224 LYS B C 1
ATOM 4086 O O . LYS B 1 224 ? 3.291 0.893 -15.992 1 98.31 224 LYS B O 1
ATOM 4091 N N . PRO B 1 225 ? 5.172 0.759 -17.203 1 98.38 225 PRO B N 1
ATOM 4092 C CA . PRO B 1 225 ? 4.859 -0.621 -17.594 1 98.38 225 PRO B CA 1
ATOM 4093 C C . PRO B 1 225 ? 4.859 -1.576 -16.391 1 98.38 225 PRO B C 1
ATOM 4095 O O . PRO B 1 225 ? 5.723 -1.477 -15.523 1 98.38 225 PRO B O 1
ATOM 4098 N N . PHE B 1 226 ? 3.844 -2.396 -16.359 1 98.81 226 PHE B N 1
ATOM 4099 C CA . PHE B 1 226 ? 3.68 -3.432 -15.352 1 98.81 226 PHE B CA 1
ATOM 4100 C C . PHE B 1 226 ? 3.877 -4.816 -15.953 1 98.81 226 PHE B C 1
ATOM 4102 O O . PHE B 1 226 ? 2.99 -5.336 -16.641 1 98.81 226 PHE B O 1
ATOM 4109 N N . TYR B 1 227 ? 5.039 -5.477 -15.656 1 98.69 227 TYR B N 1
ATOM 4110 C CA . TYR B 1 227 ? 5.395 -6.773 -16.234 1 98.69 227 TYR B CA 1
ATOM 4111 C C . TYR B 1 227 ? 5.199 -7.891 -15.211 1 98.69 227 TYR B C 1
ATOM 4113 O O . TYR B 1 227 ? 5.574 -7.746 -14.047 1 98.69 227 TYR B O 1
ATOM 4121 N N . VAL B 1 228 ? 4.605 -8.945 -15.688 1 98.69 228 VAL B N 1
ATOM 4122 C CA . VAL B 1 228 ? 4.48 -10.148 -14.875 1 98.69 228 VAL B CA 1
ATOM 4123 C C . VAL B 1 228 ? 5.324 -11.273 -15.477 1 98.69 228 VAL B C 1
ATOM 4125 O O . VAL B 1 228 ? 5.293 -11.492 -16.688 1 98.69 228 VAL B O 1
ATOM 4128 N N . VAL B 1 229 ? 6.098 -11.883 -14.648 1 98.25 229 VAL B N 1
ATOM 4129 C CA . VAL B 1 229 ? 6.902 -13.023 -15.07 1 98.25 229 VAL B CA 1
ATOM 4130 C C . VAL B 1 229 ? 6.398 -14.289 -14.375 1 98.25 229 VAL B C 1
ATOM 4132 O O . VAL B 1 229 ? 6.328 -14.352 -13.148 1 98.25 229 VAL B O 1
ATOM 4135 N N . ALA B 1 230 ? 6.047 -15.289 -15.133 1 96.38 230 ALA B N 1
ATOM 4136 C CA . ALA B 1 230 ? 5.457 -16.5 -14.547 1 96.38 230 ALA B CA 1
ATOM 4137 C C . ALA B 1 230 ? 5.699 -17.703 -15.445 1 96.38 230 ALA B C 1
ATOM 4139 O O . ALA B 1 230 ? 5.699 -17.594 -16.672 1 96.38 230 ALA B O 1
ATOM 4140 N N . GLU B 1 231 ? 5.898 -18.844 -14.844 1 94.88 231 GLU B N 1
ATOM 4141 C CA . GLU B 1 231 ? 5.992 -20.109 -15.57 1 94.88 231 GLU B CA 1
ATOM 4142 C C . GLU B 1 231 ? 4.617 -20.594 -16.031 1 94.88 231 GLU B C 1
ATOM 4144 O O . GLU B 1 231 ? 3.619 -20.391 -15.328 1 94.88 231 GLU B O 1
ATOM 4149 N N . SER B 1 232 ? 4.578 -21.25 -17.062 1 92.5 232 SER B N 1
ATOM 4150 C CA . SER B 1 232 ? 3.314 -21.641 -17.688 1 92.5 232 SER B CA 1
ATOM 4151 C C . SER B 1 232 ? 2.566 -22.656 -16.812 1 92.5 232 SER B C 1
ATOM 4153 O O . SER B 1 232 ? 1.338 -22.734 -16.875 1 92.5 232 SER B O 1
ATOM 4155 N N . PHE B 1 233 ? 3.285 -23.422 -16.016 1 90.69 233 PHE B N 1
ATOM 4156 C CA . PHE B 1 233 ? 2.594 -24.406 -15.195 1 90.69 233 PHE B CA 1
ATOM 4157 C C . PHE B 1 233 ? 1.797 -23.734 -14.094 1 90.69 233 PHE B C 1
ATOM 4159 O O . PHE B 1 233 ? 1.058 -24.391 -13.359 1 90.69 233 PHE B O 1
ATOM 4166 N N . LYS B 1 234 ? 1.87 -22.391 -13.93 1 93.38 234 LYS B N 1
ATOM 4167 C CA . LYS B 1 234 ? 1.104 -21.609 -12.961 1 93.38 234 LYS B CA 1
ATOM 4168 C C . LYS B 1 234 ? -0.18 -21.062 -13.586 1 93.38 234 LYS B C 1
ATOM 4170 O O . LYS B 1 234 ? -0.903 -20.297 -12.953 1 93.38 234 LYS B O 1
ATOM 4175 N N . PHE B 1 235 ? -0.398 -21.406 -14.852 1 93 235 PHE B N 1
ATOM 4176 C CA . PHE B 1 235 ? -1.668 -21.062 -15.469 1 93 235 PHE B CA 1
ATOM 4177 C C . PHE B 1 235 ? -2.812 -21.859 -14.859 1 93 235 PHE B C 1
ATOM 4179 O O . PHE B 1 235 ? -2.748 -23.078 -14.773 1 93 235 PHE B O 1
ATOM 4186 N N . VAL B 1 236 ? -3.811 -21.188 -14.438 1 91.94 236 VAL B N 1
ATOM 4187 C CA . VAL B 1 236 ? -4.895 -21.844 -13.703 1 91.94 236 VAL B CA 1
ATOM 4188 C C . VAL B 1 236 ? -6.23 -21.516 -14.367 1 91.94 236 VAL B C 1
ATOM 4190 O O . VAL B 1 236 ? -6.449 -20.391 -14.82 1 91.94 236 VAL B O 1
ATOM 4193 N N . ARG B 1 237 ? -7.145 -22.5 -14.305 1 89.62 237 ARG B N 1
ATOM 4194 C CA . ARG B 1 237 ? -8.484 -22.312 -14.844 1 89.62 237 ARG B CA 1
ATOM 4195 C C . ARG B 1 237 ? -9.391 -21.625 -13.828 1 89.62 237 ARG B C 1
ATOM 4197 O O . ARG B 1 237 ? -10.133 -22.281 -13.102 1 89.62 237 ARG B O 1
ATOM 4204 N N . LEU B 1 238 ? -9.281 -20.391 -13.797 1 91.19 238 LEU B N 1
ATOM 4205 C CA . LEU B 1 238 ? -10.086 -19.531 -12.938 1 91.19 238 LEU B CA 1
ATOM 4206 C C . LEU B 1 238 ? -10.453 -18.234 -13.656 1 91.19 238 LEU B C 1
ATOM 4208 O O . LEU B 1 238 ? -9.688 -17.75 -14.492 1 91.19 238 LEU B O 1
ATOM 4212 N N . TYR B 1 239 ? -11.695 -17.719 -13.336 1 92.12 239 TYR B N 1
ATOM 4213 C CA . TYR B 1 239 ? -12.156 -16.516 -13.992 1 92.12 239 TYR B CA 1
ATOM 4214 C C . TYR B 1 239 ? -12.672 -15.5 -12.969 1 92.12 239 TYR B C 1
ATOM 4216 O O . TYR B 1 239 ? -13.852 -15.141 -12.977 1 92.12 239 TYR B O 1
ATOM 4224 N N . PRO B 1 240 ? -11.812 -15 -12.188 1 94.69 240 PRO B N 1
ATOM 4225 C CA . PRO B 1 240 ? -12.258 -13.992 -11.219 1 94.69 240 PRO B CA 1
ATOM 4226 C C . PRO B 1 240 ? -12.57 -12.648 -11.867 1 94.69 240 PRO B C 1
ATOM 4228 O O . PRO B 1 240 ? -11.859 -12.219 -12.781 1 94.69 240 PRO B O 1
ATOM 4231 N N . LEU B 1 241 ? -13.633 -11.992 -11.422 1 92.38 241 LEU B N 1
ATOM 4232 C CA . LEU B 1 241 ? -13.992 -10.656 -11.883 1 92.38 241 LEU B CA 1
ATOM 4233 C C . LEU B 1 241 ? -13.516 -9.602 -10.891 1 92.38 241 LEU B C 1
ATOM 4235 O O . LEU B 1 241 ? -13.375 -8.43 -11.25 1 92.38 241 LEU B O 1
ATOM 4239 N N . ASN B 1 242 ? -13.367 -9.984 -9.734 1 94.5 242 ASN B N 1
ATOM 4240 C CA . ASN B 1 242 ? -12.906 -9.102 -8.664 1 94.5 242 ASN B CA 1
ATOM 4241 C C . ASN B 1 242 ? -12.219 -9.891 -7.551 1 94.5 242 ASN B C 1
ATOM 4243 O O . ASN B 1 242 ? -11.961 -11.086 -7.695 1 94.5 242 ASN B O 1
ATOM 4247 N N . GLN B 1 243 ? -11.828 -9.25 -6.457 1 95.81 243 GLN B N 1
ATOM 4248 C CA . GLN B 1 243 ? -11.078 -9.852 -5.359 1 95.81 243 GLN B CA 1
ATOM 4249 C C . GLN B 1 243 ? -11.875 -10.977 -4.699 1 95.81 243 GLN B C 1
ATOM 4251 O O . GLN B 1 243 ? -11.32 -12 -4.32 1 95.81 243 GLN B O 1
ATOM 4256 N N . GLN B 1 244 ? -13.148 -10.82 -4.566 1 92.06 244 GLN B N 1
ATOM 4257 C CA . GLN B 1 244 ? -14.016 -11.75 -3.842 1 92.06 244 GLN B CA 1
ATOM 4258 C C . GLN B 1 244 ? -14.195 -13.055 -4.609 1 92.06 244 GLN B C 1
ATOM 4260 O O . GLN B 1 244 ? -14.516 -14.086 -4.02 1 92.06 244 GLN B O 1
ATOM 4265 N N . ASP B 1 245 ? -13.93 -13.023 -5.918 1 92.94 245 ASP B N 1
ATOM 4266 C CA . ASP B 1 245 ? -14.141 -14.18 -6.777 1 92.94 245 ASP B CA 1
ATOM 4267 C C . ASP B 1 245 ? -12.992 -15.18 -6.648 1 92.94 245 ASP B C 1
ATOM 4269 O O . ASP B 1 245 ? -13.102 -16.328 -7.086 1 92.94 245 ASP B O 1
ATOM 4273 N N . VAL B 1 246 ? -11.867 -14.766 -6.094 1 93.44 246 VAL B N 1
ATOM 4274 C CA . VAL B 1 246 ? -10.773 -15.688 -5.836 1 93.44 246 VAL B CA 1
ATOM 4275 C C . VAL B 1 246 ? -11.141 -16.609 -4.668 1 93.44 246 VAL B C 1
ATOM 4277 O O . VAL B 1 246 ? -11.531 -16.141 -3.6 1 93.44 246 VAL B O 1
ATOM 4280 N N . PRO B 1 247 ? -11.031 -17.844 -4.871 1 91 247 PRO B N 1
ATOM 4281 C CA . PRO B 1 247 ? -11.414 -18.781 -3.814 1 91 247 PRO B CA 1
ATOM 4282 C C . PRO B 1 247 ? -10.633 -18.562 -2.52 1 91 247 PRO B C 1
ATOM 4284 O O . PRO B 1 247 ? -9.438 -18.281 -2.559 1 91 247 PRO B O 1
ATOM 4287 N N . ASP B 1 248 ? -11.266 -18.812 -1.394 1 89.06 248 ASP B N 1
ATOM 4288 C CA . ASP B 1 248 ? -10.68 -18.594 -0.073 1 89.06 248 ASP B CA 1
ATOM 4289 C C . ASP B 1 248 ? -9.484 -19.516 0.147 1 89.06 248 ASP B C 1
ATOM 4291 O O . ASP B 1 248 ? -8.531 -19.156 0.842 1 89.06 248 ASP B O 1
ATOM 4295 N N . ARG B 1 249 ? -9.516 -20.641 -0.495 1 87.5 249 ARG B N 1
ATOM 4296 C CA . ARG B 1 249 ? -8.43 -21.594 -0.303 1 87.5 249 ARG B CA 1
ATOM 4297 C C . ARG B 1 249 ? -7.102 -21.031 -0.79 1 87.5 249 ARG B C 1
ATOM 4299 O O . ARG B 1 249 ? -6.031 -21.469 -0.355 1 87.5 249 ARG B O 1
ATOM 4306 N N . PHE B 1 250 ? -7.191 -20.062 -1.687 1 88.12 250 PHE B N 1
ATOM 4307 C CA . PHE B 1 250 ? -5.969 -19.453 -2.189 1 88.12 250 PHE B CA 1
ATOM 4308 C C . PHE B 1 250 ? -5.594 -18.219 -1.358 1 88.12 250 PHE B C 1
ATOM 4310 O O . PHE B 1 250 ? -4.426 -17.844 -1.302 1 88.12 250 PHE B O 1
ATOM 4317 N N . LYS B 1 251 ? -6.59 -17.609 -0.756 1 88.56 251 LYS B N 1
ATOM 4318 C CA . LYS B 1 251 ? -6.375 -16.359 -0.036 1 88.56 251 LYS B CA 1
ATOM 4319 C C . LYS B 1 251 ? -5.773 -16.625 1.344 1 88.56 251 LYS B C 1
ATOM 4321 O O . LYS B 1 251 ? -5.09 -15.75 1.897 1 88.56 251 LYS B O 1
ATOM 4326 N N . TYR B 1 252 ? -6.121 -17.828 1.907 1 86 252 TYR B N 1
ATOM 4327 C CA . TYR B 1 252 ? -5.754 -18.094 3.291 1 86 252 TYR B CA 1
ATOM 4328 C C . TYR B 1 252 ? -5.039 -19.438 3.406 1 86 252 TYR B C 1
ATOM 4330 O O . TYR B 1 252 ? -5.281 -20.359 2.613 1 86 252 TYR B O 1
ATOM 4338 N N . LYS B 1 253 ? -4.164 -19.469 4.434 1 79.5 253 LYS B N 1
ATOM 4339 C CA . LYS B 1 253 ? -3.488 -20.75 4.68 1 79.5 253 LYS B CA 1
ATOM 4340 C C . LYS B 1 253 ? -4.484 -21.828 5.082 1 79.5 253 LYS B C 1
ATOM 4342 O O . LYS B 1 253 ? -5.5 -21.547 5.719 1 79.5 253 LYS B O 1
ATOM 4347 N N . ALA B 1 254 ? -4.059 -22.984 4.758 1 74.94 254 ALA B N 1
ATOM 4348 C CA . ALA B 1 254 ? -4.93 -24.125 4.992 1 74.94 254 ALA B CA 1
ATOM 4349 C C . ALA B 1 254 ? -5.305 -24.25 6.465 1 74.94 254 ALA B C 1
ATOM 4351 O O . ALA B 1 254 ? -6.445 -24.562 6.801 1 74.94 254 ALA B O 1
ATOM 4352 N N . ASP B 1 255 ? -4.422 -23.984 7.32 1 75.25 255 ASP B N 1
ATOM 4353 C CA . ASP B 1 255 ? -4.676 -24.125 8.75 1 75.25 255 ASP B CA 1
ATOM 4354 C C . ASP B 1 255 ? -5.656 -23.062 9.25 1 75.25 255 ASP B C 1
ATOM 4356 O O . ASP B 1 255 ? -6.445 -23.328 10.156 1 75.25 255 ASP B O 1
ATOM 4360 N N . ILE B 1 256 ? -5.637 -21.922 8.672 1 74.44 256 ILE B N 1
ATOM 4361 C CA . ILE B 1 256 ? -6.496 -20.812 9.07 1 74.44 256 ILE B CA 1
ATOM 4362 C C . ILE B 1 256 ? -7.922 -21.062 8.578 1 74.44 256 ILE B C 1
ATOM 4364 O O . ILE B 1 256 ? -8.891 -20.766 9.281 1 74.44 256 ILE B O 1
ATOM 4368 N N . LEU B 1 257 ? -8.047 -21.703 7.453 1 73.31 257 LEU B N 1
ATOM 4369 C CA . LEU B 1 257 ? -9.344 -21.953 6.832 1 73.31 257 LEU B CA 1
ATOM 4370 C C . LEU B 1 257 ? -10.219 -22.844 7.727 1 73.31 257 LEU B C 1
ATOM 4372 O O . LEU B 1 257 ? -11.445 -22.75 7.688 1 73.31 257 LEU B O 1
ATOM 4376 N N . LYS B 1 258 ? -9.648 -23.625 8.617 1 74.38 258 LYS B N 1
ATOM 4377 C CA . LYS B 1 258 ? -10.383 -24.609 9.406 1 74.38 258 LYS B CA 1
ATOM 4378 C C . LYS B 1 258 ? -10.781 -24.047 10.758 1 74.38 258 LYS B C 1
ATOM 4380 O O . LYS B 1 258 ? -11.695 -24.562 11.414 1 74.38 258 LYS B O 1
ATOM 4385 N N . THR B 1 259 ? -10.344 -22.828 11.133 1 69.38 259 THR B N 1
ATOM 4386 C CA . THR B 1 259 ? -10.5 -22.562 12.562 1 69.38 259 THR B CA 1
ATOM 4387 C C . THR B 1 259 ? -10.906 -21.125 12.812 1 69.38 259 THR B C 1
ATOM 4389 O O . THR B 1 259 ? -11.32 -20.766 13.914 1 69.38 259 THR B O 1
ATOM 4392 N N . VAL B 1 260 ? -10.633 -20.297 11.844 1 68.69 260 VAL B N 1
ATOM 4393 C CA . VAL B 1 260 ? -10.648 -18.922 12.32 1 68.69 260 VAL B CA 1
ATOM 4394 C C . VAL B 1 260 ? -11.648 -18.109 11.5 1 68.69 260 VAL B C 1
ATOM 4396 O O . VAL B 1 260 ? -12 -18.484 10.383 1 68.69 260 VAL B O 1
ATOM 4399 N N . ASP B 1 261 ? -12.164 -17.094 12.258 1 74.5 261 ASP B N 1
ATOM 4400 C CA . ASP B 1 261 ? -12.93 -16.047 11.578 1 74.5 261 ASP B CA 1
ATOM 4401 C C . ASP B 1 261 ? -12.062 -15.305 10.57 1 74.5 261 ASP B C 1
ATOM 4403 O O . ASP B 1 261 ? -11.133 -14.586 10.945 1 74.5 261 ASP B O 1
ATOM 4407 N N . LEU B 1 262 ? -12.406 -15.508 9.375 1 78.5 262 LEU B N 1
ATOM 4408 C CA . LEU B 1 262 ? -11.586 -15.008 8.281 1 78.5 262 LEU B CA 1
ATOM 4409 C C . LEU B 1 262 ? -11.68 -13.484 8.188 1 78.5 262 LEU B C 1
ATOM 4411 O O . LEU B 1 262 ? -10.844 -12.844 7.543 1 78.5 262 LEU B O 1
ATOM 4415 N N . SER B 1 263 ? -12.641 -12.961 8.898 1 74.69 263 SER B N 1
ATOM 4416 C CA . SER B 1 263 ? -12.859 -11.523 8.766 1 74.69 263 SER B CA 1
ATOM 4417 C C . SER B 1 263 ? -11.711 -10.727 9.375 1 74.69 263 SER B C 1
ATOM 4419 O O . SER B 1 263 ? -11.469 -9.586 8.984 1 74.69 263 SER B O 1
ATOM 4421 N N . GLN B 1 264 ? -10.977 -11.422 10.188 1 78.62 264 GLN B N 1
ATOM 4422 C CA . GLN B 1 264 ? -9.898 -10.727 10.875 1 78.62 264 GLN B CA 1
ATOM 4423 C C . GLN B 1 264 ? -8.539 -11.172 10.352 1 78.62 264 GLN B C 1
ATOM 4425 O O . GLN B 1 264 ? -7.5 -10.703 10.828 1 78.62 264 GLN B O 1
ATOM 4430 N N . GLU B 1 265 ? -8.633 -12.023 9.336 1 84.69 265 GLU B N 1
ATOM 4431 C CA . GLU B 1 265 ? -7.379 -12.562 8.805 1 84.69 265 GLU B CA 1
ATOM 4432 C C . GLU B 1 265 ? -6.957 -11.828 7.539 1 84.69 265 GLU B C 1
ATOM 4434 O O . GLU B 1 265 ? -7.797 -11.484 6.703 1 84.69 265 GLU B O 1
ATOM 4439 N N . HIS B 1 266 ? -5.746 -11.555 7.473 1 86.5 266 HIS B N 1
ATOM 4440 C CA . HIS B 1 266 ? -5.215 -10.898 6.281 1 86.5 266 HIS B CA 1
ATOM 4441 C C . HIS B 1 266 ? -5.125 -11.875 5.109 1 86.5 266 HIS B C 1
ATOM 4443 O O . HIS B 1 266 ? -4.629 -12.992 5.266 1 86.5 266 HIS B O 1
ATOM 4449 N N . PRO B 1 267 ? -5.688 -11.484 4.02 1 90.62 267 PRO B N 1
ATOM 4450 C CA . PRO B 1 267 ? -5.453 -12.312 2.836 1 90.62 267 PRO B CA 1
ATOM 4451 C C . PRO B 1 267 ? -3.98 -12.352 2.428 1 90.62 267 PRO B C 1
ATOM 4453 O O . PRO B 1 267 ? -3.268 -11.352 2.58 1 90.62 267 PRO B O 1
ATOM 4456 N N . LEU B 1 268 ? -3.568 -13.453 1.811 1 92.62 268 LEU B N 1
ATOM 4457 C CA . LEU B 1 268 ? -2.172 -13.617 1.427 1 92.62 268 LEU B CA 1
ATOM 4458 C C . LEU B 1 268 ? -1.956 -13.219 -0.028 1 92.62 268 LEU B C 1
ATOM 4460 O O . LEU B 1 268 ? -0.831 -12.922 -0.436 1 92.62 268 LEU B O 1
ATOM 4464 N N . ILE B 1 269 ? -3.066 -13.227 -0.759 1 95.62 269 ILE B N 1
ATOM 4465 C CA . ILE B 1 269 ? -2.938 -12.953 -2.186 1 95.62 269 ILE B CA 1
ATOM 4466 C C . ILE B 1 269 ? -4.027 -11.977 -2.621 1 95.62 269 ILE B C 1
ATOM 4468 O O . ILE B 1 269 ? -5.004 -11.758 -1.898 1 95.62 269 ILE B O 1
ATOM 4472 N N . ASP B 1 270 ? -3.855 -11.344 -3.73 1 97.69 270 ASP B N 1
ATOM 4473 C CA . ASP B 1 270 ? -4.867 -10.523 -4.387 1 97.69 270 ASP B CA 1
ATOM 4474 C C . ASP B 1 270 ? -4.895 -10.781 -5.891 1 97.69 270 ASP B C 1
ATOM 4476 O O . ASP B 1 270 ? -4.09 -11.562 -6.406 1 97.69 270 ASP B O 1
ATOM 4480 N N . TYR B 1 271 ? -5.961 -10.352 -6.469 1 98.19 271 TYR B N 1
ATOM 4481 C CA . TYR B 1 271 ? -6.188 -10.516 -7.898 1 98.19 271 TYR B CA 1
ATOM 4482 C C . TYR B 1 271 ? -5.918 -9.219 -8.648 1 98.19 271 TYR B C 1
ATOM 4484 O O . TYR B 1 271 ? -6.465 -8.172 -8.305 1 98.19 271 TYR B O 1
ATOM 4492 N N . THR B 1 272 ? -4.996 -9.219 -9.609 1 98.75 272 THR B N 1
ATOM 4493 C CA . THR B 1 272 ? -4.727 -8.102 -10.5 1 98.75 272 THR B CA 1
ATOM 4494 C C . THR B 1 272 ? -5.375 -8.328 -11.867 1 98.75 272 THR B C 1
ATOM 4496 O O . THR B 1 272 ? -5.008 -9.258 -12.586 1 98.75 272 THR B O 1
ATOM 4499 N N . PRO B 1 273 ? -6.312 -7.535 -12.266 1 98.31 273 PRO B N 1
ATOM 4500 C CA . PRO B 1 273 ? -6.988 -7.719 -13.555 1 98.31 273 PRO B CA 1
ATOM 4501 C C . PRO B 1 273 ? -6.051 -7.516 -14.742 1 98.31 273 PRO B C 1
ATOM 4503 O O . PRO B 1 273 ? -5.035 -6.828 -14.625 1 98.31 273 PRO B O 1
ATOM 4506 N N . PRO B 1 274 ? -6.43 -8.109 -15.906 1 98.19 274 PRO B N 1
ATOM 4507 C CA . PRO B 1 274 ? -5.562 -8.055 -17.078 1 98.19 274 PRO B CA 1
ATOM 4508 C C . PRO B 1 274 ? -5.367 -6.629 -17.609 1 98.19 274 PRO B C 1
ATOM 4510 O O . PRO B 1 274 ? -4.324 -6.316 -18.188 1 98.19 274 PRO B O 1
ATOM 4513 N N . SER B 1 275 ? -6.285 -5.707 -17.359 1 98.19 275 SER B N 1
ATOM 4514 C CA . SER B 1 275 ? -6.211 -4.34 -17.875 1 98.19 275 SER B CA 1
ATOM 4515 C C . SER B 1 275 ? -5.055 -3.574 -17.234 1 98.19 275 SER B C 1
ATOM 4517 O O . SER B 1 275 ? -4.664 -2.514 -17.734 1 98.19 275 SER B O 1
ATOM 4519 N N . LEU B 1 276 ? -4.477 -4.094 -16.141 1 98.69 276 LEU B N 1
ATOM 4520 C CA . LEU B 1 276 ? -3.404 -3.406 -15.438 1 98.69 276 LEU B CA 1
ATOM 4521 C C . LEU B 1 276 ? -2.051 -4.023 -15.773 1 98.69 276 LEU B C 1
ATOM 4523 O O . LEU B 1 276 ? -1.02 -3.578 -15.266 1 98.69 276 LEU B O 1
ATOM 4527 N N . ILE B 1 277 ? -2.047 -5.035 -16.578 1 98.69 277 ILE B N 1
ATOM 4528 C CA . ILE B 1 277 ? -0.824 -5.77 -16.891 1 98.69 277 ILE B CA 1
ATOM 4529 C C . ILE B 1 277 ? -0.367 -5.43 -18.312 1 98.69 277 ILE B C 1
ATOM 4531 O O . ILE B 1 277 ? -1.14 -5.551 -19.266 1 98.69 277 ILE B O 1
ATOM 4535 N N . THR B 1 278 ? 0.851 -4.992 -18.469 1 98.44 278 THR B N 1
ATOM 4536 C CA . THR B 1 278 ? 1.389 -4.617 -19.766 1 98.44 278 THR B CA 1
ATOM 4537 C C . THR B 1 278 ? 1.765 -5.855 -20.578 1 98.44 278 THR B C 1
ATOM 4539 O O . THR B 1 278 ? 1.347 -6.004 -21.734 1 98.44 278 THR B O 1
ATOM 4542 N N . LEU B 1 279 ? 2.594 -6.715 -20.031 1 98 279 LEU B N 1
ATOM 4543 C CA . LEU B 1 279 ? 3.023 -7.953 -20.672 1 98 279 LEU B CA 1
ATOM 4544 C C . LEU B 1 279 ? 3.225 -9.062 -19.641 1 98 279 LEU B C 1
ATOM 4546 O O . LEU B 1 279 ? 3.506 -8.781 -18.469 1 98 279 LEU B O 1
ATOM 4550 N N . LEU B 1 280 ? 3.045 -10.273 -20.094 1 97.88 280 LEU B N 1
ATOM 4551 C CA . LEU B 1 280 ? 3.375 -11.484 -19.344 1 97.88 280 LEU B CA 1
ATOM 4552 C C . LEU B 1 280 ? 4.555 -12.211 -19.969 1 97.88 280 LEU B C 1
ATOM 4554 O O . LEU B 1 280 ? 4.492 -12.609 -21.141 1 97.88 280 LEU B O 1
ATOM 4558 N N . PHE B 1 281 ? 5.59 -12.336 -19.219 1 97.88 281 PHE B N 1
ATOM 4559 C CA . PHE B 1 281 ? 6.746 -13.102 -19.672 1 97.88 281 PHE B CA 1
ATOM 4560 C C . PHE B 1 281 ? 6.68 -14.539 -19.172 1 97.88 281 PHE B C 1
ATOM 4562 O O . PHE B 1 281 ? 6.688 -14.773 -17.969 1 97.88 281 PHE B O 1
ATOM 4569 N N . THR B 1 282 ? 6.609 -15.508 -20.047 1 96.56 282 THR B N 1
ATOM 4570 C CA . THR B 1 282 ? 6.453 -16.906 -19.688 1 96.56 282 THR B CA 1
ATOM 4571 C C . THR B 1 282 ? 7.434 -17.781 -20.469 1 96.56 282 THR B C 1
ATOM 4573 O O . THR B 1 282 ? 8.156 -17.281 -21.328 1 96.56 282 THR B O 1
ATOM 4576 N N . ASP B 1 283 ? 7.496 -19.031 -20.094 1 95.44 283 ASP B N 1
ATOM 4577 C CA . ASP B 1 283 ? 8.336 -19.984 -20.828 1 95.44 283 ASP B CA 1
ATOM 4578 C C . ASP B 1 283 ? 7.723 -20.344 -22.172 1 95.44 283 ASP B C 1
ATOM 4580 O O . ASP B 1 283 ? 8.352 -21.016 -22.984 1 95.44 283 ASP B O 1
ATOM 4584 N N . LEU B 1 284 ? 6.543 -19.875 -22.422 1 93.38 284 LEU B N 1
ATOM 4585 C CA . LEU B 1 284 ? 5.898 -20.047 -23.719 1 93.38 284 LEU B CA 1
ATOM 4586 C C . LEU B 1 284 ? 6.145 -18.844 -24.609 1 93.38 284 LEU B C 1
ATOM 4588 O O . LEU B 1 284 ? 5.754 -18.828 -25.781 1 93.38 284 LEU B O 1
ATOM 4592 N N . GLY B 1 285 ? 6.75 -17.812 -24.031 1 94.44 285 GLY B N 1
ATOM 4593 C CA . GLY B 1 285 ? 6.984 -16.562 -24.75 1 94.44 285 GLY B CA 1
ATOM 4594 C C . GLY B 1 285 ? 6.41 -15.352 -24.031 1 94.44 285 GLY B C 1
ATOM 4595 O O . GLY B 1 285 ? 6.02 -15.445 -22.859 1 94.44 285 GLY B O 1
ATOM 4596 N N . VAL B 1 286 ? 6.547 -14.211 -24.719 1 96.19 286 VAL B N 1
ATOM 4597 C CA . VAL B 1 286 ? 5.977 -12.969 -24.203 1 96.19 286 VAL B CA 1
ATOM 4598 C C . VAL B 1 286 ? 4.531 -12.836 -24.672 1 96.19 286 VAL B C 1
ATOM 4600 O O . VAL B 1 286 ? 4.254 -12.852 -25.875 1 96.19 286 VAL B O 1
ATOM 4603 N N . LEU B 1 287 ? 3.652 -12.727 -23.688 1 96.31 287 LEU B N 1
ATOM 4604 C CA . LEU B 1 287 ? 2.229 -12.734 -24.016 1 96.31 287 LEU B CA 1
ATOM 4605 C C . LEU B 1 287 ? 1.566 -11.43 -23.578 1 96.31 287 LEU B C 1
ATOM 4607 O O . LEU B 1 287 ? 1.941 -10.836 -22.562 1 96.31 287 LEU B O 1
ATOM 4611 N N . THR B 1 288 ? 0.615 -10.977 -24.359 1 96.56 288 THR B N 1
ATOM 4612 C CA . THR B 1 288 ? -0.352 -10.008 -23.844 1 96.56 288 THR B CA 1
ATOM 4613 C C . THR B 1 288 ? -1.402 -10.695 -22.984 1 96.56 288 THR B C 1
ATOM 4615 O O . THR B 1 288 ? -1.646 -11.898 -23.125 1 96.56 288 THR B O 1
ATOM 4618 N N . PRO B 1 289 ? -1.955 -9.969 -22.062 1 95.38 289 PRO B N 1
ATOM 4619 C CA . PRO B 1 289 ? -2.986 -10.594 -21.234 1 95.38 289 PRO B CA 1
ATOM 4620 C C . PRO B 1 289 ? -4.082 -11.266 -22.047 1 95.38 289 PRO B C 1
ATOM 4622 O O . PRO B 1 289 ? -4.566 -12.336 -21.688 1 95.38 289 PRO B O 1
ATOM 4625 N N . SER B 1 290 ? -4.398 -10.727 -23.172 1 93.06 290 SER B N 1
ATOM 4626 C CA . SER B 1 290 ? -5.465 -11.273 -24 1 93.06 290 SER B CA 1
ATOM 4627 C C . SER B 1 290 ? -5.047 -12.594 -24.641 1 93.06 290 SER B C 1
ATOM 4629 O O . SER B 1 290 ? -5.895 -13.406 -25.016 1 93.06 290 SER B O 1
ATOM 4631 N N . ALA B 1 291 ? -3.779 -12.836 -24.719 1 91.88 291 ALA B N 1
ATOM 4632 C CA . ALA B 1 291 ? -3.266 -14.023 -25.391 1 91.88 291 ALA B CA 1
ATOM 4633 C C . ALA B 1 291 ? -3.242 -15.219 -24.438 1 91.88 291 ALA B C 1
ATOM 4635 O O . ALA B 1 291 ? -3.053 -16.359 -24.859 1 91.88 291 ALA B O 1
ATOM 4636 N N . VAL B 1 292 ? -3.451 -15.023 -23.188 1 90.56 292 VAL B N 1
ATOM 4637 C CA . VAL B 1 292 ? -3.277 -16.031 -22.156 1 90.56 292 VAL B CA 1
ATOM 4638 C C . VAL B 1 292 ? -4.332 -17.125 -22.328 1 90.56 292 VAL B C 1
ATOM 4640 O O . VAL B 1 292 ? -4.027 -18.312 -22.203 1 90.56 292 VAL B O 1
ATOM 4643 N N . SER B 1 293 ? -5.512 -16.703 -22.625 1 86.44 293 SER B N 1
ATOM 4644 C CA . SER B 1 293 ? -6.598 -17.672 -22.766 1 86.44 293 SER B CA 1
ATOM 4645 C C . SER B 1 293 ? -6.273 -18.719 -23.812 1 86.44 293 SER B C 1
ATOM 4647 O O . SER B 1 293 ? -6.469 -19.922 -23.594 1 86.44 293 SER B O 1
ATOM 4649 N N . ASP B 1 294 ? -5.738 -18.312 -24.891 1 88.19 294 ASP B N 1
ATOM 4650 C CA . ASP B 1 294 ? -5.379 -19.234 -25.969 1 88.19 294 ASP B CA 1
ATOM 4651 C C . ASP B 1 294 ? -4.273 -20.188 -25.531 1 88.19 294 ASP B C 1
ATOM 4653 O O . ASP B 1 294 ? -4.309 -21.375 -25.859 1 88.19 294 ASP B O 1
ATOM 4657 N N . GLU B 1 295 ? -3.352 -19.719 -24.844 1 87.81 295 GLU B N 1
ATOM 4658 C CA . GLU B 1 295 ? -2.242 -20.547 -24.391 1 87.81 295 GLU B CA 1
ATOM 4659 C C . GLU B 1 295 ? -2.707 -21.562 -23.344 1 87.81 295 GLU B C 1
ATOM 4661 O O . GLU B 1 295 ? -2.229 -22.703 -23.328 1 87.81 295 GLU B O 1
ATOM 4666 N N . LEU B 1 296 ? -3.555 -21.094 -22.5 1 83.94 296 LEU B N 1
ATOM 4667 C CA . LEU B 1 296 ? -4.098 -21.984 -21.484 1 83.94 296 LEU B CA 1
ATOM 4668 C C . LEU B 1 296 ? -4.84 -23.156 -22.125 1 83.94 296 LEU B C 1
ATOM 4670 O O . LEU B 1 296 ? -4.723 -24.297 -21.672 1 83.94 296 LEU B O 1
ATOM 4674 N N . ILE B 1 297 ? -5.551 -22.859 -23.156 1 76.56 297 ILE B N 1
ATOM 4675 C CA . ILE B 1 297 ? -6.273 -23.891 -23.875 1 76.56 297 ILE B CA 1
ATOM 4676 C C . ILE B 1 297 ? -5.285 -24.922 -24.422 1 76.56 297 ILE B C 1
ATOM 4678 O O . ILE B 1 297 ? -5.52 -26.125 -24.312 1 76.56 297 ILE B O 1
ATOM 4682 N N . LYS B 1 298 ? -4.227 -24.453 -24.922 1 82.69 298 LYS B N 1
ATOM 4683 C CA . LYS B 1 298 ? -3.221 -25.344 -25.484 1 82.69 298 LYS B CA 1
ATOM 4684 C C . LYS B 1 298 ? -2.619 -26.234 -24.391 1 82.69 298 LYS B C 1
ATOM 4686 O O . LYS B 1 298 ? -2.309 -27.406 -24.656 1 82.69 298 LYS B O 1
ATOM 4691 N N . LEU B 1 299 ? -2.494 -25.672 -23.266 1 78.69 299 LEU B N 1
ATOM 4692 C CA . LEU B 1 299 ? -1.879 -26.391 -22.156 1 78.69 299 LEU B CA 1
ATOM 4693 C C . LEU B 1 299 ? -2.826 -27.453 -21.609 1 78.69 299 LEU B C 1
ATOM 4695 O O . LEU B 1 299 ? -2.381 -28.469 -21.062 1 78.69 299 LEU B O 1
ATOM 4699 N N . TYR B 1 300 ? -4.148 -27.219 -21.797 1 71.25 300 TYR B N 1
ATOM 4700 C CA . TYR B 1 300 ? -5.125 -28.109 -21.188 1 71.25 300 TYR B CA 1
ATOM 4701 C C . TYR B 1 300 ? -5.797 -28.984 -22.234 1 71.25 300 TYR B C 1
ATOM 4703 O O . TYR B 1 300 ? -6.703 -29.75 -21.922 1 71.25 300 TYR B O 1
ATOM 4711 N N . LEU B 1 301 ? -5.562 -28.766 -23.516 1 66 301 LEU B N 1
ATOM 4712 C CA . LEU B 1 301 ? -5.973 -29.703 -24.562 1 66 301 LEU B CA 1
ATOM 4713 C C . LEU B 1 301 ? -4.992 -30.859 -24.656 1 66 301 LEU B C 1
ATOM 4715 O O . LEU B 1 301 ? -3.807 -30.703 -24.359 1 66 301 LEU B O 1
#

pLDDT: mean 91.84, std 8.23, range [50.47, 98.94]

Nearest PDB structures (foldseek):
  7kma-assembly1_C  TM=9.876E-01  e=2.621E-42  Homo sapiens
  7kma-assembly4_G  TM=9.887E-01  e=3.242E-42  Homo sapiens
  6o9z-assembly1_H  TM=9.879E-01  e=3.419E-42  Homo sapiens
  7f66-assembly1_A  TM=9.747E-01  e=1.180E-42  Homo sapiens
  7d46-assembly1_B  TM=9.778E-01  e=1.444E-38  Homo sapiens

Organism: NCBI:txid58324

Foldseek 3Di:
DDLVVLLVQLVVVCVVDVLDDSLLSLLVSLLVVLVPDPDPDPVRSLVVLVVSLVSSCLSWLFLLSNLSSQLLSLQLVPPPPVDPHVVVSSVSSSVSSVVSSVVQVCWLVLLLVAQLVVDAAAFEEEEEFADSSVLSNVLSNVVVVGAYEYEYELQPDVRRSVVNCVSCVVSVHHYDYDYLVCLLVCLLVGQAYEYEASAQELLLKGKHFPSLQVSLVSNVVNVHAYEYEYELSRYDHADDPAFVRPDVSNQDPSVCVPDHDCVPPGGGIGIHGLVSHRWYRTSVGIGRSNCRNVVVVVSND/DDLVVLLVQLVVVCVVDVLDDSLLSLLVSLLVCLVPDPDPDPVRSLVVLVVSLVSSCLSWLFLLSNLSSQLLSLQLPVPDDPDVHPVVSSVSSSVSSVVSSVVQVCWLVLLLVAQLVVDAAAFEEEEEFADSSVLSNVLSNVVVVGAYEYEYELQPDVRRSVVNCVSCVVSVHHYDYDYLVCLLVCLLVGQAYEYEASAQELLLKGKHFPSLQVSLVSNVVNVHAYEYEYELSRYDHADDPAFVRPDVSNQDPSVCVPDHDCVPPGGGIGIHGLVSHRWYRTSVGIDRSNCRNVVVVVSND